Protein AF-A0A2S8RZ16-F1 (afdb_monomer)

Mean predicted aligned error: 7.04 Å

Structure (mmCIF, N/CA/C/O backbone):
data_AF-A0A2S8RZ16-F1
#
_entry.id   AF-A0A2S8RZ16-F1
#
loop_
_atom_site.group_PDB
_atom_site.id
_atom_site.type_symbol
_atom_site.label_atom_id
_atom_site.label_alt_id
_atom_site.label_comp_id
_atom_site.label_asym_id
_atom_site.label_entity_id
_atom_site.label_seq_id
_atom_site.pdbx_PDB_ins_code
_atom_site.Cartn_x
_atom_site.Cartn_y
_atom_site.Cartn_z
_atom_site.occupancy
_atom_site.B_iso_or_equiv
_atom_site.auth_seq_id
_atom_site.auth_comp_id
_atom_site.auth_asym_id
_atom_site.auth_atom_id
_atom_site.pdbx_PDB_model_num
ATOM 1 N N . MET A 1 1 ? -21.675 -19.973 30.599 1.00 70.94 1 MET A N 1
ATOM 2 C CA . MET A 1 1 ? -21.983 -18.883 29.668 1.00 70.94 1 MET A CA 1
ATOM 3 C C . MET A 1 1 ? -22.834 -17.882 30.420 1.00 70.94 1 MET A C 1
ATOM 5 O O . MET A 1 1 ? -23.950 -18.219 30.816 1.00 70.94 1 MET A O 1
ATOM 9 N N . ALA A 1 2 ? -22.280 -16.703 30.684 1.00 79.38 2 ALA A N 1
ATOM 10 C CA . ALA A 1 2 ? -23.005 -15.575 31.252 1.00 79.38 2 ALA A CA 1
ATOM 11 C C . ALA A 1 2 ? -23.479 -14.680 30.100 1.00 79.38 2 ALA A C 1
ATOM 13 O O . ALA A 1 2 ? -22.686 -14.350 29.229 1.00 79.38 2 ALA A O 1
ATOM 14 N N . SER A 1 3 ? -24.759 -14.312 30.084 1.00 84.31 3 SER A N 1
ATOM 15 C CA . SER A 1 3 ? -25.342 -13.475 29.031 1.00 84.31 3 SER A CA 1
ATOM 16 C C . SER A 1 3 ? -26.111 -12.315 29.652 1.00 84.31 3 SER A C 1
ATOM 18 O O . SER A 1 3 ? -26.808 -12.504 30.659 1.00 84.31 3 SER A O 1
ATOM 20 N N . VAL A 1 4 ? -25.958 -11.118 29.081 1.00 83.81 4 VAL A N 1
ATOM 21 C CA . VAL A 1 4 ? -26.641 -9.902 29.531 1.00 83.81 4 VAL A CA 1
ATOM 22 C C . VAL A 1 4 ? -27.180 -9.123 28.338 1.00 83.81 4 VAL A C 1
ATOM 24 O O . VAL A 1 4 ? -26.422 -8.718 27.464 1.00 83.81 4 VAL A O 1
ATOM 27 N N . ASP A 1 5 ? -28.485 -8.854 28.354 1.00 85.31 5 ASP A N 1
ATOM 28 C CA . ASP A 1 5 ? -29.170 -8.083 27.317 1.00 85.31 5 ASP A CA 1
ATOM 29 C C . ASP A 1 5 ? -29.636 -6.726 27.855 1.00 85.31 5 ASP A C 1
ATOM 31 O O . ASP A 1 5 ? -30.332 -6.640 28.875 1.00 85.31 5 ASP A O 1
ATOM 35 N N . PHE A 1 6 ? -29.314 -5.661 27.124 1.00 81.69 6 PHE A N 1
ATOM 36 C CA . PHE A 1 6 ? -29.689 -4.293 27.457 1.00 81.69 6 PHE A CA 1
ATOM 37 C C . PHE A 1 6 ? -30.536 -3.651 26.359 1.00 81.69 6 PHE A C 1
ATOM 39 O O . PHE A 1 6 ? -30.128 -3.512 25.204 1.00 81.69 6 PHE A O 1
ATOM 46 N N . THR A 1 7 ? -31.715 -3.168 26.752 1.00 83.06 7 THR A N 1
ATOM 47 C CA . THR A 1 7 ? -32.645 -2.454 25.870 1.00 83.06 7 THR A CA 1
ATOM 48 C C . THR A 1 7 ? -33.206 -1.237 26.603 1.00 83.06 7 THR A C 1
ATOM 50 O O . THR A 1 7 ? -33.774 -1.392 27.686 1.00 83.06 7 THR A O 1
ATOM 53 N N . GLY A 1 8 ? -33.100 -0.032 26.036 1.00 84.75 8 GLY A N 1
ATOM 54 C CA . GLY A 1 8 ? -33.653 1.172 26.668 1.00 84.75 8 GLY A CA 1
ATOM 55 C C . GLY A 1 8 ? -32.922 2.467 26.325 1.00 84.75 8 GLY A C 1
ATOM 56 O O . GLY A 1 8 ? -32.141 2.509 25.381 1.00 84.75 8 GLY A O 1
ATOM 57 N N . ILE A 1 9 ? -33.208 3.524 27.090 1.00 85.06 9 ILE A N 1
ATOM 58 C CA . ILE A 1 9 ? -32.521 4.822 27.020 1.00 85.06 9 ILE A CA 1
ATOM 59 C C . ILE A 1 9 ? -31.741 5.018 28.321 1.00 85.06 9 ILE A C 1
ATOM 61 O O . ILE A 1 9 ? -32.327 4.908 29.400 1.00 85.06 9 ILE A O 1
ATOM 65 N N . TYR A 1 10 ? -30.457 5.349 28.213 1.00 82.81 10 TYR A N 1
ATOM 66 C CA . TYR A 1 10 ? -29.527 5.499 29.328 1.00 82.81 10 TYR A CA 1
ATOM 67 C C . TYR A 1 10 ? -28.814 6.853 29.250 1.00 82.81 10 TYR A C 1
ATOM 69 O O . TYR A 1 10 ? -28.377 7.271 28.180 1.00 82.81 10 TYR A O 1
ATOM 77 N N . LEU A 1 11 ? -28.716 7.541 30.388 1.00 81.12 11 LEU A N 1
ATOM 78 C CA . LEU A 1 11 ? -28.036 8.830 30.531 1.00 81.12 11 LEU A CA 1
ATOM 79 C C . LEU A 1 11 ? -27.076 8.733 31.724 1.00 81.12 11 LEU A C 1
ATOM 81 O O . LEU A 1 11 ? -27.541 8.493 32.841 1.00 81.12 11 LEU A O 1
ATOM 85 N N . ALA A 1 12 ? -25.776 8.915 31.494 1.00 78.62 12 ALA A N 1
ATOM 86 C CA . ALA A 1 12 ? -24.736 8.916 32.526 1.00 78.62 12 ALA A CA 1
ATOM 87 C C . ALA A 1 12 ? -24.055 10.296 32.585 1.00 78.62 12 ALA A C 1
ATOM 89 O O . ALA A 1 12 ? -23.742 10.859 31.540 1.00 78.62 12 ALA A O 1
ATOM 90 N N . ALA A 1 13 ? -23.887 10.858 33.789 1.00 66.31 13 ALA A N 1
ATOM 91 C CA . ALA A 1 13 ? -23.477 12.259 33.993 1.00 66.31 13 ALA A CA 1
ATOM 92 C C . ALA A 1 13 ? -22.479 12.478 35.160 1.00 66.31 13 ALA A C 1
ATOM 94 O O . ALA A 1 13 ? -22.396 13.575 35.712 1.00 66.31 13 ALA A O 1
ATOM 95 N N . ALA A 1 14 ? -21.783 11.431 35.611 1.00 57.56 14 ALA A N 1
ATOM 96 C CA . ALA A 1 14 ? -20.763 11.474 36.670 1.00 57.56 14 ALA A CA 1
ATOM 97 C C . ALA A 1 14 ? -19.709 10.377 36.410 1.00 57.56 14 ALA A C 1
ATOM 99 O O . ALA A 1 14 ? -19.948 9.586 35.504 1.00 57.56 14 ALA A O 1
ATOM 100 N N . ASP A 1 15 ? -18.602 10.354 37.177 1.00 55.66 15 ASP A N 1
ATOM 101 C CA . ASP A 1 15 ? -17.391 9.482 37.130 1.00 55.66 15 ASP A CA 1
ATOM 102 C C . ASP A 1 15 ? -17.631 7.944 37.135 1.00 55.66 15 ASP A C 1
ATOM 104 O O . ASP A 1 15 ? -16.852 7.167 37.690 1.00 55.66 15 ASP A O 1
ATOM 108 N N . ASP A 1 16 ? -18.736 7.484 36.568 1.00 49.66 16 ASP A N 1
ATOM 109 C CA . ASP A 1 16 ? -19.221 6.123 36.615 1.00 49.66 16 ASP A CA 1
ATOM 110 C C . ASP A 1 16 ? -18.722 5.332 35.406 1.00 49.66 16 ASP A C 1
ATOM 112 O O . ASP A 1 16 ? -18.928 5.689 34.249 1.00 49.66 16 ASP A O 1
ATOM 116 N N . PHE A 1 17 ? -18.127 4.184 35.710 1.00 54.38 17 PHE A N 1
ATOM 117 C CA . PHE A 1 17 ? -18.021 3.031 34.828 1.00 54.38 17 PHE A CA 1
ATOM 118 C C . PHE A 1 17 ? -19.432 2.630 34.363 1.00 54.38 17 PHE A C 1
ATOM 120 O O . PHE A 1 17 ? -20.239 2.124 35.150 1.00 54.38 17 PHE A O 1
ATOM 127 N N . VAL A 1 18 ? -19.758 2.873 33.093 1.00 56.75 18 VAL A N 1
ATOM 128 C CA . VAL A 1 18 ? -21.112 2.702 32.546 1.00 56.75 18 VAL A CA 1
ATOM 129 C C . VAL A 1 18 ? -21.282 1.282 31.992 1.00 56.75 18 VAL A C 1
ATOM 131 O O . VAL A 1 18 ? -21.862 1.106 30.942 1.00 56.75 18 VAL A O 1
ATOM 134 N N . TRP A 1 19 ? -20.976 0.260 32.791 1.00 59.91 19 TRP A N 1
ATOM 135 C CA . TRP A 1 19 ? -21.506 -1.109 32.642 1.00 59.91 19 TRP A CA 1
ATOM 136 C C . TRP A 1 19 ? -20.709 -2.062 31.724 1.00 59.91 19 TRP A C 1
ATOM 138 O O . TRP A 1 19 ? -20.800 -2.067 30.501 1.00 59.91 19 TRP A O 1
ATOM 148 N N . GLY A 1 20 ? -20.014 -2.998 32.372 1.00 53.28 20 GLY A N 1
ATOM 149 C CA . GLY A 1 20 ? -19.457 -4.207 31.774 1.00 53.28 20 GLY A CA 1
ATOM 150 C C . GLY A 1 20 ? -19.433 -5.341 32.796 1.00 53.28 20 GLY A C 1
ATOM 151 O O . GLY A 1 20 ? -19.391 -5.096 34.006 1.00 53.28 20 GLY A O 1
ATOM 152 N N . LEU A 1 21 ? -19.482 -6.588 32.329 1.00 53.25 21 LEU A N 1
ATOM 153 C CA . LEU A 1 21 ? -19.206 -7.742 33.185 1.00 53.25 21 LEU A CA 1
ATOM 154 C C . LEU A 1 21 ? -17.687 -7.819 33.401 1.00 53.25 21 LEU A C 1
ATOM 156 O O . LEU A 1 21 ? -16.973 -8.449 32.629 1.00 53.25 21 LEU A O 1
ATOM 160 N N . GLY A 1 22 ? -17.196 -7.134 34.436 1.00 46.34 22 GLY A N 1
ATOM 161 C CA . GLY A 1 22 ? -15.810 -7.218 34.896 1.00 46.34 22 GLY A CA 1
ATOM 162 C C . GLY A 1 22 ? -15.677 -8.236 36.029 1.00 46.34 22 GLY A C 1
ATOM 163 O O . GLY A 1 22 ? -16.155 -8.004 37.139 1.00 46.34 22 GLY A O 1
ATOM 164 N N . GLY A 1 23 ? -15.044 -9.374 35.757 1.00 52.38 23 GLY A N 1
ATOM 165 C CA . GLY A 1 23 ? -14.773 -10.422 36.741 1.00 52.38 23 GLY A CA 1
ATOM 166 C C . GLY A 1 23 ? -14.135 -11.643 36.084 1.00 52.38 23 GLY A C 1
ATOM 167 O O . GLY A 1 23 ? -14.322 -11.857 34.892 1.00 52.38 23 GLY A O 1
ATOM 168 N N . VAL A 1 24 ? -13.374 -12.447 36.838 1.00 51.28 24 VAL A N 1
ATOM 169 C CA . VAL A 1 24 ? -12.869 -13.748 36.357 1.00 51.28 24 VAL A CA 1
ATOM 170 C C . VAL A 1 24 ? -14.066 -14.666 36.152 1.00 51.28 24 VAL A C 1
ATOM 172 O O . VAL A 1 24 ? -14.495 -15.368 37.069 1.00 51.28 24 VAL A O 1
ATOM 175 N N . TYR A 1 25 ? -14.671 -14.616 34.973 1.00 62.88 25 TYR A N 1
ATOM 176 C CA . TYR A 1 25 ? -15.617 -15.635 34.577 1.00 62.88 25 TYR A CA 1
ATOM 177 C C . TYR A 1 25 ? -14.796 -16.785 34.011 1.00 62.88 25 TYR A C 1
ATOM 179 O O . TYR A 1 25 ? -14.215 -16.680 32.933 1.00 62.88 25 TYR A O 1
ATOM 187 N N . ASP A 1 26 ? -14.787 -17.907 34.729 1.00 76.12 26 ASP A N 1
ATOM 188 C CA . ASP A 1 26 ? -14.335 -19.205 34.208 1.00 76.12 26 ASP A CA 1
ATOM 189 C C . ASP A 1 26 ? -15.295 -19.740 33.113 1.00 76.12 26 ASP A C 1
ATOM 191 O O . ASP A 1 26 ? -15.408 -20.943 32.882 1.00 76.12 26 ASP A O 1
ATOM 195 N N . GLU A 1 27 ? -16.039 -18.855 32.447 1.00 84.06 27 GLU A N 1
ATOM 196 C CA . GLU A 1 27 ? -17.025 -19.156 31.423 1.00 84.06 27 GLU A CA 1
ATOM 197 C C . GLU A 1 27 ? -17.075 -18.021 30.388 1.00 84.06 27 GLU A C 1
ATOM 199 O O . GLU A 1 27 ? -16.783 -16.868 30.703 1.00 84.06 27 GLU A O 1
ATOM 204 N N . ALA A 1 28 ? -17.509 -18.336 29.165 1.00 86.06 28 ALA A N 1
ATOM 205 C CA . ALA A 1 28 ? -17.748 -17.340 28.122 1.00 86.06 28 ALA A CA 1
ATOM 206 C C . ALA A 1 28 ? -18.787 -16.279 28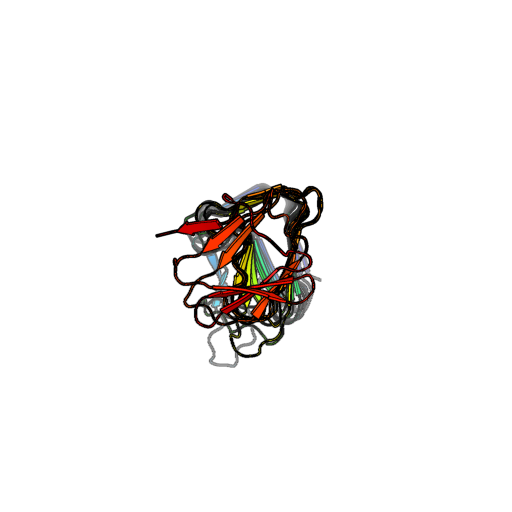.541 1.00 86.06 28 ALA A C 1
ATOM 208 O O . ALA A 1 28 ? -19.742 -16.600 29.270 1.00 86.06 28 ALA A O 1
ATOM 209 N N . VAL A 1 29 ? -18.603 -15.048 28.063 1.00 87.62 29 VAL A N 1
ATOM 210 C CA . VAL A 1 29 ? -19.437 -13.876 28.363 1.00 87.62 29 VAL A CA 1
ATOM 211 C C . VAL A 1 29 ? -19.986 -13.269 27.074 1.00 87.62 29 VAL A C 1
ATOM 213 O O . VAL A 1 29 ? -19.207 -12.889 26.209 1.00 87.62 29 VAL A O 1
ATOM 216 N N . ASP A 1 30 ? -21.305 -13.093 27.004 1.00 89.06 30 ASP A N 1
ATOM 217 C CA . ASP A 1 30 ? -21.990 -12.428 25.891 1.00 89.06 30 ASP A CA 1
ATOM 218 C C . ASP A 1 30 ? -22.758 -11.191 26.390 1.00 89.06 30 ASP A C 1
ATOM 220 O O . ASP A 1 30 ? -23.534 -11.270 27.352 1.00 89.06 30 ASP A O 1
ATOM 224 N N . VAL A 1 31 ? -22.566 -10.041 25.741 1.00 88.25 31 VAL A N 1
ATOM 225 C CA . VAL A 1 31 ? -23.256 -8.782 26.066 1.00 88.25 31 VAL A CA 1
ATOM 226 C C . VAL A 1 31 ? -23.946 -8.218 24.828 1.00 88.25 31 VAL A C 1
ATOM 228 O O . VAL A 1 31 ? -23.285 -7.915 23.841 1.00 88.25 31 VAL A O 1
ATOM 231 N N . THR A 1 32 ? -25.257 -7.989 24.907 1.00 90.31 32 THR A N 1
ATOM 232 C CA . THR A 1 32 ? -26.046 -7.387 23.820 1.00 90.31 32 THR A CA 1
ATOM 233 C C . THR A 1 32 ? -26.557 -6.003 24.216 1.00 90.31 32 THR A C 1
ATOM 235 O O . THR A 1 32 ? -27.175 -5.845 25.273 1.00 90.31 32 THR A O 1
ATOM 238 N N . PHE A 1 33 ? -26.402 -4.998 23.351 1.00 90.31 33 PHE A N 1
ATOM 239 C CA . PHE A 1 33 ? -27.001 -3.670 23.513 1.00 90.31 33 PHE A CA 1
ATOM 240 C C . PHE A 1 33 ? -27.797 -3.234 22.278 1.00 90.31 33 PHE A C 1
ATOM 242 O O . PHE A 1 33 ? -27.260 -3.090 21.181 1.00 90.31 33 PHE A O 1
ATOM 249 N N . SER A 1 34 ? -29.078 -2.904 22.470 1.00 91.75 34 SER A N 1
ATOM 250 C CA . SER A 1 34 ? -29.963 -2.425 21.394 1.00 91.75 34 SER A CA 1
ATOM 251 C C . SER A 1 34 ? -30.695 -1.115 21.744 1.00 91.75 34 SER A C 1
ATOM 253 O O . SER A 1 34 ? -31.839 -0.901 21.334 1.00 91.75 34 SER A O 1
ATOM 255 N N . GLY A 1 35 ? -30.087 -0.269 22.584 1.00 91.56 35 GLY A N 1
ATOM 256 C CA . GLY A 1 35 ? -30.693 0.946 23.144 1.00 91.56 35 GLY A CA 1
ATOM 257 C C . GLY A 1 35 ? -30.129 2.270 22.613 1.00 91.56 35 GLY A C 1
ATOM 258 O O . GLY A 1 35 ? -29.504 2.326 21.561 1.00 91.56 35 GLY A O 1
ATOM 259 N N . ILE A 1 36 ? -30.353 3.348 23.368 1.00 90.00 36 ILE A N 1
ATOM 260 C CA . ILE A 1 36 ? -29.690 4.650 23.204 1.00 90.00 36 ILE A CA 1
ATOM 261 C C . ILE A 1 36 ? -28.959 4.971 24.507 1.00 90.00 36 ILE A C 1
ATOM 263 O O . ILE A 1 36 ? -29.565 4.924 25.576 1.00 90.00 36 ILE A O 1
ATOM 267 N N . MET A 1 37 ? -27.685 5.325 24.428 1.00 89.06 37 MET A N 1
ATOM 268 C CA . MET A 1 37 ? -26.860 5.725 25.559 1.00 89.06 37 MET A CA 1
ATOM 269 C C . MET A 1 37 ? -26.193 7.066 25.259 1.00 89.06 37 MET A C 1
ATOM 271 O O . MET A 1 37 ? -25.639 7.252 24.178 1.00 89.06 37 MET A O 1
ATOM 275 N N . ALA A 1 38 ? -26.251 7.994 26.212 1.00 87.75 38 ALA A N 1
ATOM 276 C CA . ALA A 1 38 ? -25.453 9.214 26.193 1.00 87.75 38 ALA A CA 1
ATOM 277 C C . ALA A 1 38 ? -24.635 9.314 27.485 1.00 87.75 38 ALA A C 1
ATOM 279 O O . ALA A 1 38 ? -25.192 9.183 28.581 1.00 87.75 38 ALA A O 1
ATOM 280 N N . ILE A 1 39 ? -23.332 9.535 27.340 1.00 84.69 39 ILE A N 1
ATOM 281 C CA . ILE A 1 39 ? -22.365 9.631 28.431 1.00 84.69 39 ILE A CA 1
ATOM 282 C C . ILE A 1 39 ? -21.720 11.013 28.383 1.00 84.69 39 ILE A C 1
ATOM 284 O O . ILE A 1 39 ? -21.106 11.380 27.385 1.00 84.69 39 ILE A O 1
ATOM 288 N N . ASP A 1 40 ? -21.872 11.760 29.471 1.00 85.44 40 ASP A N 1
ATOM 289 C CA . ASP A 1 40 ? -21.222 13.048 29.704 1.00 85.44 40 ASP A CA 1
ATOM 290 C C . ASP A 1 40 ? -20.444 12.959 31.023 1.00 85.44 40 ASP A C 1
ATOM 292 O O . ASP A 1 40 ? -20.932 13.334 32.091 1.00 85.44 40 ASP A O 1
ATOM 296 N N . ALA A 1 41 ? -19.271 12.328 30.964 1.00 80.38 41 ALA A N 1
ATOM 297 C CA . ALA A 1 41 ? -18.422 12.031 32.116 1.00 80.38 41 ALA A CA 1
ATOM 298 C C . ALA A 1 41 ? -16.940 12.212 31.745 1.00 80.38 41 ALA A C 1
ATOM 300 O O . ALA A 1 41 ? -16.612 12.028 30.580 1.00 80.38 41 ALA A O 1
ATOM 301 N N . PRO A 1 42 ? -16.031 12.507 32.695 1.00 79.69 42 PRO A N 1
ATOM 302 C CA . PRO A 1 42 ? -14.599 12.672 32.395 1.00 79.69 42 PRO A CA 1
ATOM 303 C C . PRO A 1 42 ? -13.907 11.389 31.909 1.00 79.69 42 PRO A C 1
ATOM 305 O O . PRO A 1 42 ? -12.846 11.415 31.296 1.00 79.69 42 PRO A O 1
ATOM 308 N N . SER A 1 43 ? -14.485 10.230 32.224 1.00 77.25 43 SER A N 1
ATOM 309 C CA . SER A 1 43 ? -13.994 8.939 31.754 1.00 77.25 43 SER A CA 1
ATOM 310 C C . SER A 1 43 ? -15.158 8.015 31.448 1.00 77.25 43 SER A C 1
ATOM 312 O O . SER A 1 43 ? -16.152 8.049 32.178 1.00 77.25 43 SER A O 1
ATOM 314 N N . ALA A 1 44 ? -15.050 7.199 30.400 1.00 73.62 44 ALA A N 1
ATOM 315 C CA . ALA A 1 44 ? -16.138 6.321 29.989 1.00 73.62 44 ALA A CA 1
ATOM 316 C C . ALA A 1 44 ? -15.661 4.963 29.470 1.00 73.62 44 ALA A C 1
ATOM 318 O O . ALA A 1 44 ? -14.690 4.861 28.732 1.00 73.62 44 ALA A O 1
ATOM 319 N N . LEU A 1 45 ? -16.438 3.940 29.822 1.00 76.12 45 LEU A N 1
ATOM 320 C CA . LEU A 1 45 ? -16.518 2.641 29.160 1.00 76.12 45 LEU A CA 1
ATOM 321 C C . LEU A 1 45 ? -18.005 2.281 29.149 1.00 76.12 45 LEU A C 1
ATOM 323 O O . LEU A 1 45 ? -18.626 2.207 30.212 1.00 76.12 45 LEU A O 1
ATOM 327 N N . ALA A 1 46 ? -18.588 2.171 27.958 1.00 75.56 46 ALA A N 1
ATOM 328 C CA . ALA A 1 46 ? -20.034 2.073 27.764 1.00 75.56 46 ALA A CA 1
ATOM 329 C C . ALA A 1 46 ? -20.539 0.632 27.751 1.00 75.56 46 ALA A C 1
ATOM 331 O O . ALA A 1 46 ? -21.630 0.353 28.237 1.00 75.56 46 ALA A O 1
ATOM 332 N N . VAL A 1 47 ? -19.790 -0.272 27.120 1.00 78.88 47 VAL A N 1
ATOM 333 C CA . VAL A 1 47 ? -20.155 -1.686 27.021 1.00 78.88 47 VAL A CA 1
ATOM 334 C C . VAL A 1 47 ? -18.879 -2.506 27.043 1.00 78.88 47 VAL A C 1
ATOM 336 O O . VAL A 1 47 ? -18.017 -2.310 26.189 1.00 78.88 47 VAL A O 1
ATOM 339 N N . ALA A 1 48 ? -18.767 -3.436 27.993 1.00 83.06 48 ALA A N 1
ATOM 340 C CA . ALA A 1 48 ? -17.637 -4.355 28.020 1.00 83.06 48 ALA A CA 1
ATOM 341 C C . ALA A 1 48 ? -18.003 -5.798 28.373 1.00 83.06 48 ALA A C 1
ATOM 343 O O . ALA A 1 48 ? -18.741 -6.052 29.334 1.00 83.06 48 ALA A O 1
ATOM 344 N N . ALA A 1 49 ? -17.412 -6.736 27.634 1.00 82.44 49 ALA A N 1
ATOM 345 C CA . ALA A 1 49 ? -17.330 -8.146 27.996 1.00 82.44 49 ALA A CA 1
ATOM 346 C C . ALA A 1 49 ? -15.864 -8.500 28.260 1.00 82.44 49 ALA A C 1
ATOM 348 O O . ALA A 1 49 ? -15.024 -8.318 27.384 1.00 82.44 49 ALA A O 1
ATOM 349 N N . VAL A 1 50 ? -15.550 -9.004 29.455 1.00 82.50 50 VAL A N 1
ATOM 350 C CA . VAL A 1 50 ? -14.203 -9.485 29.792 1.00 82.50 50 VAL A CA 1
ATOM 351 C C . VAL A 1 50 ? -14.310 -10.908 30.335 1.00 82.50 50 VAL A C 1
ATOM 353 O O . VAL A 1 50 ? -15.060 -11.150 31.281 1.00 82.50 50 VAL A O 1
ATOM 356 N N . SER A 1 51 ? -13.581 -11.856 29.743 1.00 82.94 51 SER A N 1
ATOM 357 C CA . SER A 1 51 ? -13.594 -13.269 30.146 1.00 82.94 51 SER A CA 1
ATOM 358 C C . SER A 1 51 ? -12.204 -13.910 30.090 1.00 82.94 51 SER A C 1
ATOM 360 O O . SER A 1 51 ? -11.307 -13.462 29.380 1.00 82.94 51 SER A O 1
ATOM 362 N N . LEU A 1 52 ? -12.013 -14.991 30.854 1.00 82.50 52 LEU A N 1
ATOM 363 C CA . LEU A 1 52 ? -10.870 -15.882 30.656 1.00 82.50 52 LEU A CA 1
ATOM 364 C C . LEU A 1 52 ? -11.019 -16.683 29.350 1.00 82.50 52 LEU A C 1
ATOM 366 O O . LEU A 1 52 ? -10.018 -17.003 28.720 1.00 82.50 52 LEU A O 1
ATOM 370 N N . PHE A 1 53 ? -12.256 -16.986 28.955 1.00 88.19 53 PHE A N 1
ATOM 371 C CA . PHE A 1 53 ? -12.635 -17.673 27.718 1.00 88.19 53 PHE A CA 1
ATOM 372 C C . PHE A 1 53 ? -13.236 -16.657 26.741 1.00 88.19 53 PHE A C 1
ATOM 374 O O . PHE A 1 53 ? -12.842 -15.497 26.758 1.00 88.19 53 PHE A O 1
ATOM 381 N N . ASP A 1 54 ? -14.184 -17.060 25.903 1.00 89.88 54 ASP A N 1
ATOM 382 C CA . ASP A 1 54 ? -14.742 -16.186 24.875 1.00 89.88 54 ASP A CA 1
ATOM 383 C C . ASP A 1 54 ? -15.472 -14.967 25.468 1.00 89.88 54 ASP A C 1
ATOM 385 O O . ASP A 1 54 ? -16.184 -15.070 26.476 1.00 89.88 54 ASP A O 1
ATOM 389 N N . ALA A 1 55 ? -15.305 -13.815 24.826 1.00 89.31 55 ALA A N 1
ATOM 390 C CA . ALA A 1 55 ? -15.986 -12.569 25.147 1.00 89.31 55 ALA A CA 1
ATOM 391 C C . ALA A 1 55 ? -16.631 -11.993 23.882 1.00 89.31 55 ALA A C 1
ATOM 393 O O . ALA A 1 55 ? -15.928 -11.631 22.941 1.00 89.31 55 ALA A O 1
ATOM 394 N N . THR A 1 56 ? -17.958 -11.872 23.876 1.00 92.69 56 THR A N 1
ATOM 395 C CA . THR A 1 56 ? -18.735 -11.352 22.744 1.00 92.69 56 THR A CA 1
ATOM 396 C C . THR A 1 56 ? -19.482 -10.086 23.144 1.00 92.69 56 THR A C 1
ATOM 398 O O . THR A 1 56 ? -20.129 -10.042 24.195 1.00 92.69 56 THR A O 1
ATOM 401 N N . VAL A 1 57 ? -19.445 -9.064 22.289 1.00 91.88 57 VAL A N 1
ATOM 402 C CA . VAL A 1 57 ? -20.252 -7.848 22.425 1.00 91.88 57 VAL A CA 1
ATOM 403 C C . VAL A 1 57 ? -21.009 -7.567 21.128 1.00 91.88 57 VAL A C 1
ATOM 405 O O . VAL A 1 57 ? -20.401 -7.313 20.094 1.00 91.88 57 VAL A O 1
ATOM 408 N N . ASP A 1 58 ? -22.337 -7.538 21.195 1.00 93.88 58 ASP A N 1
ATOM 409 C CA . ASP A 1 58 ? -23.211 -7.221 20.065 1.00 93.88 58 ASP A CA 1
ATOM 410 C C . ASP A 1 58 ? -23.936 -5.891 20.301 1.00 93.88 58 ASP A C 1
ATOM 412 O O . ASP A 1 58 ? -24.666 -5.719 21.281 1.00 93.88 58 ASP A O 1
ATOM 416 N N . VAL A 1 59 ? -23.770 -4.927 19.393 1.00 92.81 59 VAL A N 1
ATOM 417 C CA . VAL A 1 59 ? -24.325 -3.574 19.537 1.00 92.81 59 VAL A CA 1
ATOM 418 C C . VAL A 1 59 ? -25.085 -3.160 18.283 1.00 92.81 59 VAL A C 1
ATOM 420 O O . VAL A 1 59 ? -24.502 -2.940 17.228 1.00 92.81 59 VAL A O 1
ATOM 423 N N . THR A 1 60 ? -26.396 -2.955 18.410 1.00 93.94 60 THR A N 1
ATOM 424 C CA . THR A 1 60 ? -27.262 -2.421 17.334 1.00 93.94 60 THR A CA 1
ATOM 425 C C . THR A 1 60 ? -27.863 -1.055 17.689 1.00 93.94 60 THR A C 1
ATOM 427 O O . THR A 1 60 ? -28.761 -0.558 17.010 1.00 93.94 60 THR A O 1
ATOM 430 N N . GLY A 1 61 ? -27.458 -0.488 18.829 1.00 91.50 61 GLY A N 1
ATOM 431 C CA . GLY A 1 61 ? -27.998 0.749 19.392 1.00 91.50 61 GLY A CA 1
ATOM 432 C C . GLY A 1 61 ? -27.226 2.016 19.012 1.00 91.50 61 GLY A C 1
ATOM 433 O O . GLY A 1 61 ? -26.382 2.018 18.122 1.00 91.50 61 GLY A O 1
ATOM 434 N N . ILE A 1 62 ? -27.519 3.112 19.712 1.00 92.19 62 ILE A N 1
ATOM 435 C CA . ILE A 1 62 ? -26.809 4.392 19.596 1.00 92.19 62 ILE A CA 1
ATOM 436 C C . ILE A 1 62 ? -26.044 4.649 20.893 1.00 92.19 62 ILE A C 1
ATOM 438 O O . ILE A 1 62 ? -26.649 4.615 21.962 1.00 92.19 62 ILE A O 1
ATOM 442 N N . ILE A 1 63 ? -24.751 4.946 20.812 1.00 90.81 63 ILE A N 1
ATOM 443 C CA . ILE A 1 63 ? -23.902 5.296 21.954 1.00 90.81 63 ILE A CA 1
ATOM 444 C C . ILE A 1 63 ? -23.168 6.598 21.630 1.00 90.81 63 ILE A C 1
ATOM 446 O O . ILE A 1 63 ? -22.431 6.681 20.653 1.00 90.81 63 ILE A O 1
ATOM 450 N N . LEU A 1 64 ? -23.374 7.628 22.443 1.00 90.25 64 LEU A N 1
ATOM 451 C CA . LEU A 1 64 ? -22.707 8.922 22.308 1.00 90.25 64 LEU A CA 1
ATOM 452 C C . LEU A 1 64 ? -21.925 9.204 23.587 1.00 90.25 64 LEU A C 1
ATOM 454 O O . LEU A 1 64 ? -22.501 9.137 24.672 1.00 90.25 64 LEU A O 1
ATOM 458 N N . SER A 1 65 ? -20.644 9.536 23.468 1.00 87.75 65 SER A N 1
ATOM 459 C CA . SER A 1 65 ? -19.797 9.892 24.605 1.00 87.75 65 SER A CA 1
ATOM 460 C C . SER A 1 65 ? -19.019 11.172 24.327 1.00 87.75 65 SER A C 1
ATOM 462 O O . SER A 1 65 ? -18.362 11.275 23.293 1.00 87.75 65 SER A O 1
ATOM 464 N N . THR A 1 66 ? -19.078 12.119 25.263 1.00 86.62 66 THR A N 1
ATOM 465 C CA . THR A 1 66 ? -18.215 13.316 25.314 1.00 86.62 66 THR A CA 1
ATOM 466 C C . THR A 1 66 ? -17.033 13.135 26.269 1.00 86.62 66 THR A C 1
ATOM 468 O O . THR A 1 66 ? -16.360 14.106 26.608 1.00 86.62 66 THR A O 1
ATOM 471 N N . ALA A 1 67 ? -16.796 11.907 26.743 1.00 83.38 67 ALA A N 1
ATOM 472 C CA . ALA A 1 67 ? -15.699 11.623 27.656 1.00 83.38 67 ALA A CA 1
ATOM 473 C C . ALA A 1 67 ? -14.342 11.820 26.989 1.00 83.38 67 ALA A C 1
ATOM 475 O O . ALA A 1 67 ? -14.134 11.388 25.858 1.00 83.38 67 ALA A O 1
ATOM 476 N N . ASP A 1 68 ? -13.423 12.436 27.723 1.00 81.38 68 ASP A N 1
ATOM 477 C CA . ASP A 1 68 ? -12.068 12.752 27.289 1.00 81.38 68 ASP A CA 1
ATOM 478 C C . ASP A 1 68 ? -11.049 11.657 27.642 1.00 81.38 68 ASP A C 1
ATOM 480 O O . ASP A 1 68 ? -9.970 11.635 27.049 1.00 81.38 68 ASP A O 1
ATOM 484 N N . ALA A 1 69 ? -11.391 10.715 28.527 1.00 77.44 69 ALA A N 1
ATOM 485 C CA . ALA A 1 69 ? -10.545 9.576 28.887 1.00 77.44 69 ALA A CA 1
ATOM 486 C C . ALA A 1 69 ? -11.286 8.224 28.885 1.00 77.44 69 ALA A C 1
ATOM 488 O O . ALA A 1 69 ? -12.506 8.142 29.048 1.00 77.44 69 ALA A O 1
ATOM 489 N N . GLY A 1 70 ? -10.518 7.144 28.738 1.00 69.69 70 GLY A N 1
ATOM 490 C CA . GLY A 1 70 ? -10.980 5.781 28.970 1.00 69.69 70 GLY A CA 1
ATOM 491 C C . GLY A 1 70 ? -11.263 5.503 30.448 1.00 69.69 70 GLY A C 1
ATOM 492 O O . GLY A 1 70 ? -10.684 6.138 31.336 1.00 69.69 70 GLY A O 1
ATOM 493 N N . ALA A 1 71 ? -12.160 4.561 30.745 1.00 65.69 71 ALA A N 1
ATOM 494 C CA . ALA A 1 71 ? -12.363 4.125 32.127 1.00 65.69 71 ALA A CA 1
ATOM 495 C C . ALA A 1 71 ? -11.200 3.234 32.591 1.00 65.69 71 ALA A C 1
ATOM 497 O O . ALA A 1 71 ? -10.748 2.353 31.867 1.00 65.69 71 ALA A O 1
ATOM 498 N N . MET A 1 72 ? -10.751 3.404 33.835 1.00 61.75 72 MET A N 1
ATOM 499 C CA . MET A 1 72 ? -9.806 2.468 34.451 1.00 61.75 72 MET A CA 1
ATOM 500 C C . MET A 1 72 ? -10.490 1.120 34.690 1.00 61.75 72 MET A C 1
ATOM 502 O O . MET A 1 72 ? -11.499 1.059 35.398 1.00 61.75 72 MET A O 1
ATOM 506 N N . VAL A 1 73 ? -9.926 0.042 34.144 1.00 62.16 73 VAL A N 1
ATOM 507 C CA . VAL A 1 73 ? -10.382 -1.325 34.411 1.00 62.16 73 VAL A CA 1
ATOM 508 C C . VAL A 1 73 ? -9.289 -2.076 35.155 1.00 62.16 73 VAL A C 1
ATOM 510 O O . VAL A 1 73 ? -8.164 -2.230 34.680 1.00 62.16 73 VAL A O 1
ATOM 513 N N . ASP A 1 74 ? -9.640 -2.564 36.342 1.00 57.97 74 ASP A N 1
ATOM 514 C CA . ASP A 1 74 ? -8.815 -3.520 37.069 1.00 57.97 74 ASP A CA 1
ATOM 515 C C . ASP A 1 74 ? -9.041 -4.903 36.455 1.00 57.97 74 ASP A C 1
ATOM 517 O O . ASP A 1 74 ? -10.103 -5.509 36.638 1.00 57.97 74 ASP A O 1
ATOM 521 N N . LEU A 1 75 ? -8.049 -5.417 35.721 1.00 54.25 75 LEU A N 1
ATOM 522 C CA . LEU A 1 75 ? -8.102 -6.793 35.246 1.00 54.25 75 LEU A CA 1
ATOM 523 C C . LEU A 1 75 ? -7.928 -7.724 36.448 1.00 54.25 75 LEU A C 1
ATOM 525 O O . LEU A 1 75 ? -6.920 -7.638 37.161 1.00 54.25 75 LEU A O 1
ATOM 529 N N . PRO A 1 76 ? -8.865 -8.653 36.687 1.00 51.72 76 PRO A N 1
ATOM 530 C CA . PRO A 1 76 ? -8.791 -9.548 37.823 1.00 51.72 76 PRO A CA 1
ATOM 531 C C . PRO A 1 76 ? -7.865 -10.722 37.488 1.00 51.72 76 PRO A C 1
ATOM 533 O O . PRO A 1 76 ? -8.270 -11.878 37.486 1.00 51.72 76 PRO A O 1
ATOM 536 N N . LEU A 1 77 ? -6.601 -10.450 37.178 1.00 54.75 77 LEU A N 1
ATOM 537 C CA . LEU A 1 77 ? -5.604 -11.510 37.136 1.00 54.75 77 LEU A CA 1
ATOM 538 C C . LEU A 1 77 ? -5.307 -11.941 38.580 1.00 54.75 77 LEU A C 1
ATOM 540 O O . LEU A 1 77 ? -5.203 -11.078 39.457 1.00 54.75 77 LEU A O 1
ATOM 544 N N . PRO A 1 78 ? -5.177 -13.249 38.873 1.00 53.00 78 PRO A N 1
ATOM 545 C CA . PRO A 1 78 ? -4.652 -13.700 40.152 1.00 53.00 78 PRO A CA 1
ATOM 546 C C . PRO A 1 78 ? -3.190 -13.251 40.261 1.00 53.00 78 PRO A C 1
ATOM 548 O O . PRO A 1 78 ? -2.269 -13.971 39.884 1.00 53.00 78 PRO A O 1
ATOM 551 N N . VAL A 1 79 ? -2.982 -12.030 40.744 1.00 51.91 79 VAL A N 1
ATOM 552 C CA . VAL A 1 79 ? -1.661 -11.500 41.070 1.00 51.91 79 VAL A CA 1
ATOM 553 C C . VAL A 1 79 ? -1.141 -12.202 42.315 1.00 51.91 79 VAL A C 1
ATOM 555 O O . VAL A 1 79 ? -1.896 -12.488 43.252 1.00 51.91 79 VAL A O 1
ATOM 558 N N . ALA A 1 80 ? 0.155 -12.511 42.317 1.00 54.44 80 ALA A N 1
ATOM 559 C CA . ALA A 1 80 ? 0.801 -13.094 43.481 1.00 54.44 80 ALA A CA 1
ATOM 560 C C . ALA A 1 80 ? 0.618 -12.176 44.701 1.00 54.44 80 ALA A C 1
ATOM 562 O O . ALA A 1 80 ? 0.523 -10.954 44.579 1.00 54.44 80 ALA A O 1
ATOM 563 N N . GLU A 1 81 ? 0.565 -12.760 45.899 1.00 54.31 81 GLU A N 1
ATOM 564 C CA . GLU A 1 81 ? 0.397 -12.000 47.139 1.00 54.31 81 GLU A CA 1
ATOM 565 C C . GLU A 1 81 ? 1.502 -10.928 47.264 1.00 54.31 81 GLU A C 1
ATOM 567 O O . GLU A 1 81 ? 2.676 -11.251 47.445 1.00 54.31 81 GLU A O 1
ATOM 572 N N . GLY A 1 82 ? 1.123 -9.650 47.147 1.00 64.75 82 GLY A N 1
ATOM 573 C CA . GLY A 1 82 ? 2.037 -8.502 47.197 1.00 64.75 82 GLY A CA 1
ATOM 574 C C . GLY A 1 82 ? 2.265 -7.774 45.867 1.00 64.75 82 GLY A C 1
ATOM 575 O O . GLY A 1 82 ? 2.884 -6.709 45.883 1.00 64.75 82 GLY A O 1
ATOM 576 N N . GLU A 1 83 ? 1.753 -8.286 44.748 1.00 51.72 83 GLU A N 1
ATOM 577 C CA . GLU A 1 83 ? 1.761 -7.581 43.463 1.00 51.72 83 GLU A CA 1
ATOM 578 C C . GLU A 1 83 ? 0.491 -6.737 43.299 1.00 51.72 83 GLU A C 1
ATOM 580 O O . GLU A 1 83 ? -0.605 -7.140 43.696 1.00 51.72 83 GLU A O 1
ATOM 585 N N . ALA A 1 84 ? 0.644 -5.524 42.762 1.00 49.41 84 ALA A N 1
ATOM 586 C CA . ALA A 1 84 ? -0.498 -4.670 42.465 1.00 49.41 84 ALA A CA 1
ATOM 587 C C . ALA A 1 84 ? -1.312 -5.299 41.321 1.00 49.41 84 ALA A C 1
ATOM 589 O O . ALA A 1 84 ? -0.700 -5.784 40.367 1.00 49.41 84 ALA A O 1
ATOM 590 N N . PRO A 1 85 ? -2.657 -5.296 41.390 1.00 55.12 85 PRO A N 1
ATOM 591 C CA . PRO A 1 85 ? -3.478 -5.712 40.261 1.00 55.12 85 PRO A CA 1
ATOM 592 C C . PRO A 1 85 ? -3.090 -4.914 39.017 1.00 55.12 85 PRO A C 1
ATOM 594 O O . PRO A 1 85 ? -2.724 -3.739 39.104 1.00 55.12 85 PRO A O 1
ATOM 597 N N . LEU A 1 86 ? -3.149 -5.574 37.862 1.00 52.09 86 LEU A N 1
ATOM 598 C CA . LEU A 1 86 ? -2.948 -4.921 36.577 1.00 52.09 86 LEU A CA 1
ATOM 599 C C . LEU A 1 86 ? -4.153 -4.003 36.328 1.00 52.09 86 LEU A C 1
ATOM 601 O O . LEU A 1 86 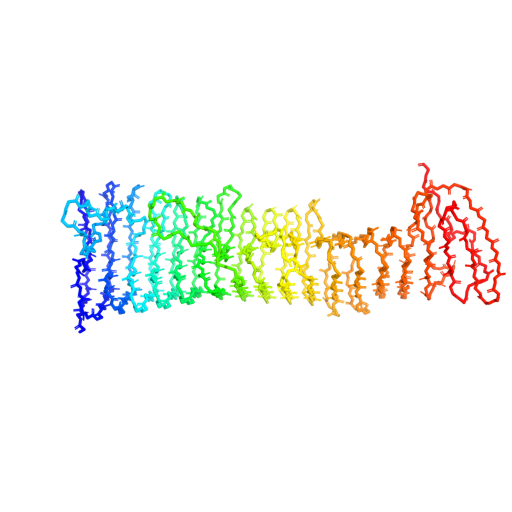? -5.190 -4.438 35.835 1.00 52.09 86 LEU A O 1
ATOM 605 N N . SER A 1 87 ? -4.015 -2.745 36.745 1.00 49.16 87 SER A N 1
ATOM 606 C CA . SER A 1 87 ? -4.953 -1.663 36.457 1.00 49.16 87 SER A CA 1
ATOM 607 C C . SER A 1 87 ? -4.436 -0.879 35.257 1.00 49.16 87 SER A C 1
ATOM 609 O O . SER A 1 87 ? -3.310 -0.371 35.305 1.00 49.16 87 SER A O 1
ATOM 611 N N . GLY A 1 88 ? -5.245 -0.741 34.215 1.00 53.75 88 GLY A N 1
ATOM 612 C CA . GLY A 1 88 ? -4.949 0.133 33.082 1.00 53.75 88 GLY A CA 1
ATOM 613 C C . GLY A 1 88 ? -6.198 0.880 32.628 1.00 53.75 88 GLY A C 1
ATOM 614 O O . GLY A 1 88 ? -7.311 0.413 32.892 1.00 53.75 88 GLY A O 1
ATOM 615 N N . PRO A 1 89 ? -6.046 2.049 31.992 1.00 56.56 89 PRO A N 1
ATOM 616 C CA . PRO A 1 89 ? -7.156 2.647 31.274 1.00 56.56 89 PRO A CA 1
ATOM 617 C C . PRO A 1 89 ? -7.544 1.709 30.123 1.00 56.56 89 PRO A C 1
ATOM 619 O O . PRO A 1 89 ? -6.685 1.211 29.397 1.00 56.56 89 PRO A O 1
ATOM 622 N N . VAL A 1 90 ? -8.837 1.415 30.008 1.00 67.44 90 VAL A N 1
ATOM 623 C CA . VAL A 1 90 ? -9.420 0.903 28.769 1.00 67.44 90 VAL A CA 1
ATOM 624 C C . VAL A 1 90 ? -9.796 2.133 27.981 1.00 67.44 90 VAL A C 1
ATOM 626 O O . VAL A 1 90 ? -10.730 2.848 28.346 1.00 67.44 90 VAL A O 1
ATOM 629 N N . ASP A 1 91 ? -9.016 2.397 26.944 1.00 75.06 91 ASP A N 1
ATOM 630 C CA . ASP A 1 91 ? -9.150 3.593 26.128 1.00 75.06 91 ASP A CA 1
ATOM 631 C C . ASP A 1 91 ? -10.295 3.456 25.105 1.00 75.06 91 ASP A C 1
ATOM 633 O O . ASP A 1 91 ? -10.527 4.350 24.298 1.00 75.06 91 ASP A O 1
ATOM 637 N N . GLU A 1 92 ? -11.053 2.356 25.135 1.00 80.00 92 GLU A N 1
ATOM 638 C CA . GLU A 1 92 ? -12.173 2.094 24.236 1.00 80.00 92 GLU A CA 1
ATOM 639 C C . GLU A 1 92 ? -13.542 2.297 24.884 1.00 80.00 92 GLU A C 1
ATOM 641 O O . GLU A 1 92 ? -13.795 1.920 26.026 1.00 80.00 92 GLU A O 1
ATOM 646 N N . LEU A 1 93 ? -14.482 2.844 24.110 1.00 81.50 93 LEU A N 1
ATOM 647 C CA . LEU A 1 93 ? -15.860 3.019 24.566 1.00 81.50 93 LEU A CA 1
ATOM 648 C C . LEU A 1 93 ? -16.648 1.694 24.588 1.00 81.50 93 LEU A C 1
ATOM 650 O O . LEU A 1 93 ? -17.503 1.502 25.455 1.00 81.50 93 LEU A O 1
ATOM 654 N N . ILE A 1 94 ? -16.372 0.791 23.644 1.00 84.38 94 ILE A N 1
ATOM 655 C CA . ILE A 1 94 ? -16.960 -0.552 23.536 1.00 84.38 94 ILE A CA 1
ATOM 656 C C . ILE A 1 94 ? -15.812 -1.559 23.470 1.00 84.38 94 ILE A C 1
ATOM 658 O O . ILE A 1 94 ? -14.993 -1.468 22.557 1.00 84.38 94 ILE A O 1
ATOM 662 N N . ALA A 1 95 ? -15.763 -2.518 24.396 1.00 87.94 95 ALA A N 1
ATOM 663 C CA . ALA A 1 95 ? -14.632 -3.435 24.514 1.00 87.94 95 ALA A CA 1
ATOM 664 C C . ALA A 1 95 ? -15.036 -4.911 24.677 1.00 87.94 95 ALA A C 1
ATOM 666 O O . ALA A 1 95 ? -15.898 -5.250 25.487 1.00 87.94 95 ALA A O 1
ATOM 667 N N . ALA A 1 96 ? -14.357 -5.810 23.969 1.00 86.19 96 ALA A N 1
ATOM 668 C CA . ALA A 1 96 ? -14.387 -7.249 24.221 1.00 86.19 96 ALA A CA 1
ATOM 669 C C . ALA A 1 96 ? -12.967 -7.713 24.549 1.00 86.19 96 ALA A C 1
ATOM 671 O O . ALA A 1 96 ? -12.048 -7.471 23.774 1.00 86.19 96 ALA A O 1
ATOM 672 N N . GLY A 1 97 ? -12.781 -8.360 25.696 1.00 86.69 97 GLY A N 1
ATOM 673 C CA . GLY A 1 97 ? -11.480 -8.815 26.174 1.00 86.69 97 GLY A CA 1
ATOM 674 C C . GLY A 1 97 ? -11.494 -10.293 26.543 1.00 86.69 97 GLY A C 1
ATOM 675 O O . GLY A 1 97 ? -12.276 -10.707 27.399 1.00 86.69 97 GLY A O 1
ATOM 676 N N . SER A 1 98 ? -10.594 -11.076 25.953 1.00 85.25 98 SER A N 1
ATOM 677 C CA . SER A 1 98 ? -10.361 -12.477 26.304 1.00 85.25 98 SER A CA 1
ATOM 678 C C . SER A 1 98 ? -8.883 -12.756 26.573 1.00 85.25 98 SER A C 1
ATOM 680 O O . SER A 1 98 ? -8.006 -12.203 25.915 1.00 85.25 98 SER A O 1
ATOM 682 N N . LEU A 1 99 ? -8.580 -13.642 27.527 1.00 84.62 99 LEU A N 1
ATOM 683 C CA . LEU A 1 99 ? -7.209 -14.123 27.718 1.00 84.62 99 LEU A CA 1
ATOM 684 C C . LEU A 1 99 ? -6.921 -15.416 26.946 1.00 84.62 99 LEU A C 1
ATOM 686 O O . LEU A 1 99 ? -5.889 -15.495 26.287 1.00 84.62 99 LEU A O 1
ATOM 690 N N . LEU A 1 100 ? -7.785 -16.432 27.056 1.00 86.06 100 LEU A N 1
ATOM 691 C CA . LEU A 1 100 ? -7.561 -17.771 26.487 1.00 86.06 100 LEU A CA 1
ATOM 692 C C . LEU A 1 100 ? -8.446 -18.091 25.276 1.00 86.06 100 LEU A C 1
ATOM 694 O O . LEU A 1 100 ? -8.144 -19.048 24.568 1.00 86.06 100 LEU A O 1
ATOM 698 N N . GLY A 1 101 ? -9.553 -17.370 25.099 1.00 89.25 101 GLY A N 1
ATOM 699 C CA . GLY A 1 101 ? -10.547 -17.602 24.050 1.00 89.25 101 GLY A CA 1
ATOM 700 C C . GLY A 1 101 ? -10.618 -16.452 23.054 1.00 89.25 101 GLY A C 1
ATOM 701 O O . GLY A 1 101 ? -9.702 -15.634 22.959 1.00 89.25 101 GLY A O 1
ATOM 702 N N . ASP A 1 102 ? -11.721 -16.379 22.322 1.00 92.56 102 ASP A N 1
ATOM 703 C CA . ASP A 1 102 ? -11.903 -15.350 21.301 1.00 92.56 102 ASP A CA 1
ATOM 704 C C . ASP A 1 102 ? -12.504 -14.069 21.894 1.00 92.56 102 ASP A C 1
ATOM 706 O O . ASP A 1 102 ? -13.351 -14.116 22.787 1.00 92.56 102 ASP A O 1
ATOM 710 N N . ALA A 1 103 ? -12.121 -12.913 21.361 1.00 92.81 103 ALA A N 1
ATOM 711 C CA . ALA A 1 103 ? -12.776 -11.638 21.638 1.00 92.81 103 ALA A CA 1
ATOM 712 C C . ALA A 1 103 ? -13.499 -11.157 20.381 1.00 92.81 103 ALA A C 1
ATOM 714 O O . ALA A 1 103 ? -12.874 -10.968 19.341 1.00 92.81 103 ALA A O 1
ATOM 715 N N . ARG A 1 104 ? -14.818 -10.971 20.450 1.00 96.00 104 ARG A N 1
ATOM 716 C CA . ARG A 1 104 ? -15.647 -10.663 19.280 1.00 96.00 104 ARG A CA 1
ATOM 717 C C . ARG A 1 104 ? -16.532 -9.456 19.529 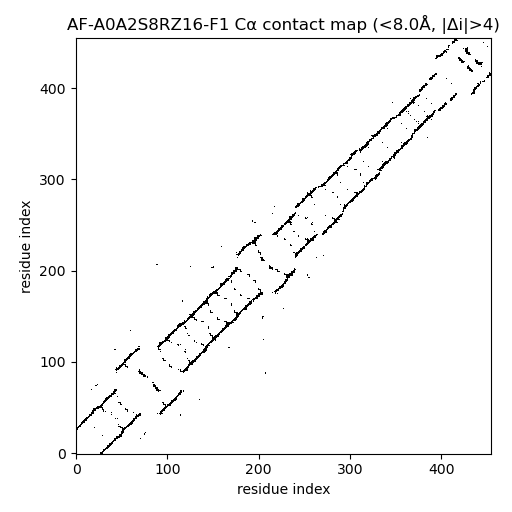1.00 96.00 104 ARG A C 1
ATOM 719 O O . ARG A 1 104 ? -17.200 -9.376 20.558 1.00 96.00 104 ARG A O 1
ATOM 726 N N . ILE A 1 105 ? -16.575 -8.545 18.564 1.00 94.81 105 ILE A N 1
ATOM 727 C CA . ILE A 1 105 ? -17.525 -7.436 18.538 1.00 94.81 105 ILE A CA 1
ATOM 728 C C . ILE A 1 105 ? -18.273 -7.424 17.212 1.00 94.81 105 ILE A C 1
ATOM 730 O O . ILE A 1 105 ? -17.652 -7.312 16.157 1.00 94.81 105 ILE A O 1
ATOM 734 N N . THR A 1 106 ? -19.604 -7.427 17.281 1.00 95.69 106 THR A N 1
ATOM 735 C CA . THR A 1 106 ? -20.474 -7.115 16.142 1.00 95.69 106 THR A CA 1
ATOM 736 C C . THR A 1 106 ? -21.150 -5.771 16.383 1.00 95.69 106 THR A C 1
ATOM 738 O O . THR A 1 106 ? -21.837 -5.573 17.388 1.00 95.69 106 THR A O 1
ATOM 741 N N . PHE A 1 107 ? -20.995 -4.830 15.457 1.00 94.31 107 PHE A N 1
ATOM 742 C CA . PHE A 1 107 ? -21.535 -3.482 15.590 1.00 94.31 107 PHE A CA 1
ATOM 743 C C . PHE A 1 107 ? -22.360 -3.065 14.366 1.00 94.31 107 PHE A C 1
ATOM 745 O O . PHE A 1 107 ? -21.818 -2.816 13.295 1.00 94.31 107 PHE A O 1
ATOM 752 N N . ASP A 1 108 ? -23.669 -2.889 14.532 1.00 94.94 108 ASP A N 1
ATOM 753 C CA . ASP A 1 108 ? -24.602 -2.417 13.490 1.00 94.94 108 ASP A CA 1
ATOM 754 C C . ASP A 1 108 ? -25.358 -1.142 13.925 1.00 94.94 108 ASP A C 1
ATOM 756 O O . ASP A 1 108 ? -26.500 -0.887 13.548 1.00 94.94 108 ASP A O 1
ATOM 760 N N . GLY A 1 109 ? -24.734 -0.354 14.806 1.00 93.38 109 GLY A N 1
ATOM 761 C CA . GLY A 1 109 ? -25.330 0.810 15.461 1.00 93.38 109 GLY A CA 1
ATOM 762 C C . GLY A 1 109 ? -24.766 2.166 15.020 1.00 93.38 109 GLY A C 1
ATOM 763 O O . GLY A 1 109 ? -24.257 2.342 13.914 1.00 93.38 109 GLY A O 1
ATOM 764 N N . ILE A 1 110 ? -24.836 3.151 15.919 1.00 93.81 110 ILE A N 1
ATOM 765 C CA . ILE A 1 110 ? -24.115 4.431 15.799 1.00 93.81 110 ILE A CA 1
ATOM 766 C C . ILE A 1 110 ? -23.313 4.657 17.076 1.00 93.81 110 ILE A C 1
ATOM 768 O O . ILE A 1 110 ? -23.888 4.674 18.160 1.00 93.81 110 ILE A O 1
ATOM 772 N N . VAL A 1 111 ? -22.002 4.845 16.956 1.00 93.12 111 VAL A N 1
ATOM 773 C CA . VAL A 1 111 ? -21.124 5.154 18.081 1.00 93.12 111 VAL A CA 1
ATOM 774 C C . VAL A 1 111 ? -20.298 6.391 17.772 1.00 93.12 111 VAL A C 1
ATOM 776 O O . VAL A 1 111 ? -19.708 6.511 16.698 1.00 93.12 111 VAL A O 1
ATOM 779 N N . GLN A 1 112 ? -20.272 7.319 18.723 1.00 92.31 112 GLN A N 1
ATOM 780 C CA . GLN A 1 112 ? -19.408 8.490 18.692 1.00 92.31 112 GLN A CA 1
ATOM 781 C C . GLN A 1 112 ? -18.636 8.577 20.008 1.00 92.31 112 GLN A C 1
ATOM 783 O O . GLN A 1 112 ? -19.244 8.640 21.078 1.00 92.31 112 GLN A O 1
ATOM 788 N N . SER A 1 113 ? -17.310 8.592 19.900 1.00 87.88 113 SER A N 1
ATOM 789 C CA . SER A 1 113 ? -16.368 8.719 21.009 1.00 87.88 113 SER A CA 1
ATOM 790 C C . SER A 1 113 ? -15.535 9.996 20.870 1.00 87.88 113 SER A C 1
ATOM 792 O O . SER A 1 113 ? -15.114 10.361 19.768 1.00 87.88 113 SER A O 1
ATOM 794 N N . GLU A 1 114 ? -15.277 10.662 21.992 1.00 86.69 114 GLU A N 1
ATOM 795 C CA . GLU A 1 114 ? -14.335 11.784 22.106 1.00 86.69 114 GLU A CA 1
ATOM 796 C C . GLU A 1 114 ? -13.111 11.432 22.973 1.00 86.69 114 GLU A C 1
ATOM 798 O O . GLU A 1 114 ? -12.300 12.312 23.271 1.00 86.69 114 GLU A O 1
ATOM 803 N N . ILE A 1 115 ? -12.936 10.150 23.322 1.00 78.81 115 ILE A N 1
ATOM 804 C CA . ILE A 1 115 ? -11.856 9.678 24.197 1.00 78.81 115 ILE A CA 1
ATOM 805 C C . ILE A 1 115 ? -10.497 9.979 23.555 1.00 78.81 115 ILE A C 1
ATOM 807 O O . ILE A 1 115 ? -10.229 9.595 22.414 1.00 78.81 115 ILE A O 1
ATOM 811 N N . ALA A 1 116 ? -9.632 10.689 24.281 1.00 74.94 116 ALA A N 1
ATOM 812 C CA . ALA A 1 116 ? -8.313 11.062 23.795 1.00 74.94 116 ALA A CA 1
ATOM 813 C C . ALA A 1 116 ? -7.343 9.879 23.831 1.00 74.94 116 ALA A C 1
ATOM 815 O O . ALA A 1 116 ? -7.191 9.226 24.857 1.00 74.94 116 ALA A O 1
ATOM 816 N N . GLY A 1 117 ? -6.661 9.627 22.709 1.00 66.31 117 GLY A N 1
ATOM 817 C CA . GLY A 1 117 ? -5.717 8.512 22.567 1.00 66.31 117 GLY A CA 1
ATOM 818 C C . GLY A 1 117 ? -6.377 7.137 22.419 1.00 66.31 117 GLY A C 1
ATOM 819 O O . GLY A 1 117 ? -5.668 6.160 22.200 1.00 66.31 117 GLY A O 1
ATOM 820 N N . GLY A 1 118 ? -7.710 7.080 22.488 1.00 68.56 118 GLY A N 1
ATOM 821 C CA . GLY A 1 118 ? -8.486 5.853 22.578 1.00 68.56 118 GLY A CA 1
ATOM 822 C C . GLY A 1 118 ? -9.429 5.566 21.415 1.00 68.56 118 GLY A C 1
ATOM 823 O O . GLY A 1 118 ? -9.612 6.379 20.504 1.00 68.56 118 GLY A O 1
ATOM 824 N N . GLY A 1 119 ? -10.021 4.374 21.465 1.00 76.75 119 GLY A N 1
ATOM 825 C CA . GLY A 1 119 ? -10.920 3.824 20.460 1.00 76.75 119 GLY A CA 1
ATOM 826 C C . GLY A 1 119 ? -12.395 4.126 20.688 1.00 76.75 119 GLY A C 1
ATOM 827 O O . GLY A 1 119 ? -12.851 4.336 21.812 1.00 76.75 119 GLY A O 1
ATOM 828 N N . ALA A 1 120 ? -13.205 4.046 19.632 1.00 83.88 120 ALA A N 1
ATOM 829 C CA . ALA A 1 120 ? -14.642 3.842 19.826 1.00 83.88 120 ALA A CA 1
ATOM 830 C C . ALA A 1 120 ? -14.955 2.359 20.101 1.00 83.88 120 ALA A C 1
ATOM 832 O O . ALA A 1 120 ? -15.798 2.061 20.947 1.00 83.88 120 ALA A O 1
ATOM 833 N N . ILE A 1 121 ? -14.272 1.439 19.411 1.00 89.75 121 ILE A N 1
ATOM 834 C CA . ILE A 1 121 ? -14.487 -0.011 19.499 1.00 89.75 121 ILE A CA 1
ATOM 835 C C . ILE A 1 121 ? -13.143 -0.742 19.607 1.00 89.75 121 ILE A C 1
ATOM 837 O O . ILE A 1 121 ? -12.230 -0.433 18.842 1.00 89.75 121 ILE A O 1
ATOM 841 N N . GLY A 1 122 ? -13.048 -1.727 20.507 1.00 89.19 122 GLY A N 1
ATOM 842 C CA . GLY A 1 122 ? -11.848 -2.537 20.729 1.00 89.19 122 GLY A CA 1
ATOM 843 C C . GLY A 1 122 ? -12.113 -4.016 21.014 1.00 89.19 122 GLY A C 1
ATOM 844 O O . GLY A 1 122 ? -12.779 -4.327 21.998 1.00 89.19 122 GLY A O 1
ATOM 845 N N . ALA A 1 123 ? -11.558 -4.937 20.225 1.00 88.56 123 ALA A N 1
ATOM 846 C CA . ALA A 1 123 ? -11.510 -6.363 20.579 1.00 88.56 123 ALA A CA 1
ATOM 847 C C . ALA A 1 123 ? -10.072 -6.803 20.881 1.00 88.56 123 ALA A C 1
ATOM 849 O O . ALA A 1 123 ? -9.169 -6.546 20.087 1.00 88.56 123 ALA A O 1
ATOM 850 N N . PHE A 1 124 ? -9.872 -7.496 22.003 1.00 90.62 124 PHE A N 1
ATOM 851 C CA . PHE A 1 124 ? -8.557 -7.874 22.521 1.00 90.62 124 PHE A CA 1
ATOM 852 C C . PHE A 1 124 ? -8.543 -9.343 22.935 1.00 90.62 124 PHE A C 1
ATOM 854 O O . PHE A 1 124 ? -9.245 -9.718 23.875 1.00 90.62 124 PHE A O 1
ATOM 861 N N . SER A 1 125 ? -7.720 -10.169 22.290 1.00 88.94 125 SER A N 1
ATOM 862 C CA . SER A 1 125 ? -7.476 -11.547 22.724 1.00 88.94 125 SER A CA 1
ATOM 863 C C . SER A 1 125 ? -6.000 -11.819 23.006 1.00 88.94 125 SER A C 1
ATOM 865 O O . SER A 1 125 ? -5.123 -11.455 22.227 1.00 88.94 125 SER A O 1
ATOM 867 N N . GLY A 1 126 ? -5.710 -12.478 24.130 1.00 84.06 126 GLY A N 1
ATOM 868 C CA . GLY A 1 126 ? -4.357 -12.899 24.493 1.00 84.06 126 GLY A CA 1
ATOM 869 C C . GLY A 1 126 ? -3.870 -14.123 23.713 1.00 84.06 126 GLY A C 1
ATOM 870 O O . GLY A 1 126 ? -2.762 -14.113 23.178 1.00 84.06 126 GLY A O 1
ATOM 871 N N . MET A 1 127 ? -4.678 -15.185 23.661 1.00 86.50 127 MET A N 1
ATOM 872 C CA . MET A 1 127 ? -4.306 -16.469 23.047 1.00 86.50 127 MET A CA 1
ATOM 873 C C . MET A 1 127 ? -5.233 -16.933 21.919 1.00 86.50 127 MET A C 1
ATOM 875 O O . MET A 1 127 ? -4.826 -17.814 21.166 1.00 86.50 127 MET A O 1
ATOM 879 N N . GLY A 1 128 ? -6.453 -16.401 21.837 1.00 89.94 128 GLY A N 1
ATOM 880 C CA . GLY A 1 128 ? -7.406 -16.707 20.771 1.00 89.94 128 GLY A CA 1
ATOM 881 C C . GLY A 1 128 ? -7.460 -15.604 19.720 1.00 89.94 128 GLY A C 1
ATOM 882 O O . GLY A 1 128 ? -6.576 -14.742 19.655 1.00 89.94 128 GLY A O 1
ATOM 883 N N . ASP A 1 129 ? -8.514 -15.632 18.913 1.00 93.19 129 ASP A N 1
ATOM 884 C CA . ASP A 1 129 ? -8.711 -14.659 17.845 1.00 93.19 129 ASP A CA 1
ATOM 885 C C . ASP A 1 129 ? -9.386 -13.391 18.379 1.00 93.19 129 ASP A C 1
ATOM 887 O O . ASP A 1 129 ? -10.157 -13.419 19.344 1.00 93.19 129 ASP A O 1
ATOM 891 N N . ALA A 1 130 ? -9.119 -12.260 17.732 1.00 94.12 130 ALA A N 1
ATOM 892 C CA . ALA A 1 130 ? -9.851 -11.022 17.959 1.00 94.12 130 ALA A CA 1
ATOM 893 C C . ALA A 1 130 ? -10.586 -10.636 16.678 1.00 94.12 130 ALA A C 1
ATOM 895 O O . ALA A 1 130 ? -9.982 -10.582 15.611 1.00 94.12 130 ALA A O 1
ATOM 896 N N . LEU A 1 131 ? -11.887 -10.375 16.775 1.00 96.81 131 LEU A N 1
ATOM 897 C CA . LEU A 1 131 ? -12.746 -10.072 15.636 1.00 96.81 131 LEU A CA 1
ATOM 898 C C . LEU A 1 131 ? -13.580 -8.823 15.907 1.00 96.81 131 LEU A C 1
ATOM 900 O O . LEU A 1 131 ? -14.299 -8.758 16.904 1.00 96.81 131 LEU A O 1
ATOM 904 N N . VAL A 1 132 ? -13.551 -7.872 14.977 1.00 96.69 132 VAL A N 1
ATOM 905 C CA . VAL A 1 132 ? -14.489 -6.745 14.943 1.00 96.69 132 VAL A CA 1
ATOM 906 C C . VAL A 1 132 ? -15.184 -6.690 13.586 1.00 96.69 132 VAL A C 1
ATOM 908 O O . VAL A 1 132 ? -14.537 -6.525 12.555 1.00 96.69 132 VAL A O 1
ATOM 911 N N . GLU A 1 133 ? -16.513 -6.754 13.587 1.00 97.19 133 GLU A N 1
ATOM 912 C CA . GLU A 1 133 ? -17.359 -6.567 12.407 1.00 97.19 133 GLU A CA 1
ATOM 913 C C . GLU A 1 133 ? -18.222 -5.313 12.576 1.00 97.19 133 GLU A C 1
ATOM 915 O O . GLU A 1 133 ? -18.970 -5.188 13.547 1.00 97.19 133 GLU A O 1
ATOM 920 N N . THR A 1 134 ? -18.150 -4.371 11.631 1.00 95.69 134 THR A N 1
ATOM 921 C CA . THR A 1 134 ? -18.914 -3.113 11.704 1.00 95.69 134 THR A CA 1
ATOM 922 C C . THR A 1 134 ? -19.789 -2.881 10.468 1.00 95.69 134 THR A C 1
ATOM 924 O O . THR A 1 134 ? -19.300 -2.688 9.357 1.00 95.69 134 THR A O 1
ATOM 927 N N . GLY A 1 135 ? -21.109 -2.868 10.649 1.00 94.38 135 GLY A N 1
ATOM 928 C CA . GLY A 1 135 ? -22.110 -2.430 9.664 1.00 94.38 135 GLY A CA 1
ATOM 929 C C . GLY A 1 135 ? -22.582 -0.984 9.856 1.00 94.38 135 GLY A C 1
ATOM 930 O O . GLY A 1 135 ? -23.065 -0.356 8.913 1.00 94.38 135 GLY A O 1
ATOM 931 N N . GLY A 1 136 ? -22.402 -0.447 11.066 1.00 93.50 136 GLY A N 1
ATOM 932 C CA . GLY A 1 136 ? -22.930 0.846 11.498 1.00 93.50 136 GLY A CA 1
ATOM 933 C C . GLY A 1 136 ? -22.046 2.072 11.222 1.00 93.50 136 GLY A C 1
ATOM 934 O O . GLY A 1 136 ? -21.187 2.082 10.343 1.00 93.50 136 GLY A O 1
ATOM 935 N N . ILE A 1 137 ? -22.263 3.141 11.992 1.00 95.88 137 ILE A N 1
ATOM 936 C CA . ILE A 1 137 ? -21.421 4.348 11.982 1.00 95.88 137 ILE A CA 1
ATOM 937 C C . ILE A 1 137 ? -20.536 4.346 13.226 1.00 95.88 137 ILE A C 1
ATOM 939 O O . ILE A 1 137 ? -21.052 4.375 14.341 1.00 95.88 137 ILE A O 1
ATOM 943 N N . VAL A 1 138 ? -19.222 4.367 13.034 1.00 95.56 138 VAL A N 1
ATOM 944 C CA . VAL A 1 138 ? -18.219 4.436 14.098 1.00 95.56 138 VAL A CA 1
ATOM 945 C C . VAL A 1 138 ? -17.433 5.728 13.935 1.00 95.56 138 VAL A C 1
ATOM 947 O O . VAL A 1 138 ? -16.846 5.970 12.885 1.00 95.56 138 VAL A O 1
ATOM 950 N N . SER A 1 139 ? -17.422 6.577 14.957 1.00 94.31 139 SER A N 1
ATOM 951 C CA . SER A 1 139 ? -16.689 7.842 14.935 1.00 94.31 139 SER A CA 1
ATOM 952 C C . SER A 1 139 ? -15.849 8.009 16.193 1.00 94.31 139 SER A C 1
ATOM 954 O O . SER A 1 139 ? -16.373 7.888 17.299 1.00 94.31 139 SER A O 1
ATOM 956 N N . SER A 1 140 ? -14.579 8.374 16.027 1.00 92.31 140 SER A N 1
ATOM 957 C CA . SER A 1 140 ? -13.691 8.802 17.111 1.00 92.31 140 SER A CA 1
ATOM 958 C C . SER A 1 140 ? -13.068 10.157 16.785 1.00 92.31 140 SER A C 1
ATOM 960 O O . SER A 1 140 ? -12.474 10.344 15.724 1.00 92.31 140 SER A O 1
ATOM 962 N N . ALA A 1 141 ? -13.231 11.142 17.667 1.00 88.69 141 ALA A N 1
ATOM 963 C CA . ALA A 1 141 ? -12.689 12.480 17.433 1.00 88.69 141 ALA A CA 1
ATOM 964 C C . ALA A 1 141 ? -11.187 12.572 17.742 1.00 88.69 141 ALA A C 1
ATOM 966 O O . ALA A 1 141 ? -10.472 13.286 17.042 1.00 88.69 141 ALA A O 1
ATOM 967 N N . ASN A 1 142 ? -10.724 11.858 18.774 1.00 84.38 142 ASN A N 1
ATOM 968 C CA . ASN A 1 142 ? -9.411 12.066 19.392 1.00 84.38 142 ASN A CA 1
ATOM 969 C C . ASN A 1 142 ? -8.519 10.804 19.413 1.00 84.38 142 ASN A C 1
ATOM 971 O O . ASN A 1 142 ? -7.531 10.763 20.150 1.00 84.38 142 ASN A O 1
ATOM 975 N N . GLY A 1 143 ? -8.832 9.797 18.596 1.00 83.00 143 GLY A N 1
ATOM 976 C CA . GLY A 1 143 ? -8.057 8.564 18.472 1.00 83.00 143 GLY A CA 1
ATOM 977 C C . GLY A 1 143 ? -8.547 7.681 17.323 1.00 83.00 143 GLY A C 1
ATOM 978 O O . GLY A 1 143 ? -9.265 8.140 16.428 1.00 83.00 143 GLY A O 1
ATOM 979 N N . PHE A 1 144 ? -8.173 6.402 17.358 1.00 86.75 144 PHE A N 1
ATOM 980 C CA . PHE A 1 144 ? -8.657 5.426 16.384 1.00 86.75 144 PHE A CA 1
ATOM 981 C C . PHE A 1 144 ? -10.160 5.183 16.555 1.00 86.75 144 PHE A C 1
ATOM 983 O O . PHE A 1 144 ? -10.742 5.400 17.615 1.00 86.75 144 PHE A O 1
ATOM 990 N N . ALA A 1 145 ? -10.833 4.754 15.494 1.00 91.88 145 ALA A N 1
ATOM 991 C CA . ALA A 1 145 ? -12.242 4.390 15.571 1.00 91.88 145 ALA A CA 1
ATOM 992 C C . ALA A 1 145 ? -12.396 2.919 15.976 1.00 91.88 145 ALA A C 1
ATOM 994 O O . ALA A 1 145 ? -13.212 2.601 16.842 1.00 91.88 145 ALA A O 1
ATOM 995 N N . ILE A 1 146 ? -11.587 2.042 15.381 1.00 93.81 146 ILE A N 1
ATOM 996 C CA . ILE A 1 146 ? -11.620 0.597 15.610 1.00 93.81 146 ILE A CA 1
ATOM 997 C C . ILE A 1 146 ? -10.212 0.109 15.927 1.00 93.81 146 ILE A C 1
ATOM 999 O O . ILE A 1 146 ? -9.268 0.465 15.220 1.00 93.81 146 ILE A O 1
ATOM 1003 N N . ARG A 1 147 ? -10.098 -0.737 16.950 1.00 93.00 147 ARG A N 1
ATOM 1004 C CA . ARG A 1 147 ? -8.901 -1.520 17.235 1.00 93.00 147 ARG A CA 1
ATOM 1005 C C . ARG A 1 147 ? -9.236 -2.991 17.405 1.00 93.00 147 ARG A C 1
ATOM 1007 O O . ARG A 1 147 ? -10.182 -3.349 18.102 1.00 93.00 147 ARG A O 1
ATOM 1014 N N . THR A 1 148 ? -8.425 -3.836 16.799 1.00 93.38 148 THR A N 1
ATOM 1015 C CA . THR A 1 148 ? -8.515 -5.285 16.946 1.00 93.38 148 THR A CA 1
ATOM 1016 C C . THR A 1 148 ? -7.128 -5.806 17.232 1.00 93.38 148 THR A C 1
ATOM 1018 O O . THR A 1 148 ? -6.206 -5.510 16.479 1.00 93.38 148 THR A O 1
ATOM 1021 N N . GLN A 1 149 ? -6.969 -6.562 18.311 1.00 91.75 149 GLN A N 1
ATOM 1022 C CA . GLN A 1 149 ? -5.665 -7.017 18.765 1.00 91.75 149 GLN A CA 1
ATOM 1023 C C . GLN A 1 149 ? -5.717 -8.481 19.193 1.00 91.75 149 GLN A C 1
ATOM 1025 O O . GLN A 1 149 ? -6.465 -8.837 20.102 1.00 91.75 149 GLN A O 1
ATOM 1030 N N . ALA A 1 150 ? -4.885 -9.318 18.579 1.00 90.06 150 ALA A N 1
ATOM 1031 C CA . ALA A 1 150 ? -4.749 -10.729 18.921 1.00 90.06 150 ALA A CA 1
ATOM 1032 C C . ALA A 1 150 ? -3.287 -11.057 19.224 1.00 90.06 150 ALA A C 1
ATOM 1034 O O . ALA A 1 150 ? -2.393 -10.752 18.442 1.00 90.06 150 ALA A O 1
ATOM 1035 N N . GLY A 1 151 ? -3.041 -11.673 20.378 1.00 85.62 151 GLY A N 1
ATOM 1036 C CA . GLY A 1 151 ? -1.701 -11.961 20.865 1.00 85.62 151 GLY A CA 1
ATOM 1037 C C . GLY A 1 151 ? -1.023 -13.145 20.181 1.00 85.62 151 GLY A C 1
ATOM 1038 O O . GLY A 1 151 ? 0.075 -13.018 19.650 1.00 85.62 151 GLY A O 1
ATOM 1039 N N . LEU A 1 152 ? -1.666 -14.312 20.236 1.00 86.19 152 LEU A N 1
ATOM 1040 C CA . LEU A 1 152 ? -1.213 -15.537 19.558 1.00 86.19 152 LEU A CA 1
ATOM 1041 C C . LEU A 1 152 ? -2.188 -16.023 18.479 1.00 86.19 152 LEU A C 1
ATOM 1043 O O . LEU A 1 152 ? -1.855 -16.960 17.757 1.00 86.19 152 LEU A O 1
ATOM 1047 N N . GLY A 1 153 ? -3.383 -15.436 18.408 1.00 88.38 153 GLY A N 1
ATOM 1048 C CA . GLY A 1 153 ? -4.363 -15.712 17.362 1.00 88.38 153 GLY A CA 1
ATOM 1049 C C . GLY A 1 153 ? -4.321 -14.683 16.239 1.00 88.38 153 GLY A C 1
ATOM 1050 O O . GLY A 1 153 ? -3.366 -13.911 16.106 1.00 88.38 153 GLY A O 1
ATOM 1051 N N . VAL A 1 154 ? -5.387 -14.674 15.446 1.00 91.50 154 VAL A N 1
ATOM 1052 C CA . VAL A 1 154 ? -5.558 -13.781 14.298 1.00 91.50 154 VAL A CA 1
ATOM 1053 C C . VAL A 1 154 ? -6.377 -12.559 14.706 1.00 91.50 154 VAL A C 1
ATOM 1055 O O . VAL A 1 154 ? -7.444 -12.681 15.312 1.00 91.50 154 VAL A O 1
ATOM 1058 N N . ALA A 1 155 ? -5.899 -11.367 14.350 1.00 94.44 155 ALA A N 1
ATOM 1059 C CA . ALA A 1 155 ? -6.672 -10.134 14.484 1.00 94.44 155 ALA A CA 1
ATOM 1060 C C . ALA A 1 155 ? -7.428 -9.877 13.178 1.00 94.44 155 ALA A C 1
ATOM 1062 O O . ALA A 1 155 ? -6.801 -9.674 12.140 1.00 94.44 155 ALA A O 1
ATOM 1063 N N . THR A 1 156 ? -8.759 -9.892 13.218 1.00 96.94 156 THR A N 1
ATOM 1064 C CA . THR A 1 156 ? -9.625 -9.709 12.049 1.00 96.94 156 THR A CA 1
ATOM 1065 C C . THR A 1 156 ? -10.527 -8.491 12.210 1.00 96.94 156 THR A C 1
ATOM 1067 O O . THR A 1 156 ? -11.331 -8.416 13.137 1.00 96.94 156 THR A O 1
ATOM 1070 N N . THR A 1 157 ? -10.468 -7.560 11.261 1.00 97.38 157 THR A N 1
ATOM 1071 C CA . THR A 1 157 ? -11.370 -6.404 11.215 1.00 97.38 157 THR A CA 1
ATOM 1072 C C . THR A 1 157 ? -12.131 -6.352 9.898 1.00 97.38 157 THR A C 1
ATOM 1074 O O . THR A 1 157 ? -11.526 -6.306 8.830 1.00 97.38 157 THR A O 1
ATOM 1077 N N . GLN A 1 158 ? -13.460 -6.281 9.958 1.00 97.88 158 GLN A N 1
ATOM 1078 C CA . GLN A 1 158 ? -14.315 -6.076 8.795 1.00 97.88 158 GLN A CA 1
ATOM 1079 C C . GLN A 1 158 ? -15.143 -4.795 8.933 1.00 97.88 158 GLN A C 1
ATOM 1081 O O . GLN A 1 158 ? -15.882 -4.602 9.902 1.00 97.88 158 GLN A O 1
ATOM 1086 N N . THR A 1 159 ? -15.073 -3.924 7.928 1.00 97.00 159 THR A N 1
ATOM 1087 C CA . THR A 1 159 ? -15.835 -2.669 7.880 1.00 97.00 159 THR A CA 1
ATOM 1088 C C . THR A 1 159 ? -16.768 -2.651 6.677 1.00 97.00 159 THR A C 1
ATOM 1090 O O . THR A 1 159 ? -16.341 -2.782 5.539 1.00 97.00 159 THR A O 1
ATOM 1093 N N . VAL A 1 160 ? -18.063 -2.474 6.908 1.00 95.94 160 VAL A N 1
ATOM 1094 C CA . VAL A 1 160 ? -19.106 -2.339 5.873 1.00 95.94 160 VAL A CA 1
ATOM 1095 C C . VAL A 1 160 ? -19.748 -0.954 5.927 1.00 95.94 160 VAL A C 1
ATOM 1097 O O . VAL A 1 160 ? -20.169 -0.421 4.902 1.00 95.94 160 VAL A O 1
ATOM 1100 N N . GLY A 1 161 ? -19.812 -0.365 7.121 1.00 93.56 161 GLY A N 1
ATOM 1101 C CA . GLY A 1 161 ? -20.429 0.932 7.359 1.00 93.56 161 GLY A CA 1
ATOM 1102 C C . GLY A 1 161 ? -19.502 2.134 7.154 1.00 93.56 161 GLY A C 1
ATOM 1103 O O . GLY A 1 161 ? -18.662 2.166 6.252 1.00 93.56 161 GLY A O 1
ATOM 1104 N N . LEU A 1 162 ? -19.697 3.158 7.986 1.00 96.25 162 LEU A N 1
ATOM 1105 C CA . LEU A 1 162 ? -18.918 4.397 7.971 1.00 96.25 162 LEU A CA 1
ATOM 1106 C C . LEU A 1 162 ? -17.998 4.453 9.189 1.00 96.25 162 LEU A C 1
ATOM 1108 O O . LEU A 1 162 ? -18.481 4.432 10.317 1.00 96.25 162 LEU A O 1
ATOM 1112 N N . VAL A 1 163 ? -16.701 4.618 8.956 1.00 96.81 163 VAL A N 1
ATOM 1113 C CA . VAL A 1 163 ? -15.685 4.789 9.995 1.00 96.81 163 VAL A CA 1
ATOM 1114 C C . VAL A 1 163 ? -15.046 6.169 9.855 1.00 96.81 163 VAL A C 1
ATOM 1116 O O . VAL A 1 163 ? -14.517 6.509 8.797 1.00 96.81 163 VAL A O 1
ATOM 1119 N N . LEU A 1 164 ? -15.097 6.975 10.914 1.00 95.56 164 LEU A N 1
ATOM 1120 C CA . LEU A 1 164 ? -14.532 8.323 10.973 1.00 95.56 164 LEU A CA 1
ATOM 1121 C C . LEU A 1 164 ? -13.513 8.420 12.112 1.00 95.56 164 LEU A C 1
ATOM 1123 O O . LEU A 1 164 ? -13.837 8.082 13.250 1.00 95.56 164 LEU A O 1
ATOM 1127 N N . ALA A 1 165 ? -12.319 8.937 11.827 1.00 93.81 165 ALA A N 1
ATOM 1128 C CA . ALA A 1 165 ? -11.311 9.218 12.848 1.00 93.81 165 ALA A CA 1
ATOM 1129 C C . ALA A 1 165 ? -10.662 10.594 12.642 1.00 93.81 165 ALA A C 1
ATOM 1131 O O . ALA A 1 165 ? -10.244 10.939 11.533 1.00 93.81 165 ALA A O 1
ATOM 1132 N N . GLY A 1 166 ? -10.607 11.390 13.713 1.00 89.94 166 GLY A N 1
ATOM 1133 C CA . GLY A 1 166 ? -10.141 12.781 13.674 1.00 89.94 166 GLY A CA 1
ATOM 1134 C C . GLY A 1 166 ? -8.746 13.043 14.241 1.00 89.94 166 GLY A C 1
ATOM 1135 O O . GLY A 1 166 ? -8.171 14.092 13.947 1.00 89.94 166 GLY A O 1
ATOM 1136 N N . ALA A 1 167 ? -8.192 12.119 15.026 1.00 85.81 167 ALA A N 1
ATOM 1137 C CA . ALA A 1 167 ? -6.831 12.191 15.556 1.00 85.81 167 ALA A CA 1
ATOM 1138 C C . ALA A 1 167 ? -6.288 10.782 15.843 1.00 85.81 167 ALA A C 1
ATOM 1140 O O . ALA A 1 167 ? -7.016 9.803 15.743 1.00 85.81 167 ALA A O 1
ATOM 1141 N N . GLY A 1 168 ? -5.020 10.673 16.236 1.00 84.25 168 GLY A N 1
ATOM 1142 C CA . GLY A 1 168 ? -4.352 9.389 16.468 1.00 84.25 168 GLY A CA 1
ATOM 1143 C C . GLY A 1 168 ? -3.478 8.982 15.286 1.00 84.25 168 GLY A C 1
ATOM 1144 O O . GLY A 1 168 ? -3.121 9.819 14.466 1.00 84.25 168 GLY A O 1
ATOM 1145 N N . GLU A 1 169 ? -3.101 7.707 15.224 1.00 86.44 169 GLU A N 1
ATOM 1146 C CA . GLU A 1 169 ? -2.235 7.182 14.158 1.00 86.44 169 GLU A CA 1
ATOM 1147 C C . GLU A 1 169 ? -3.034 6.673 12.957 1.00 86.44 169 GLU A C 1
ATOM 1149 O O . GLU A 1 169 ? -2.590 6.811 11.822 1.00 86.44 169 GLU A O 1
ATOM 1154 N N . CYS A 1 170 ? -4.218 6.101 13.188 1.00 90.94 170 CYS A N 1
ATOM 1155 C CA . CYS A 1 170 ? -5.063 5.564 12.128 1.00 90.94 170 CYS A CA 1
ATOM 1156 C C . CYS A 1 170 ? -6.552 5.555 12.499 1.00 90.94 170 CYS A C 1
ATOM 1158 O O . CYS A 1 170 ? -6.899 5.759 13.662 1.00 90.94 170 CYS A O 1
ATOM 1160 N N . ALA A 1 171 ? -7.441 5.313 11.527 1.00 93.75 171 ALA A N 1
ATOM 1161 C CA . ALA A 1 171 ? -8.860 5.075 11.809 1.00 93.75 171 ALA A CA 1
ATOM 1162 C C . ALA A 1 171 ? -9.149 3.623 12.215 1.00 93.75 171 ALA A C 1
ATOM 1164 O O . ALA A 1 171 ? -9.930 3.393 13.141 1.00 93.75 171 ALA A O 1
ATOM 1165 N N . VAL A 1 172 ? -8.523 2.663 11.533 1.00 95.50 172 VAL A N 1
ATOM 1166 C CA . VAL A 1 172 ? -8.631 1.229 11.824 1.00 95.50 172 VAL A CA 1
ATOM 1167 C C . VAL A 1 172 ? -7.248 0.680 12.145 1.00 95.50 172 VAL A C 1
ATOM 1169 O O . VAL A 1 172 ? -6.379 0.679 11.276 1.00 95.50 172 VAL A O 1
ATOM 1172 N N . MET A 1 173 ? -7.069 0.203 13.375 1.00 94.69 173 MET A N 1
ATOM 1173 C CA . MET A 1 173 ? -5.847 -0.437 13.855 1.00 94.69 173 MET A CA 1
ATOM 1174 C C . MET A 1 173 ? -6.079 -1.942 14.003 1.00 94.69 173 MET A C 1
ATOM 1176 O O . MET A 1 173 ? -6.969 -2.360 14.741 1.00 94.69 173 MET A O 1
ATOM 1180 N N . ASN A 1 174 ? -5.285 -2.760 13.324 1.00 93.56 174 ASN A N 1
ATOM 1181 C CA . ASN A 1 174 ? -5.367 -4.214 13.415 1.00 93.56 174 ASN A CA 1
ATOM 1182 C C . ASN A 1 174 ? -3.993 -4.788 13.772 1.00 93.56 174 ASN A C 1
ATOM 1184 O O . ASN A 1 174 ? -3.080 -4.750 12.953 1.00 93.56 174 ASN A O 1
ATOM 1188 N N . GLU A 1 175 ? -3.865 -5.291 14.996 1.00 90.75 175 GLU A N 1
ATOM 1189 C CA . GLU A 1 175 ? -2.625 -5.738 15.635 1.00 90.75 175 GLU A CA 1
ATOM 1190 C C . GLU A 1 175 ? -2.646 -7.264 15.817 1.00 90.75 175 GLU A C 1
ATOM 1192 O O . GLU A 1 175 ? -3.183 -7.782 16.798 1.00 90.75 175 GLU A O 1
ATOM 1197 N N . GLY A 1 176 ? -2.096 -8.002 14.853 1.00 85.50 176 GLY A N 1
ATOM 1198 C CA . GLY A 1 176 ? -2.070 -9.467 14.873 1.00 85.50 176 GLY A CA 1
ATOM 1199 C C . GLY A 1 176 ? -0.689 -10.001 15.220 1.00 85.50 176 GLY A C 1
ATOM 1200 O O . GLY A 1 176 ? 0.263 -9.736 14.501 1.00 85.50 176 GLY A O 1
ATOM 1201 N N . GLY A 1 177 ? -0.554 -10.774 16.296 1.00 79.31 177 GLY A N 1
ATOM 1202 C CA . GLY A 1 177 ? 0.740 -11.358 16.649 1.00 79.31 177 GLY A CA 1
ATOM 1203 C C . GLY A 1 177 ? 1.246 -12.385 15.660 1.00 79.31 177 GLY A C 1
ATOM 1204 O O . GLY A 1 177 ? 2.450 -12.480 15.447 1.00 79.31 177 GLY A O 1
ATOM 1205 N N . VAL A 1 178 ? 0.332 -13.149 15.069 1.00 82.19 178 VAL A N 1
ATOM 1206 C CA . VAL A 1 178 ? 0.651 -14.099 14.003 1.00 82.19 178 VAL A CA 1
ATOM 1207 C C . VAL A 1 178 ? 0.229 -13.500 12.673 1.00 82.19 178 VAL A C 1
ATOM 1209 O O . VAL A 1 178 ? 1.093 -13.170 11.870 1.00 82.19 178 VAL A O 1
ATOM 1212 N N . ASP A 1 179 ? -1.078 -13.276 12.507 1.00 85.50 179 ASP A N 1
ATOM 1213 C CA . ASP A 1 179 ? -1.654 -12.722 11.286 1.00 85.50 179 ASP A CA 1
ATOM 1214 C C . ASP A 1 179 ? -2.643 -11.592 11.598 1.00 85.50 179 ASP A C 1
ATOM 1216 O O . ASP A 1 179 ? -3.423 -11.657 12.559 1.00 85.50 179 ASP A O 1
ATOM 1220 N N . GLY A 1 180 ? -2.636 -10.560 10.757 1.00 90.62 180 GLY A N 1
ATOM 1221 C CA . GLY A 1 180 ? -3.633 -9.493 10.764 1.00 90.62 180 GLY A CA 1
ATOM 1222 C C . GLY A 1 180 ? -4.440 -9.456 9.469 1.00 90.62 180 GLY A C 1
ATOM 1223 O O . GLY A 1 180 ? -3.867 -9.236 8.413 1.00 90.62 180 GLY A O 1
ATOM 1224 N N . LEU A 1 181 ? -5.764 -9.605 9.542 1.00 95.44 181 LEU A N 1
ATOM 1225 C CA . LEU A 1 181 ? -6.668 -9.519 8.394 1.00 95.44 181 LEU A CA 1
ATOM 1226 C C . LEU A 1 181 ? -7.584 -8.295 8.500 1.00 95.44 181 LEU A C 1
ATOM 1228 O O . LEU A 1 181 ? -8.362 -8.165 9.445 1.00 95.44 181 LEU A O 1
ATOM 1232 N N . VAL A 1 182 ? -7.567 -7.422 7.494 1.00 97.06 182 VAL A N 1
ATOM 1233 C CA . VAL A 1 182 ? -8.501 -6.291 7.400 1.00 97.06 182 VAL A CA 1
ATOM 1234 C C . VAL A 1 182 ? -9.276 -6.345 6.091 1.00 97.06 182 VAL A C 1
ATOM 1236 O O . VAL A 1 182 ? -8.693 -6.296 5.016 1.00 97.06 182 VAL A O 1
ATOM 1239 N N . THR A 1 183 ? -10.606 -6.378 6.163 1.00 97.69 183 THR A N 1
ATOM 1240 C CA . THR A 1 183 ? -11.490 -6.276 4.994 1.00 97.69 183 THR A CA 1
ATOM 1241 C C . THR A 1 183 ? -12.328 -5.002 5.056 1.00 97.69 183 THR A C 1
ATOM 1243 O O . THR A 1 183 ? -13.221 -4.878 5.894 1.00 97.69 183 THR A O 1
ATOM 1246 N N . ASN A 1 184 ? -12.110 -4.076 4.121 1.00 97.56 184 ASN A N 1
ATOM 1247 C CA . ASN A 1 184 ? -12.937 -2.879 3.974 1.00 97.56 184 ASN A CA 1
ATOM 1248 C C . ASN A 1 184 ? -13.904 -2.988 2.790 1.00 97.56 184 ASN A C 1
ATOM 1250 O O . ASN A 1 184 ? -13.498 -3.028 1.631 1.00 97.56 184 ASN A O 1
ATOM 1254 N N . LEU A 1 185 ? -15.198 -2.955 3.086 1.00 97.00 185 LEU A N 1
ATOM 1255 C CA . LEU A 1 185 ? -16.322 -2.889 2.148 1.00 97.00 185 LEU A CA 1
ATOM 1256 C C . LEU A 1 185 ? -17.076 -1.544 2.228 1.00 97.00 185 LEU A C 1
ATOM 1258 O O . LEU A 1 185 ? -18.010 -1.329 1.457 1.00 97.00 185 LEU A O 1
ATOM 1262 N N . GLY A 1 186 ? -16.705 -0.665 3.166 1.00 96.06 186 GLY A N 1
ATOM 1263 C CA . GLY A 1 186 ? -17.419 0.567 3.511 1.00 96.06 186 GLY A CA 1
ATOM 1264 C C . GLY A 1 186 ? -16.662 1.853 3.166 1.00 96.06 186 GLY A C 1
ATOM 1265 O O . GLY A 1 186 ? -15.890 1.905 2.208 1.00 96.06 186 GLY A O 1
ATOM 1266 N N . LEU A 1 187 ? -16.898 2.912 3.947 1.00 97.62 187 LEU A N 1
ATOM 1267 C CA . LEU A 1 187 ? -16.153 4.174 3.871 1.00 97.62 187 LEU A CA 1
ATOM 1268 C C . LEU A 1 187 ? -15.348 4.381 5.155 1.00 97.62 187 LEU A C 1
ATOM 1270 O O . LEU A 1 187 ? -15.926 4.479 6.235 1.00 97.62 187 LEU A O 1
ATOM 1274 N N . ILE A 1 188 ? -14.034 4.527 5.017 1.00 97.75 188 ILE A N 1
ATOM 1275 C CA . ILE A 1 188 ? -13.115 4.917 6.087 1.00 97.75 188 ILE A CA 1
ATOM 1276 C C . ILE A 1 188 ? -12.596 6.321 5.777 1.00 97.75 188 ILE A C 1
ATOM 1278 O O . ILE A 1 188 ? -12.110 6.570 4.673 1.00 97.75 188 ILE A O 1
ATOM 1282 N N . HIS A 1 189 ? -12.694 7.240 6.735 1.00 97.38 189 HIS A N 1
ATOM 1283 C CA . HIS A 1 189 ? -12.180 8.600 6.601 1.00 97.38 189 HIS A CA 1
ATOM 1284 C C . HIS A 1 189 ? -11.365 9.011 7.834 1.00 97.38 189 HIS A C 1
ATOM 1286 O O . HIS A 1 189 ? -11.922 9.269 8.903 1.00 97.38 189 HIS A O 1
ATOM 1292 N N . ALA A 1 190 ? -10.049 9.104 7.655 1.00 94.94 190 ALA A N 1
ATOM 1293 C CA . ALA A 1 190 ? -9.081 9.596 8.626 1.00 94.94 190 ALA A CA 1
ATOM 1294 C C . ALA A 1 190 ? -8.639 11.019 8.236 1.00 94.94 190 ALA A C 1
ATOM 1296 O O . ALA A 1 190 ? -7.933 11.206 7.246 1.00 94.94 190 ALA A O 1
ATOM 1297 N N . TYR A 1 191 ? -9.086 12.037 8.977 1.00 91.06 191 TYR A N 1
ATOM 1298 C CA . TYR A 1 191 ? -8.950 13.451 8.576 1.00 91.06 191 TYR A CA 1
ATOM 1299 C C . TYR A 1 191 ? -8.060 14.304 9.495 1.00 91.06 191 TYR A C 1
ATOM 1301 O O . TYR A 1 191 ? -7.999 15.524 9.322 1.00 91.06 191 TYR A O 1
ATOM 1309 N N . GLY A 1 192 ? -7.373 13.694 10.467 1.00 88.12 192 GLY A N 1
ATOM 1310 C CA . GLY A 1 192 ? -6.378 14.372 11.308 1.00 88.12 192 GLY A CA 1
ATOM 1311 C C . GLY A 1 192 ? -5.104 14.742 10.541 1.00 88.12 192 GLY A C 1
ATOM 1312 O O . GLY A 1 192 ? -5.076 14.713 9.316 1.00 88.12 192 GLY A O 1
ATOM 1313 N N . SER A 1 193 ? -4.021 15.105 11.223 1.00 88.75 193 SER A N 1
ATOM 1314 C CA . SER A 1 193 ? -2.722 15.318 10.565 1.00 88.75 193 SER A CA 1
ATOM 1315 C C . SER A 1 193 ? -1.953 14.002 10.451 1.00 88.75 193 SER A C 1
ATOM 1317 O O . SER A 1 193 ? -1.668 13.414 11.489 1.00 88.75 193 SER A O 1
ATOM 1319 N N . ASP A 1 194 ? -1.589 13.602 9.229 1.00 89.56 194 ASP A N 1
ATOM 1320 C CA . ASP A 1 194 ? -0.768 12.411 8.941 1.00 89.56 194 ASP A CA 1
ATOM 1321 C C . ASP A 1 194 ? -1.338 11.109 9.535 1.00 89.56 194 ASP A C 1
ATOM 1323 O O . ASP A 1 194 ? -0.636 10.293 10.124 1.00 89.56 194 ASP A O 1
ATOM 1327 N N . MET A 1 195 ? -2.657 10.941 9.420 1.00 91.75 195 MET A N 1
ATOM 1328 C CA . MET A 1 195 ? -3.345 9.755 9.915 1.00 91.75 195 MET A CA 1
ATOM 1329 C C . MET A 1 195 ? -3.508 8.717 8.824 1.00 91.75 195 MET A C 1
ATOM 1331 O O . MET A 1 195 ? -4.011 9.043 7.744 1.00 91.75 195 MET A O 1
ATOM 1335 N N . ALA A 1 196 ? -3.203 7.463 9.145 1.00 92.94 196 ALA A N 1
ATOM 1336 C CA . ALA A 1 196 ? -3.498 6.367 8.249 1.00 92.94 196 ALA A CA 1
ATOM 1337 C C . ALA A 1 196 ? -5.004 6.042 8.205 1.00 92.94 196 ALA A C 1
ATOM 1339 O O . ALA A 1 196 ? -5.727 6.174 9.195 1.00 92.94 196 ALA A O 1
ATOM 1340 N N . GLY A 1 197 ? -5.512 5.584 7.064 1.00 91.94 197 GLY A N 1
ATOM 1341 C CA . GLY A 1 197 ? -6.865 5.033 6.994 1.00 91.94 197 GLY A CA 1
ATOM 1342 C C . GLY A 1 197 ? -6.927 3.695 7.727 1.00 91.94 197 GLY A C 1
ATOM 1343 O O . GLY A 1 197 ? -7.632 3.546 8.728 1.00 91.94 197 GLY A O 1
ATOM 1344 N N . ILE A 1 198 ? -6.127 2.747 7.244 1.00 95.25 198 ILE A N 1
ATOM 1345 C CA . ILE A 1 198 ? -5.945 1.417 7.829 1.00 95.25 198 ILE A CA 1
ATOM 1346 C C . ILE A 1 198 ? -4.476 1.255 8.217 1.00 95.25 198 ILE A C 1
ATOM 1348 O O . ILE A 1 198 ? -3.598 1.516 7.399 1.00 95.25 198 ILE A O 1
ATOM 1352 N N . LEU A 1 199 ? -4.229 0.785 9.437 1.00 94.12 199 LEU A N 1
ATOM 1353 C CA . LEU A 1 199 ? -2.940 0.281 9.891 1.00 94.12 199 LEU A CA 1
ATOM 1354 C C . LEU A 1 199 ? -3.100 -1.193 10.273 1.00 94.12 199 LEU A C 1
ATOM 1356 O O . LEU A 1 199 ? -3.712 -1.505 11.295 1.00 94.12 199 LEU A O 1
ATOM 1360 N N . ALA A 1 200 ? -2.549 -2.085 9.455 1.00 91.56 200 ALA A N 1
ATOM 1361 C CA . ALA A 1 200 ? -2.397 -3.494 9.793 1.00 91.56 200 ALA A CA 1
ATOM 1362 C C . ALA A 1 200 ? -0.946 -3.723 10.218 1.00 91.56 200 ALA A C 1
ATOM 1364 O O . ALA A 1 200 ? -0.021 -3.469 9.451 1.00 91.56 200 ALA A O 1
ATOM 1365 N N . THR A 1 201 ? -0.729 -4.136 11.460 1.00 87.38 201 THR A N 1
ATOM 1366 C CA . THR A 1 201 ? 0.614 -4.298 12.009 1.00 87.38 201 THR A CA 1
ATOM 1367 C C . THR A 1 201 ? 0.722 -5.594 12.780 1.00 87.38 201 THR A C 1
ATOM 1369 O O . THR A 1 201 ? -0.235 -6.060 13.400 1.00 87.38 201 THR A O 1
ATOM 1372 N N . ALA A 1 202 ? 1.920 -6.154 12.776 1.00 79.31 202 ALA A N 1
ATOM 1373 C CA . ALA A 1 202 ? 2.254 -7.263 13.645 1.00 79.31 202 ALA A CA 1
ATOM 1374 C C . ALA A 1 202 ? 2.786 -6.841 15.024 1.00 79.31 202 ALA A C 1
ATOM 1376 O O . ALA A 1 202 ? 3.154 -7.675 15.856 1.00 79.31 202 ALA A O 1
ATOM 1377 N N . ARG A 1 203 ? 2.862 -5.533 15.294 1.00 77.44 203 ARG A N 1
ATOM 1378 C CA . ARG A 1 203 ? 3.202 -5.032 16.628 1.00 77.44 203 ARG A CA 1
ATOM 1379 C C . ARG A 1 203 ? 2.022 -5.254 17.559 1.00 77.44 203 ARG A C 1
ATOM 1381 O O . ARG A 1 203 ? 0.913 -4.828 17.269 1.00 77.44 203 ARG A O 1
ATOM 1388 N N . ILE A 1 204 ? 2.286 -5.875 18.703 1.00 69.50 204 ILE A N 1
ATOM 1389 C CA . ILE A 1 204 ? 1.280 -6.060 19.748 1.00 69.50 204 ILE A CA 1
ATOM 1390 C C . ILE A 1 204 ? 1.647 -5.195 20.945 1.00 69.50 204 ILE A C 1
ATOM 1392 O O . ILE A 1 204 ? 2.771 -5.254 21.452 1.00 69.50 204 ILE A O 1
ATOM 1396 N N . ASP A 1 205 ? 0.681 -4.440 21.456 1.00 63.19 205 ASP A N 1
ATOM 1397 C CA . ASP A 1 205 ? 0.813 -3.749 22.735 1.00 63.19 205 ASP A CA 1
ATOM 1398 C C . ASP A 1 205 ? 0.068 -4.517 23.837 1.00 63.19 205 ASP A C 1
ATOM 1400 O O . ASP A 1 205 ? -1.090 -4.252 24.146 1.00 63.19 205 ASP A O 1
ATOM 1404 N N . PHE A 1 206 ? 0.697 -5.547 24.412 1.00 52.72 206 PHE A N 1
ATOM 1405 C CA . PHE A 1 206 ? 0.075 -6.353 25.481 1.00 52.72 206 PHE A CA 1
ATOM 1406 C C . PHE A 1 206 ? -0.066 -5.615 26.810 1.00 52.72 206 PHE A C 1
ATOM 1408 O O . PHE A 1 206 ? -0.805 -6.031 27.703 1.00 52.72 206 PHE A O 1
ATOM 1415 N N . THR A 1 207 ? 0.701 -4.550 26.976 1.00 45.09 207 THR A N 1
ATOM 1416 C CA . THR A 1 207 ? 0.642 -3.703 28.148 1.00 45.09 207 THR A CA 1
ATOM 1417 C C . THR A 1 207 ? -0.119 -2.462 27.740 1.00 45.09 207 THR A C 1
ATOM 1419 O O . THR A 1 207 ? 0.426 -1.655 27.004 1.00 45.09 207 THR A O 1
ATOM 1422 N N . PHE A 1 208 ? -1.309 -2.234 28.299 1.00 47.44 208 PHE A N 1
ATOM 1423 C CA . PHE A 1 208 ? -2.053 -0.956 28.266 1.00 47.44 208 PHE A CA 1
ATOM 1424 C C . PHE A 1 208 ? -1.229 0.281 28.740 1.00 47.44 208 PHE A C 1
ATOM 1426 O O . PHE A 1 208 ? -1.769 1.324 29.081 1.00 47.44 208 PHE A O 1
ATOM 1433 N N . SER A 1 209 ? 0.099 0.161 28.842 1.00 41.16 209 SER A N 1
ATOM 1434 C CA . SER A 1 209 ? 1.094 1.190 29.097 1.00 41.16 209 SER A CA 1
ATOM 1435 C C . SER A 1 209 ? 1.599 1.906 27.838 1.00 41.16 209 SER A C 1
ATOM 1437 O O . SER A 1 209 ? 2.463 2.769 27.983 1.00 41.16 209 SER A O 1
ATOM 1439 N N . GLY A 1 210 ? 1.159 1.531 26.629 1.00 43.19 210 GLY A N 1
ATOM 1440 C CA . GLY A 1 210 ? 1.607 2.171 25.384 1.00 43.19 210 GLY A CA 1
ATOM 1441 C C . GLY A 1 210 ? 2.996 1.727 24.899 1.00 43.19 210 GLY A C 1
ATOM 1442 O O . GLY A 1 210 ? 3.636 2.448 24.132 1.00 43.19 210 GLY A O 1
ATOM 1443 N N . ASN A 1 211 ? 3.513 0.590 25.386 1.00 46.81 211 ASN A N 1
ATOM 1444 C CA . ASN A 1 211 ? 4.856 0.106 25.047 1.00 46.81 211 ASN A CA 1
ATOM 1445 C C . ASN A 1 211 ? 4.741 -1.060 24.063 1.00 46.81 211 ASN A C 1
ATOM 1447 O O . ASN A 1 211 ? 4.775 -2.227 24.466 1.00 46.81 211 ASN A O 1
ATOM 1451 N N . ARG A 1 212 ? 4.674 -0.720 22.770 1.00 57.31 212 ARG A N 1
ATOM 1452 C CA . ARG A 1 212 ? 4.646 -1.688 21.666 1.00 57.31 212 ARG A CA 1
ATOM 1453 C C . ARG A 1 212 ? 5.781 -2.696 21.806 1.00 57.31 212 ARG A C 1
ATOM 1455 O O . ARG A 1 212 ? 6.956 -2.317 21.832 1.00 57.31 212 ARG A O 1
ATOM 1462 N N . GLN A 1 213 ? 5.429 -3.976 21.895 1.00 65.38 213 GLN A N 1
ATOM 1463 C CA . GLN A 1 213 ? 6.415 -5.040 21.778 1.00 65.38 213 GLN A CA 1
ATOM 1464 C C . GLN A 1 213 ? 6.853 -5.159 20.311 1.00 65.38 213 GLN A C 1
ATOM 1466 O O . GLN A 1 213 ? 6.077 -4.823 19.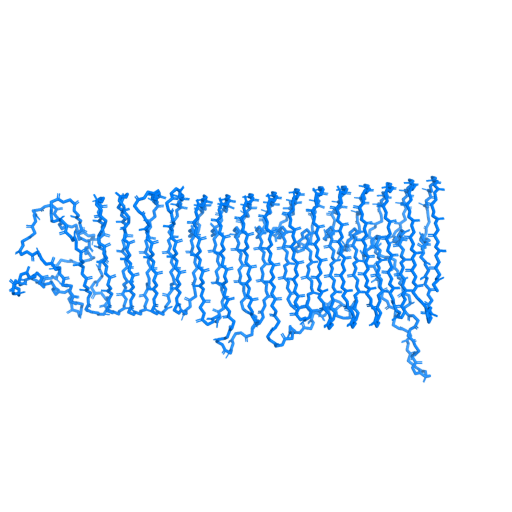409 1.00 65.38 213 GLN A O 1
ATOM 1471 N N . PRO A 1 214 ? 8.089 -5.621 20.052 1.00 62.38 214 PRO A N 1
ATOM 1472 C CA . PRO A 1 214 ? 8.496 -5.996 18.706 1.00 62.38 214 PRO A CA 1
ATOM 1473 C C . PRO A 1 214 ? 7.508 -7.016 18.141 1.00 62.38 214 PRO A C 1
ATOM 1475 O O . PRO A 1 214 ? 7.001 -7.858 18.888 1.00 62.38 214 PRO A O 1
ATOM 1478 N N . ALA A 1 215 ? 7.248 -6.940 16.839 1.00 64.12 215 ALA A N 1
ATOM 1479 C CA . ALA A 1 215 ? 6.460 -7.960 16.168 1.00 64.12 215 ALA A CA 1
ATOM 1480 C C . ALA A 1 215 ? 7.084 -9.349 16.350 1.00 64.12 215 ALA A C 1
ATOM 1482 O O . ALA A 1 215 ? 8.298 -9.485 16.548 1.00 64.12 215 ALA A O 1
ATOM 1483 N N . LEU A 1 216 ? 6.236 -10.377 16.327 1.00 70.56 216 LEU A N 1
ATOM 1484 C CA . LEU A 1 216 ? 6.717 -11.753 16.324 1.00 70.56 216 LEU A CA 1
ATOM 1485 C C . LEU A 1 216 ? 7.362 -12.047 14.964 1.00 70.56 216 LEU A C 1
ATOM 1487 O O . LEU A 1 216 ? 6.853 -11.627 13.928 1.00 70.56 216 LEU A O 1
ATOM 1491 N N . ALA A 1 217 ? 8.473 -12.781 14.976 1.00 74.62 217 ALA A N 1
ATOM 1492 C CA . ALA A 1 217 ? 9.159 -13.202 13.756 1.00 74.62 217 ALA A CA 1
ATOM 1493 C C . ALA A 1 217 ? 8.215 -13.961 12.814 1.00 74.62 217 ALA A C 1
ATOM 1495 O O . ALA A 1 217 ? 7.519 -14.879 13.257 1.00 74.62 217 ALA A O 1
ATOM 1496 N N . GLY A 1 218 ? 8.222 -13.580 11.532 1.00 79.44 218 GLY A N 1
ATOM 1497 C CA . GLY A 1 218 ? 7.399 -14.182 10.477 1.00 79.44 218 GLY A CA 1
ATOM 1498 C C . GLY A 1 218 ? 5.908 -13.834 10.529 1.00 79.44 218 GLY A C 1
ATOM 1499 O O . GLY A 1 218 ? 5.096 -14.526 9.920 1.00 79.44 218 GLY A O 1
ATOM 1500 N N . SER A 1 219 ? 5.532 -12.804 11.282 1.00 86.06 219 SER A N 1
ATOM 1501 C CA . SER A 1 219 ? 4.152 -12.320 11.347 1.00 86.06 219 SER A CA 1
ATOM 1502 C C . SER A 1 219 ? 3.733 -11.628 10.055 1.00 86.06 219 SER A C 1
ATOM 1504 O O . SER A 1 219 ? 4.488 -10.817 9.520 1.00 86.06 219 SER A O 1
ATOM 1506 N N . SER A 1 220 ? 2.529 -11.931 9.574 1.00 91.88 220 SER A N 1
ATOM 1507 C CA . SER A 1 220 ? 2.041 -11.488 8.265 1.00 91.88 220 SER A CA 1
ATOM 1508 C C . SER A 1 220 ? 0.776 -10.635 8.386 1.00 91.88 220 SER A C 1
ATOM 1510 O O . SER A 1 220 ? 0.087 -10.632 9.410 1.00 91.88 220 SER A O 1
ATOM 1512 N N . ALA A 1 221 ? 0.447 -9.877 7.344 1.00 94.50 221 ALA A N 1
ATOM 1513 C CA . ALA A 1 221 ? -0.782 -9.092 7.318 1.00 94.50 221 ALA A CA 1
ATOM 1514 C C . ALA A 1 221 ? -1.391 -9.009 5.919 1.00 94.50 221 ALA A C 1
ATOM 1516 O O . ALA A 1 221 ? -0.696 -8.812 4.925 1.00 94.50 221 ALA A O 1
ATOM 1517 N N . GLU A 1 222 ? -2.717 -9.101 5.870 1.00 97.00 222 GLU A N 1
ATOM 1518 C CA . GLU A 1 222 ? -3.527 -9.009 4.664 1.00 97.00 222 GLU A CA 1
ATOM 1519 C C . GLU A 1 222 ? -4.544 -7.867 4.792 1.00 97.00 222 GLU A C 1
ATOM 1521 O O . GLU A 1 222 ? -5.319 -7.786 5.752 1.00 97.00 222 GLU A O 1
ATOM 1526 N N . VAL A 1 223 ? -4.580 -6.988 3.789 1.00 98.00 223 VAL A N 1
ATOM 1527 C CA . VAL A 1 223 ? -5.591 -5.934 3.666 1.00 98.00 223 VAL A CA 1
ATOM 1528 C C . VAL A 1 223 ? -6.336 -6.075 2.344 1.00 98.00 223 VAL A C 1
ATOM 1530 O O . VAL A 1 223 ? -5.768 -5.914 1.267 1.00 98.00 223 VAL A O 1
ATOM 1533 N N . VAL A 1 224 ? -7.648 -6.286 2.424 1.00 98.38 224 VAL A N 1
ATOM 1534 C CA . VAL A 1 224 ? -8.549 -6.368 1.273 1.00 98.38 224 VAL A CA 1
ATOM 1535 C C . VAL A 1 224 ? -9.490 -5.166 1.262 1.00 98.38 224 VAL A C 1
ATOM 1537 O O . VAL A 1 224 ? -10.408 -5.054 2.075 1.00 98.38 224 VAL A O 1
ATOM 1540 N N . ASN A 1 225 ? -9.309 -4.260 0.303 1.00 98.31 225 ASN A N 1
ATOM 1541 C CA . ASN A 1 225 ? -10.141 -3.074 0.131 1.00 98.31 225 ASN A CA 1
ATOM 1542 C C . ASN A 1 225 ? -11.042 -3.169 -1.109 1.00 98.31 225 ASN A C 1
ATOM 1544 O O . ASN A 1 225 ? -10.578 -3.080 -2.243 1.00 98.31 225 ASN A O 1
ATOM 1548 N N . HIS A 1 226 ? -12.353 -3.237 -0.893 1.00 97.75 226 HIS A N 1
ATOM 1549 C CA . HIS A 1 226 ? -13.388 -3.020 -1.913 1.00 97.75 226 HIS A CA 1
ATOM 1550 C C . HIS A 1 226 ? -14.105 -1.670 -1.745 1.00 97.75 226 HIS A C 1
ATOM 1552 O O . HIS A 1 226 ? -14.815 -1.227 -2.648 1.00 97.75 226 HIS A O 1
ATOM 1558 N N . GLY A 1 227 ? -13.960 -1.043 -0.576 1.00 97.38 227 GLY A N 1
ATOM 1559 C CA . GLY A 1 227 ? -14.617 0.201 -0.205 1.00 97.38 227 GLY A CA 1
ATOM 1560 C C . GLY A 1 227 ? -13.841 1.456 -0.604 1.00 97.38 227 GLY A C 1
ATOM 1561 O O . GLY A 1 227 ? -13.061 1.485 -1.555 1.00 97.38 227 GLY A O 1
ATOM 1562 N N . THR A 1 228 ? -14.080 2.535 0.134 1.00 98.38 228 THR A N 1
ATOM 1563 C CA . THR A 1 228 ? -13.334 3.792 0.018 1.00 98.38 228 THR A CA 1
ATOM 1564 C C . THR A 1 228 ? -12.530 4.044 1.284 1.00 98.38 228 THR A C 1
ATOM 1566 O O . THR A 1 228 ? -13.076 3.979 2.384 1.00 98.38 228 THR A O 1
ATOM 1569 N N . VAL A 1 229 ? -11.257 4.384 1.122 1.00 98.38 229 VAL A N 1
ATOM 1570 C CA . VAL A 1 229 ? -10.375 4.845 2.194 1.00 98.38 229 VAL A CA 1
ATOM 1571 C C . VAL A 1 229 ? -9.886 6.243 1.845 1.00 98.38 229 VAL A C 1
ATOM 1573 O O . VAL A 1 229 ? -9.290 6.445 0.790 1.00 98.38 229 VAL A O 1
ATOM 1576 N N . LEU A 1 230 ? -10.159 7.212 2.715 1.00 97.88 230 LEU A N 1
ATOM 1577 C CA . LEU A 1 230 ? -9.675 8.586 2.615 1.00 97.88 230 LEU A CA 1
ATOM 1578 C C . LEU A 1 230 ? -8.818 8.878 3.843 1.00 97.88 230 LEU A C 1
ATOM 1580 O O . LEU A 1 230 ? -9.325 8.846 4.962 1.00 97.88 230 LEU A O 1
ATOM 1584 N N . ALA A 1 231 ? -7.544 9.168 3.640 1.00 96.75 231 ALA A N 1
ATOM 1585 C CA . ALA A 1 231 ? -6.582 9.377 4.706 1.00 96.75 231 ALA A CA 1
ATOM 1586 C C . ALA A 1 231 ? -5.738 10.623 4.441 1.00 96.75 231 ALA A C 1
ATOM 1588 O O . ALA A 1 231 ? -5.423 10.953 3.296 1.00 96.75 231 ALA A O 1
ATOM 1589 N N . SER A 1 232 ? -5.376 11.328 5.508 1.00 96.06 232 SER A N 1
ATOM 1590 C CA . SER A 1 232 ? -4.466 12.471 5.445 1.00 96.06 232 SER A CA 1
ATOM 1591 C C . SER A 1 232 ? -2.988 12.079 5.501 1.00 96.06 232 SER A C 1
ATOM 1593 O O . SER A 1 232 ? -2.157 12.865 5.057 1.00 96.06 232 SER A O 1
ATOM 1595 N N . GLY A 1 233 ? -2.674 10.904 6.048 1.00 96.00 233 GLY A N 1
ATOM 1596 C CA . GLY A 1 233 ? -1.378 10.229 5.972 1.00 96.00 233 GLY A CA 1
ATOM 1597 C C . GLY A 1 233 ? -1.451 9.095 4.955 1.00 96.00 233 GLY A C 1
ATOM 1598 O O . GLY A 1 233 ? -1.862 9.323 3.818 1.00 96.00 233 GLY A O 1
ATOM 1599 N N . ASP A 1 234 ? -1.091 7.877 5.351 1.00 97.62 234 ASP A N 1
ATOM 1600 C CA . ASP A 1 234 ? -1.157 6.711 4.464 1.00 97.62 234 ASP A CA 1
ATOM 1601 C C . ASP A 1 234 ? -2.600 6.213 4.266 1.00 97.62 234 ASP A C 1
ATOM 1603 O O . ASP A 1 234 ? -3.356 6.061 5.220 1.00 97.62 234 ASP A O 1
ATOM 1607 N N . GLY A 1 235 ? -3.025 5.908 3.043 1.00 97.44 235 GLY A N 1
ATOM 1608 C CA . GLY A 1 235 ? -4.328 5.270 2.825 1.00 97.44 235 GLY A CA 1
ATOM 1609 C C . GLY A 1 235 ? -4.403 3.924 3.553 1.00 97.44 235 GLY A C 1
ATOM 1610 O O . GLY A 1 235 ? -5.219 3.730 4.458 1.00 97.44 235 GLY A O 1
ATOM 1611 N N . VAL A 1 236 ? -3.494 3.025 3.186 1.00 98.12 236 VAL A N 1
ATOM 1612 C CA . VAL A 1 236 ? -3.261 1.736 3.843 1.00 98.12 236 VAL A CA 1
ATOM 1613 C C . VAL A 1 236 ? -1.790 1.642 4.225 1.00 98.12 236 VAL A C 1
ATOM 1615 O O . VAL A 1 236 ? -0.928 1.808 3.365 1.00 98.12 236 VAL A O 1
ATOM 1618 N N . ARG A 1 237 ? -1.512 1.341 5.494 1.00 97.69 237 ARG A N 1
ATOM 1619 C CA . ARG A 1 237 ? -0.174 1.053 6.007 1.00 97.69 237 ARG A CA 1
ATOM 1620 C C . ARG A 1 237 ? -0.118 -0.371 6.544 1.00 97.69 237 ARG A C 1
ATOM 1622 O O . ARG A 1 237 ? -0.945 -0.745 7.378 1.00 97.69 237 ARG A O 1
ATOM 1629 N N . VAL A 1 238 ? 0.859 -1.139 6.078 1.00 96.19 238 VAL A N 1
ATOM 1630 C CA . VAL A 1 238 ? 1.138 -2.500 6.538 1.00 96.19 238 VAL A CA 1
ATOM 1631 C C . VAL A 1 238 ? 2.539 -2.547 7.134 1.00 96.19 238 VAL A C 1
ATOM 1633 O O . VAL A 1 238 ? 3.488 -2.111 6.490 1.00 96.19 238 VAL A O 1
ATOM 1636 N N . GLU A 1 239 ? 2.667 -3.050 8.361 1.00 93.81 239 GLU A N 1
ATOM 1637 C CA . GLU A 1 239 ? 3.959 -3.230 9.033 1.00 93.81 239 GLU A CA 1
ATOM 1638 C C . GLU A 1 239 ? 4.110 -4.670 9.533 1.00 93.81 239 GLU A C 1
ATOM 1640 O O . GLU A 1 239 ? 3.421 -5.076 10.475 1.00 93.81 239 GLU A O 1
ATOM 1645 N N . VAL A 1 240 ? 5.020 -5.439 8.937 1.00 91.88 240 VAL A N 1
ATOM 1646 C CA . VAL A 1 240 ? 5.173 -6.886 9.194 1.00 91.88 240 VAL A CA 1
ATOM 1647 C C . VAL A 1 240 ? 6.644 -7.294 9.318 1.00 91.88 240 VAL A C 1
ATOM 1649 O O . VAL A 1 240 ? 7.522 -6.462 9.126 1.00 91.88 240 VAL A O 1
ATOM 1652 N N . GLN A 1 241 ? 6.901 -8.547 9.709 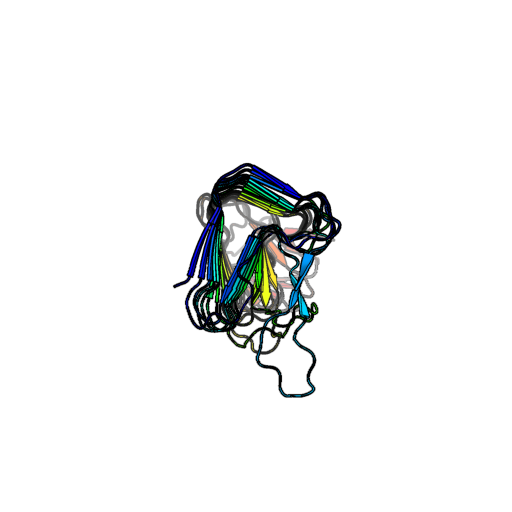1.00 89.19 241 GLN A N 1
ATOM 1653 C CA . GLN A 1 241 ? 8.216 -9.211 9.565 1.00 89.19 241 GLN A CA 1
ATOM 1654 C C . GLN A 1 241 ? 8.152 -10.421 8.614 1.00 89.19 241 GLN A C 1
ATOM 1656 O O . GLN A 1 241 ? 9.151 -11.067 8.349 1.00 89.19 241 GLN A O 1
ATOM 1661 N N . GLY A 1 242 ? 6.950 -10.832 8.211 1.00 91.06 242 GLY A N 1
ATOM 1662 C CA . GLY A 1 242 ? 6.710 -11.885 7.234 1.00 91.06 242 GLY A CA 1
ATOM 1663 C C . GLY A 1 242 ? 6.077 -11.298 5.981 1.00 91.06 242 GLY A C 1
ATOM 1664 O O . GLY A 1 242 ? 6.500 -10.259 5.482 1.00 91.06 242 GLY A O 1
ATOM 1665 N N . ASP A 1 243 ? 5.028 -11.945 5.485 1.00 93.62 243 ASP A N 1
ATOM 1666 C CA . ASP A 1 243 ? 4.389 -11.543 4.238 1.00 93.62 243 ASP A CA 1
ATOM 1667 C C . ASP A 1 243 ? 3.420 -10.367 4.454 1.00 93.62 243 ASP A C 1
ATOM 1669 O O . ASP A 1 243 ? 2.643 -10.318 5.415 1.00 93.62 243 ASP A O 1
ATOM 1673 N N . ALA A 1 244 ? 3.424 -9.421 3.520 1.00 95.88 244 ALA A N 1
ATOM 1674 C CA . ALA A 1 244 ? 2.437 -8.355 3.429 1.00 95.88 244 ALA A CA 1
ATOM 1675 C C . ALA A 1 244 ? 1.639 -8.506 2.136 1.00 95.88 244 ALA A C 1
ATOM 1677 O O . ALA A 1 244 ? 2.212 -8.476 1.052 1.00 95.88 244 ALA A O 1
ATOM 1678 N N . SER A 1 245 ? 0.313 -8.598 2.238 1.00 97.62 245 SER A N 1
ATOM 1679 C CA . SER A 1 245 ? -0.575 -8.643 1.075 1.00 97.62 245 SER A CA 1
ATOM 1680 C C . SER A 1 245 ? -1.593 -7.507 1.112 1.00 97.62 245 SER A C 1
ATOM 1682 O O . SER A 1 245 ? -2.303 -7.308 2.102 1.00 97.62 245 SER A O 1
ATOM 1684 N N . VAL A 1 246 ? -1.691 -6.740 0.024 1.00 98.56 246 VAL A N 1
ATOM 1685 C CA . VAL A 1 246 ? -2.710 -5.697 -0.143 1.00 98.56 246 VAL A CA 1
ATOM 1686 C C . VAL A 1 246 ? -3.455 -5.894 -1.457 1.00 98.56 246 VAL A C 1
ATOM 1688 O O . VAL A 1 246 ? -2.912 -5.685 -2.539 1.00 98.56 246 VAL A O 1
ATOM 1691 N N . THR A 1 247 ? -4.745 -6.214 -1.368 1.00 98.62 247 THR A N 1
ATOM 1692 C CA . THR A 1 247 ? -5.645 -6.299 -2.523 1.00 98.62 247 THR A CA 1
ATOM 1693 C C . THR A 1 247 ? -6.607 -5.116 -2.540 1.00 98.62 247 THR A C 1
ATOM 1695 O O . THR A 1 247 ? -7.426 -4.946 -1.638 1.00 98.62 247 THR A O 1
ATOM 1698 N N . ASN A 1 248 ? -6.571 -4.309 -3.599 1.00 98.50 248 ASN A N 1
ATOM 1699 C CA . ASN A 1 248 ? -7.443 -3.153 -3.783 1.00 98.50 248 ASN A CA 1
ATOM 1700 C C . ASN A 1 248 ? -8.318 -3.274 -5.042 1.00 98.50 248 ASN A C 1
ATOM 1702 O O . ASN A 1 248 ? -7.842 -3.199 -6.174 1.00 98.50 248 ASN A O 1
ATOM 1706 N N . ALA A 1 249 ? -9.629 -3.361 -4.844 1.00 98.25 249 ALA A N 1
ATOM 1707 C CA . ALA A 1 249 ? -10.655 -3.204 -5.878 1.00 98.25 249 ALA A CA 1
ATOM 1708 C C . ALA A 1 249 ? -11.480 -1.911 -5.705 1.00 98.25 249 ALA A C 1
ATOM 1710 O O . ALA A 1 249 ? -12.320 -1.588 -6.545 1.00 98.25 249 ALA A O 1
ATOM 1711 N N . GLY A 1 250 ? -11.267 -1.189 -4.602 1.00 98.19 250 GLY A N 1
ATOM 1712 C CA . GLY A 1 250 ? -11.986 0.026 -4.236 1.00 98.19 250 GLY A CA 1
ATOM 1713 C C . GLY A 1 250 ? -11.243 1.316 -4.585 1.00 98.19 250 GLY A C 1
ATOM 1714 O O . GLY A 1 250 ? -10.522 1.408 -5.576 1.00 98.19 250 GLY A O 1
ATOM 1715 N N . THR A 1 251 ? -11.439 2.350 -3.768 1.00 98.62 251 THR A N 1
ATOM 1716 C CA . THR A 1 251 ? -10.691 3.614 -3.846 1.00 98.62 251 THR A CA 1
ATOM 1717 C C . THR A 1 251 ? -9.855 3.804 -2.590 1.00 98.62 251 THR A C 1
ATOM 1719 O O . THR A 1 251 ? -10.384 3.723 -1.484 1.00 98.62 251 THR A O 1
ATOM 1722 N N . ILE A 1 252 ? -8.574 4.111 -2.755 1.00 98.69 252 ILE A N 1
ATOM 1723 C CA . ILE A 1 252 ? -7.667 4.504 -1.679 1.00 98.69 252 ILE A CA 1
ATOM 1724 C C . ILE A 1 252 ? -7.130 5.893 -2.015 1.00 98.69 252 ILE A C 1
ATOM 1726 O O . ILE A 1 252 ? -6.633 6.116 -3.115 1.00 98.69 252 ILE A O 1
ATOM 1730 N N . SER A 1 253 ? -7.248 6.834 -1.083 1.00 97.94 253 SER A N 1
ATOM 1731 C CA . SER A 1 253 ? -6.674 8.172 -1.185 1.00 97.94 253 SER A CA 1
ATOM 1732 C C . SER A 1 253 ? -5.842 8.459 0.055 1.00 97.94 253 SER A C 1
ATOM 1734 O O . SER A 1 253 ? -6.410 8.553 1.141 1.00 97.94 253 SER A O 1
ATOM 1736 N N . GLY A 1 254 ? -4.535 8.643 -0.111 1.00 96.38 254 GLY A N 1
ATOM 1737 C CA . GLY A 1 254 ? -3.622 9.047 0.959 1.00 96.38 254 GLY A CA 1
ATOM 1738 C C . GLY A 1 254 ? -3.035 10.443 0.752 1.00 96.38 254 GLY A C 1
ATOM 1739 O O . GLY A 1 254 ? -2.978 10.960 -0.365 1.00 96.38 254 GLY A O 1
ATOM 1740 N N . GLY A 1 255 ? -2.605 11.080 1.836 1.00 95.62 255 GLY A N 1
ATOM 1741 C CA . GLY A 1 255 ? -1.787 12.289 1.786 1.00 95.62 255 GLY A CA 1
ATOM 1742 C C . GLY A 1 255 ? -0.296 11.974 1.655 1.00 95.62 255 GLY A C 1
ATOM 1743 O O . GLY A 1 255 ? 0.368 12.578 0.818 1.00 95.62 255 GLY A O 1
ATOM 1744 N N . THR A 1 256 ? 0.212 11.007 2.422 1.00 95.38 256 THR A N 1
ATOM 1745 C CA . THR A 1 256 ? 1.630 10.603 2.398 1.00 95.38 256 THR A CA 1
ATOM 1746 C C . THR A 1 256 ? 1.849 9.503 1.364 1.00 95.38 256 THR A C 1
ATOM 1748 O O . THR A 1 256 ? 2.455 9.762 0.319 1.00 95.38 256 THR A O 1
ATOM 1751 N N . ALA A 1 257 ? 1.289 8.313 1.602 1.00 97.44 257 ALA A N 1
ATOM 1752 C CA . ALA A 1 257 ? 1.219 7.247 0.614 1.00 97.44 257 ALA A CA 1
ATOM 1753 C C . ALA A 1 257 ? -0.213 6.769 0.344 1.00 97.44 257 ALA A C 1
ATOM 1755 O O . ALA A 1 257 ? -1.072 6.826 1.219 1.00 97.44 257 ALA A O 1
ATOM 1756 N N . GLY A 1 258 ? -0.495 6.252 -0.852 1.00 97.94 258 GLY A N 1
ATOM 1757 C CA . GLY A 1 258 ? -1.739 5.512 -1.082 1.00 97.94 258 GLY A CA 1
ATOM 1758 C C . GLY A 1 258 ? -1.706 4.182 -0.325 1.00 97.94 258 GLY A C 1
ATOM 1759 O O . GLY A 1 258 ? -2.519 3.944 0.567 1.00 97.94 258 GLY A O 1
ATOM 1760 N N . ILE A 1 259 ? -0.717 3.353 -0.652 1.00 98.56 259 ILE A N 1
ATOM 1761 C CA . ILE A 1 259 ? -0.370 2.112 0.043 1.00 98.56 259 ILE A CA 1
ATOM 1762 C C . ILE A 1 259 ? 1.094 2.206 0.471 1.00 98.56 259 ILE A C 1
ATOM 1764 O O . ILE A 1 259 ? 1.947 2.565 -0.341 1.00 98.56 259 ILE A O 1
ATOM 1768 N N . ARG A 1 260 ? 1.381 1.867 1.727 1.00 98.12 260 ARG A N 1
ATOM 1769 C CA . ARG A 1 260 ? 2.736 1.774 2.270 1.00 98.12 260 ARG A CA 1
ATOM 1770 C C . ARG A 1 260 ? 2.926 0.443 2.980 1.00 98.12 260 ARG A C 1
ATOM 1772 O O . ARG A 1 260 ? 2.183 0.137 3.910 1.00 98.12 260 ARG A O 1
ATOM 1779 N N . VAL A 1 261 ? 3.912 -0.328 2.556 1.00 96.75 261 VAL A N 1
ATOM 1780 C CA . VAL A 1 261 ? 4.283 -1.612 3.154 1.00 96.75 261 VAL A CA 1
ATOM 1781 C C . VAL A 1 261 ? 5.692 -1.483 3.716 1.00 96.75 261 VAL A C 1
ATOM 1783 O O . VAL A 1 261 ? 6.561 -0.930 3.050 1.00 96.75 261 VAL A O 1
ATOM 1786 N N . ILE A 1 262 ? 5.894 -1.925 4.955 1.00 94.06 262 ILE A N 1
ATOM 1787 C CA . ILE A 1 262 ? 7.147 -1.749 5.691 1.00 94.06 262 ILE A CA 1
ATOM 1788 C C . ILE A 1 262 ? 7.547 -3.080 6.318 1.00 94.06 262 ILE A C 1
ATOM 1790 O O . ILE A 1 262 ? 6.806 -3.608 7.156 1.00 94.06 262 ILE A O 1
ATOM 1794 N N . ASP A 1 263 ? 8.731 -3.566 5.965 1.00 91.38 263 ASP A N 1
ATOM 1795 C CA . ASP A 1 263 ? 9.404 -4.610 6.727 1.00 91.38 263 ASP A CA 1
ATOM 1796 C C . ASP A 1 263 ? 10.011 -3.993 7.994 1.00 91.38 263 ASP A C 1
ATOM 1798 O O . ASP A 1 263 ? 10.700 -2.967 7.972 1.00 91.38 263 ASP A O 1
ATOM 1802 N N . MET A 1 264 ? 9.680 -4.580 9.137 1.00 87.12 264 MET A N 1
ATOM 1803 C CA . MET A 1 264 ? 10.088 -4.098 10.444 1.00 87.12 264 MET A CA 1
ATOM 1804 C C . MET A 1 264 ? 11.355 -4.740 10.988 1.00 87.12 264 MET A C 1
ATOM 1806 O O . MET A 1 264 ? 11.878 -4.202 11.973 1.00 87.12 264 MET A O 1
ATOM 1810 N N . ASP A 1 265 ? 11.801 -5.885 10.470 1.00 76.25 265 ASP A N 1
ATOM 1811 C CA . ASP A 1 265 ? 12.959 -6.559 11.058 1.00 76.25 265 ASP A CA 1
ATOM 1812 C C . ASP A 1 265 ? 14.299 -6.048 10.520 1.00 76.25 265 ASP A C 1
ATOM 1814 O O . ASP A 1 265 ? 15.282 -6.052 11.274 1.00 76.25 265 ASP A O 1
ATOM 1818 N N . GLY A 1 266 ? 14.315 -5.487 9.306 1.00 68.75 266 GLY A N 1
ATOM 1819 C CA . GLY A 1 266 ? 15.460 -4.767 8.757 1.00 68.75 266 GLY A CA 1
ATOM 1820 C C . GLY A 1 266 ? 16.707 -5.635 8.576 1.00 68.75 266 GLY A C 1
ATOM 1821 O O . GLY A 1 266 ? 17.811 -5.071 8.535 1.00 68.75 266 GLY A O 1
ATOM 1822 N N . SER A 1 267 ? 16.598 -6.966 8.665 1.00 65.62 267 SER A N 1
ATOM 1823 C CA . SER A 1 267 ? 17.780 -7.818 8.787 1.00 65.62 267 SER A CA 1
ATOM 1824 C C . SER A 1 267 ? 17.704 -9.220 8.205 1.00 65.62 267 SER A C 1
ATOM 1826 O O . SER A 1 267 ? 18.778 -9.824 8.062 1.00 65.62 267 SER A O 1
ATOM 1828 N N . ASP A 1 268 ? 16.521 -9.778 7.947 1.00 68.75 268 ASP A N 1
ATOM 1829 C CA . ASP A 1 268 ? 16.419 -11.181 7.553 1.00 68.75 268 ASP A CA 1
ATOM 1830 C C . ASP A 1 268 ? 16.195 -11.418 6.055 1.00 68.75 268 ASP A C 1
ATOM 1832 O O . ASP A 1 268 ? 16.440 -12.541 5.591 1.00 68.75 268 ASP A O 1
ATOM 1836 N N . GLY A 1 269 ? 15.896 -10.366 5.281 1.00 74.00 269 GLY A N 1
ATOM 1837 C CA . GLY A 1 269 ? 15.738 -10.484 3.834 1.00 74.00 269 GLY A CA 1
ATOM 1838 C C . GLY A 1 269 ? 14.560 -11.376 3.433 1.00 74.00 269 GLY A C 1
ATOM 1839 O O . GLY A 1 269 ? 14.622 -12.010 2.376 1.00 74.00 269 GLY A O 1
ATOM 1840 N N . SER A 1 270 ? 13.586 -11.583 4.325 1.00 81.94 270 SER A N 1
ATOM 1841 C CA . SER A 1 270 ? 12.501 -12.545 4.160 1.00 81.94 270 SER A CA 1
ATOM 1842 C C . SER A 1 270 ? 11.147 -11.852 3.987 1.00 81.94 270 SER A C 1
ATOM 1844 O O . SER A 1 270 ? 11.043 -10.632 3.970 1.00 81.94 270 SER A O 1
ATOM 1846 N N . GLY A 1 271 ? 10.101 -12.637 3.731 1.00 87.75 271 GLY A N 1
ATOM 1847 C CA . GLY A 1 271 ? 8.771 -12.104 3.445 1.00 87.75 271 GLY A CA 1
ATOM 1848 C C . GLY A 1 271 ? 8.602 -11.568 2.019 1.00 87.75 271 GLY A C 1
ATOM 1849 O O . GLY A 1 271 ? 9.538 -11.105 1.365 1.00 87.75 271 GLY A O 1
ATOM 1850 N N . LEU A 1 272 ? 7.376 -11.669 1.519 1.00 94.56 272 LEU A N 1
ATOM 1851 C CA . LEU A 1 272 ? 6.946 -11.119 0.237 1.00 94.56 272 LEU A CA 1
ATOM 1852 C C . LEU A 1 272 ? 6.043 -9.903 0.470 1.00 94.56 272 LEU A C 1
ATOM 1854 O O . LEU A 1 272 ? 5.096 -9.976 1.255 1.00 94.56 272 LEU A O 1
ATOM 1858 N N . ALA A 1 273 ? 6.277 -8.817 -0.268 1.00 97.06 273 ALA A N 1
ATOM 1859 C CA . ALA A 1 273 ? 5.332 -7.707 -0.364 1.00 97.06 273 ALA A CA 1
ATOM 1860 C C . ALA A 1 273 ? 4.486 -7.840 -1.642 1.00 97.06 273 ALA A C 1
ATOM 1862 O O . ALA A 1 273 ? 4.919 -7.460 -2.727 1.00 97.06 273 ALA A O 1
ATOM 1863 N N . GLU A 1 274 ? 3.268 -8.369 -1.531 1.00 98.50 274 GLU A N 1
ATOM 1864 C CA . GLU A 1 274 ? 2.335 -8.539 -2.650 1.00 98.50 274 GLU A CA 1
ATOM 1865 C C . GLU A 1 274 ? 1.284 -7.419 -2.671 1.00 98.50 274 GLU A C 1
ATOM 1867 O O . GLU A 1 274 ? 0.535 -7.208 -1.713 1.00 98.50 274 GLU A O 1
ATOM 1872 N N . ILE A 1 275 ? 1.179 -6.696 -3.787 1.00 98.75 275 ILE A N 1
ATOM 1873 C CA . ILE A 1 275 ? 0.192 -5.625 -3.964 1.00 98.75 275 ILE A CA 1
ATOM 1874 C C . ILE A 1 275 ? -0.557 -5.827 -5.277 1.00 98.75 275 ILE A C 1
ATOM 1876 O O . ILE A 1 275 ? -0.006 -5.681 -6.366 1.00 98.75 275 ILE A O 1
ATOM 1880 N N . MET A 1 276 ? -1.860 -6.083 -5.190 1.00 98.56 276 MET A N 1
ATOM 1881 C CA . MET A 1 276 ? -2.741 -6.237 -6.346 1.00 98.56 276 MET A CA 1
ATOM 1882 C C . MET A 1 276 ? -3.788 -5.125 -6.366 1.00 98.56 276 MET A C 1
ATOM 1884 O O . MET A 1 276 ? -4.639 -5.048 -5.481 1.00 98.56 276 MET A O 1
ATOM 1888 N N . SER A 1 277 ? -3.792 -4.274 -7.394 1.00 98.31 277 SER A N 1
ATOM 1889 C CA . SER A 1 277 ? -4.772 -3.186 -7.507 1.00 98.31 277 SER A CA 1
ATOM 1890 C C . SER A 1 277 ? -5.496 -3.175 -8.851 1.00 98.31 277 SER A C 1
ATOM 1892 O O . SER A 1 277 ? -4.912 -2.914 -9.902 1.00 98.31 277 SER A O 1
ATOM 1894 N N . SER A 1 278 ? -6.809 -3.395 -8.801 1.00 98.25 278 SER A N 1
ATOM 1895 C CA . SER A 1 278 ? -7.755 -3.148 -9.904 1.00 98.25 278 SER A CA 1
ATOM 1896 C C . SER A 1 278 ? -8.594 -1.880 -9.693 1.00 98.25 278 SER A C 1
ATOM 1898 O O . SER A 1 278 ? -9.298 -1.436 -10.599 1.00 98.25 278 SER A O 1
ATOM 1900 N N . GLY A 1 279 ? -8.519 -1.295 -8.494 1.00 98.12 279 GLY A N 1
ATOM 1901 C CA . GLY A 1 279 ? -9.231 -0.083 -8.105 1.00 98.12 279 GLY A CA 1
ATOM 1902 C C . GLY A 1 279 ? -8.483 1.214 -8.425 1.00 98.12 279 GLY A C 1
ATOM 1903 O O . GLY A 1 279 ? -7.619 1.275 -9.298 1.00 98.12 279 GLY A O 1
ATOM 1904 N N . THR A 1 280 ? -8.812 2.276 -7.693 1.00 98.62 280 THR A N 1
ATOM 1905 C CA . THR A 1 280 ? -8.151 3.583 -7.794 1.00 98.62 280 THR A CA 1
ATOM 1906 C C . THR A 1 280 ? -7.275 3.826 -6.569 1.00 98.62 280 THR A C 1
ATOM 1908 O O . THR A 1 280 ? -7.745 3.698 -5.439 1.00 98.62 280 THR A O 1
ATOM 1911 N N . ILE A 1 281 ? -6.027 4.228 -6.790 1.00 98.69 281 ILE A N 1
ATOM 1912 C CA . ILE A 1 281 ? -5.094 4.709 -5.772 1.00 98.69 281 ILE A CA 1
ATOM 1913 C C . ILE A 1 281 ? -4.729 6.150 -6.123 1.00 98.69 281 ILE A C 1
ATOM 1915 O O . ILE A 1 281 ? -4.226 6.432 -7.211 1.00 98.69 281 ILE A O 1
ATOM 1919 N N . LEU A 1 282 ? -5.006 7.061 -5.197 1.00 97.44 282 LEU A N 1
ATOM 1920 C CA . LEU A 1 282 ? -4.653 8.472 -5.267 1.00 97.44 282 LEU A CA 1
ATOM 1921 C C . LEU A 1 282 ? -3.711 8.781 -4.105 1.00 97.44 282 LEU A C 1
ATOM 1923 O O . LEU A 1 282 ? -3.987 8.407 -2.966 1.00 97.44 282 LEU A O 1
ATOM 1927 N N . SER A 1 283 ? -2.628 9.496 -4.364 1.00 95.81 283 SER A N 1
ATOM 1928 C CA . SER A 1 283 ? -1.760 9.998 -3.300 1.00 95.81 283 SER A CA 1
ATOM 1929 C C . SER A 1 283 ? -1.303 11.418 -3.591 1.00 95.81 283 SER A C 1
ATOM 1931 O O . SER A 1 283 ? -1.116 11.776 -4.752 1.00 95.81 283 SER A O 1
ATOM 1933 N N . GLN A 1 284 ? -1.125 12.244 -2.556 1.00 95.06 284 GLN A N 1
ATOM 1934 C CA . GLN A 1 284 ? -0.412 13.519 -2.718 1.00 95.06 284 GLN A CA 1
ATOM 1935 C C . GLN A 1 284 ? 1.110 13.316 -2.728 1.00 95.06 284 GLN A C 1
ATOM 1937 O O . GLN A 1 284 ? 1.812 14.109 -3.354 1.00 95.06 284 GLN A O 1
ATOM 1942 N N . GLY A 1 285 ? 1.611 12.265 -2.076 1.00 95.69 285 GLY A N 1
ATOM 1943 C CA . GLY A 1 285 ? 2.998 11.819 -2.140 1.00 95.69 285 GLY A CA 1
ATOM 1944 C C . GLY A 1 285 ? 3.157 10.644 -3.100 1.00 95.69 285 GLY A C 1
ATOM 1945 O O . GLY A 1 285 ? 2.775 10.746 -4.269 1.00 95.69 285 GLY A O 1
ATOM 1946 N N . THR A 1 28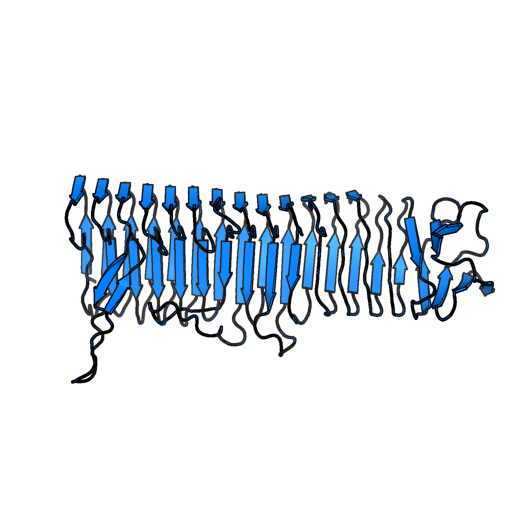6 ? 3.732 9.549 -2.602 1.00 97.31 286 THR A N 1
ATOM 1947 C CA . THR A 1 286 ? 3.954 8.312 -3.365 1.00 97.31 286 THR A CA 1
ATOM 1948 C C . THR A 1 286 ? 2.673 7.482 -3.416 1.00 97.31 286 THR A C 1
ATOM 1950 O O . THR A 1 286 ? 1.961 7.403 -2.422 1.00 97.31 286 THR A O 1
ATOM 1953 N N . ALA A 1 287 ? 2.299 6.881 -4.544 1.00 98.25 287 ALA A N 1
ATOM 1954 C CA . ALA A 1 287 ? 1.051 6.109 -4.580 1.00 98.25 287 ALA A CA 1
ATOM 1955 C C . ALA A 1 287 ? 1.207 4.719 -3.943 1.00 98.25 287 ALA A C 1
ATOM 1957 O O . ALA A 1 287 ? 0.383 4.358 -3.102 1.00 98.25 287 ALA A O 1
ATOM 1958 N N . ILE A 1 288 ? 2.269 3.986 -4.276 1.00 98.62 288 ILE A N 1
ATOM 1959 C CA . ILE A 1 288 ? 2.629 2.699 -3.669 1.00 98.62 288 ILE A CA 1
ATOM 1960 C C . ILE A 1 288 ? 4.090 2.757 -3.223 1.00 98.62 288 ILE A C 1
ATOM 1962 O O . ILE A 1 288 ? 4.959 3.054 -4.038 1.00 98.62 288 ILE A O 1
ATOM 1966 N N . ALA A 1 289 ? 4.352 2.485 -1.948 1.00 98.12 289 ALA A N 1
ATOM 1967 C CA . ALA A 1 289 ? 5.697 2.412 -1.385 1.00 98.12 289 ALA A CA 1
ATOM 1968 C C . ALA A 1 289 ? 5.903 1.067 -0.682 1.00 98.12 289 ALA A C 1
ATOM 1970 O O . ALA A 1 289 ? 5.123 0.717 0.207 1.00 98.12 289 ALA A O 1
ATOM 1971 N N . VAL A 1 290 ? 6.951 0.343 -1.063 1.00 97.38 290 VAL A N 1
ATOM 1972 C CA . VAL A 1 290 ? 7.459 -0.828 -0.345 1.00 97.38 290 VAL A CA 1
ATOM 1973 C C . VAL A 1 290 ? 8.813 -0.447 0.237 1.00 97.38 290 VAL A C 1
ATOM 1975 O O . VAL A 1 290 ? 9.697 0.006 -0.483 1.00 97.38 290 VAL A O 1
ATOM 1978 N N . GLU A 1 291 ? 8.946 -0.562 1.552 1.00 94.44 291 GLU A N 1
ATOM 1979 C CA . GLU A 1 291 ? 10.127 -0.147 2.300 1.00 94.44 291 GLU A CA 1
ATOM 1980 C C . GLU A 1 291 ? 10.644 -1.286 3.179 1.00 94.44 291 GLU A C 1
ATOM 1982 O O . GLU A 1 291 ? 9.864 -2.078 3.707 1.00 94.44 291 GLU A O 1
ATOM 1987 N N . GLY A 1 292 ? 11.954 -1.293 3.411 1.00 89.31 292 GLY A N 1
ATOM 1988 C CA . GLY A 1 292 ? 12.630 -2.336 4.177 1.00 89.31 292 GLY A CA 1
ATOM 1989 C C . GLY A 1 292 ? 13.292 -3.359 3.261 1.00 89.31 292 GLY A C 1
ATOM 1990 O O . GLY A 1 292 ? 13.541 -3.068 2.093 1.00 89.31 292 GLY A O 1
ATOM 1991 N N . ASP A 1 293 ? 13.625 -4.517 3.811 1.00 87.06 293 ASP A N 1
ATOM 1992 C CA . ASP A 1 293 ? 14.407 -5.568 3.165 1.00 87.06 293 ASP A CA 1
ATOM 1993 C C . ASP A 1 293 ? 13.576 -6.820 2.875 1.00 87.06 293 ASP A C 1
ATOM 1995 O O . ASP A 1 293 ? 14.066 -7.932 3.035 1.00 87.06 293 ASP A O 1
ATOM 1999 N N . PHE A 1 294 ? 12.347 -6.647 2.379 1.00 91.94 294 PHE A N 1
ATOM 2000 C CA . PHE A 1 294 ? 11.579 -7.772 1.844 1.00 91.94 294 PHE A CA 1
ATOM 2001 C C . PHE A 1 294 ? 12.419 -8.583 0.850 1.00 91.94 294 PHE A C 1
ATOM 2003 O O . PHE A 1 294 ? 13.231 -8.033 0.106 1.00 91.94 294 PHE A O 1
ATOM 2010 N N . ALA A 1 295 ? 12.175 -9.892 0.773 1.00 92.88 295 ALA A N 1
ATOM 2011 C CA . ALA A 1 295 ? 12.851 -10.741 -0.208 1.00 92.88 295 ALA A CA 1
ATOM 2012 C C . ALA A 1 295 ? 12.580 -10.283 -1.652 1.00 92.88 295 ALA A C 1
ATOM 2014 O O . ALA A 1 295 ? 13.410 -10.498 -2.535 1.00 92.88 295 ALA A O 1
ATOM 2015 N N . ARG A 1 296 ? 11.382 -9.731 -1.878 1.00 94.62 296 ARG A N 1
ATOM 2016 C CA . ARG A 1 296 ? 10.880 -9.206 -3.150 1.00 94.62 296 ARG A CA 1
ATOM 2017 C C . ARG A 1 296 ? 9.565 -8.453 -2.925 1.00 94.62 296 ARG A C 1
ATOM 2019 O O . ARG A 1 296 ? 8.755 -8.844 -2.077 1.00 94.62 296 ARG A O 1
ATOM 2026 N N . ALA A 1 297 ? 9.296 -7.462 -3.765 1.00 97.69 297 ALA A N 1
ATOM 2027 C CA . ALA A 1 297 ? 7.969 -6.910 -4.004 1.00 97.69 297 ALA A CA 1
ATOM 2028 C C . ALA A 1 297 ? 7.350 -7.456 -5.305 1.00 97.69 297 ALA A C 1
ATOM 2030 O O . ALA A 1 297 ? 7.985 -7.476 -6.356 1.00 97.69 297 ALA A O 1
ATOM 2031 N N . GLU A 1 298 ? 6.078 -7.858 -5.261 1.00 98.50 298 GLU A N 1
ATOM 2032 C CA . GLU A 1 298 ? 5.280 -8.209 -6.442 1.00 98.50 298 GLU A CA 1
ATOM 2033 C C . GLU A 1 298 ? 4.061 -7.288 -6.544 1.00 98.50 298 GLU A C 1
ATOM 2035 O O . GLU A 1 298 ? 3.103 -7.381 -5.775 1.00 98.50 298 GLU A O 1
ATOM 2040 N N . ILE A 1 299 ? 4.084 -6.377 -7.518 1.00 98.81 299 ILE A N 1
ATOM 2041 C CA . ILE A 1 299 ? 3.067 -5.342 -7.703 1.00 98.81 299 ILE A CA 1
ATOM 2042 C C . ILE A 1 299 ? 2.346 -5.566 -9.031 1.00 98.81 299 ILE A C 1
ATOM 2044 O O . ILE A 1 299 ? 2.932 -5.458 -10.103 1.00 98.81 299 ILE A O 1
ATOM 2048 N N . THR A 1 300 ? 1.040 -5.828 -8.980 1.00 98.69 300 THR A N 1
ATOM 2049 C CA . THR A 1 300 ? 0.190 -6.011 -10.166 1.00 98.69 300 THR A CA 1
ATOM 2050 C C . THR A 1 300 ? -0.904 -4.950 -10.240 1.00 98.69 300 THR A C 1
ATOM 2052 O O . THR A 1 300 ? -1.751 -4.841 -9.349 1.00 98.69 300 THR A O 1
ATOM 2055 N N . LEU A 1 301 ? -0.943 -4.198 -11.341 1.00 98.56 301 LEU A N 1
ATOM 2056 C CA . LEU A 1 301 ? -1.856 -3.072 -11.540 1.00 98.56 301 LEU A CA 1
ATOM 2057 C C . LEU A 1 301 ? -2.734 -3.268 -12.776 1.00 98.56 301 LEU A C 1
ATOM 2059 O O . LEU A 1 301 ? -2.236 -3.348 -13.888 1.00 98.56 301 LEU A O 1
ATOM 2063 N N . SER A 1 302 ? -4.053 -3.259 -12.595 1.00 97.88 302 SER A N 1
ATOM 2064 C CA . SER A 1 302 ? -5.052 -3.181 -13.681 1.00 97.88 302 SER A CA 1
ATOM 2065 C C . SER A 1 302 ? -5.987 -1.968 -13.548 1.00 97.88 302 SER A C 1
ATOM 2067 O O . SER A 1 302 ? -6.864 -1.753 -14.384 1.00 97.88 302 SER A O 1
ATOM 2069 N N . GLY A 1 303 ? -5.805 -1.173 -12.487 1.00 97.56 303 GLY A N 1
ATOM 2070 C CA . GLY A 1 303 ? -6.614 -0.002 -12.155 1.00 97.56 303 GLY A CA 1
ATOM 2071 C C . GLY A 1 303 ? -5.917 1.342 -12.396 1.00 97.56 303 GLY A C 1
ATOM 2072 O O . GLY A 1 303 ? -5.076 1.493 -13.279 1.00 97.56 303 GLY A O 1
ATOM 2073 N N . GLN A 1 304 ? -6.288 2.351 -11.609 1.00 98.38 304 GLN A N 1
ATOM 2074 C CA . GLN A 1 304 ? -5.719 3.700 -11.689 1.00 98.38 304 GLN A CA 1
ATOM 2075 C C . GLN A 1 304 ? -4.756 3.950 -10.529 1.00 98.38 304 GLN A C 1
ATOM 2077 O O . GLN A 1 304 ? -5.139 3.774 -9.376 1.00 98.38 304 GLN A O 1
ATOM 2082 N N . VAL A 1 305 ? -3.548 4.422 -10.823 1.00 98.44 305 VAL A N 1
ATOM 2083 C CA . VAL A 1 305 ? -2.547 4.845 -9.837 1.00 98.44 305 VAL A CA 1
ATOM 2084 C C . VAL A 1 305 ? -2.092 6.253 -10.192 1.00 98.44 305 VAL A C 1
ATOM 2086 O O . VAL A 1 305 ? -1.513 6.478 -11.251 1.00 98.44 305 VAL A O 1
ATOM 2089 N N . LEU A 1 306 ? -2.414 7.221 -9.338 1.00 97.19 306 LEU A N 1
ATOM 2090 C CA . LEU A 1 306 ? -2.043 8.619 -9.533 1.00 97.19 306 LEU A CA 1
ATOM 2091 C C . LEU A 1 306 ? -1.267 9.094 -8.307 1.00 97.19 306 LEU A C 1
ATOM 2093 O O . LEU A 1 306 ? -1.841 9.215 -7.219 1.00 97.19 306 LEU A O 1
ATOM 2097 N N . SER A 1 307 ? 0.020 9.381 -8.491 1.00 94.31 307 SER A N 1
ATOM 2098 C CA . SER A 1 307 ? 0.825 10.063 -7.482 1.00 94.31 307 SER A CA 1
ATOM 2099 C C . SER A 1 307 ? 0.751 11.581 -7.638 1.00 94.31 307 SER A C 1
ATOM 2101 O O . SER A 1 307 ? 0.356 12.117 -8.678 1.00 94.31 307 SER A O 1
ATOM 2103 N N . GLY A 1 308 ? 1.091 12.283 -6.559 1.00 93.00 308 GLY A N 1
ATOM 2104 C CA . GLY A 1 308 ? 1.157 13.736 -6.532 1.00 93.00 308 GLY A CA 1
ATOM 2105 C C . GLY A 1 308 ? 2.582 14.202 -6.789 1.00 93.00 308 GLY A C 1
ATOM 2106 O O . GLY A 1 308 ? 3.034 14.257 -7.926 1.00 93.00 308 GLY A O 1
ATOM 2107 N N . THR A 1 309 ? 3.290 14.583 -5.727 1.00 91.94 309 THR A N 1
ATOM 2108 C CA . THR A 1 309 ? 4.692 15.021 -5.807 1.00 91.94 309 THR A CA 1
ATOM 2109 C C . THR A 1 309 ? 5.702 13.879 -5.683 1.00 91.94 309 THR A C 1
ATOM 2111 O O . THR A 1 309 ? 6.892 14.136 -5.837 1.00 91.94 309 THR A O 1
ATOM 2114 N N . GLY A 1 310 ? 5.256 12.667 -5.335 1.00 93.25 310 GLY A N 1
ATOM 2115 C CA . GLY A 1 310 ? 6.093 11.466 -5.243 1.00 93.25 310 GLY A CA 1
ATOM 2116 C C . GLY A 1 310 ? 5.974 10.558 -6.470 1.00 93.25 310 GLY A C 1
ATOM 2117 O O . GLY A 1 310 ? 5.343 10.910 -7.470 1.00 93.25 310 GLY A O 1
ATOM 2118 N N . THR A 1 311 ? 6.555 9.365 -6.373 1.00 97.00 311 THR A N 1
ATOM 2119 C CA . THR A 1 311 ? 6.485 8.336 -7.419 1.00 97.00 311 THR A CA 1
ATOM 2120 C C . THR A 1 311 ? 5.116 7.649 -7.427 1.00 97.00 311 THR A C 1
ATOM 2122 O O . THR A 1 311 ? 4.401 7.613 -6.424 1.00 97.00 311 THR A O 1
ATOM 2125 N N . ALA A 1 312 ? 4.710 7.097 -8.564 1.00 98.19 312 ALA A N 1
ATOM 2126 C CA . ALA A 1 312 ? 3.591 6.165 -8.601 1.00 98.19 312 ALA A CA 1
ATOM 2127 C C . ALA A 1 312 ? 3.938 4.886 -7.831 1.00 98.19 312 ALA A C 1
ATOM 2129 O O . ALA A 1 312 ? 3.128 4.406 -7.038 1.00 98.19 312 ALA A O 1
ATOM 2130 N N . ILE A 1 313 ? 5.149 4.370 -8.027 1.00 98.56 313 ILE A N 1
ATOM 2131 C CA . ILE A 1 313 ? 5.645 3.174 -7.349 1.00 98.56 313 ILE A CA 1
ATOM 2132 C C . ILE A 1 313 ? 7.063 3.447 -6.859 1.00 98.56 313 ILE A C 1
ATOM 2134 O O . ILE A 1 313 ? 7.876 4.016 -7.589 1.00 98.56 313 ILE A O 1
ATOM 2138 N N . HIS A 1 314 ? 7.339 3.069 -5.618 1.00 98.00 314 HIS A N 1
ATOM 2139 C CA . HIS A 1 314 ? 8.678 3.003 -5.056 1.00 98.00 314 HIS A CA 1
ATOM 2140 C C . HIS A 1 314 ? 8.876 1.648 -4.384 1.00 98.00 314 HIS A C 1
ATOM 2142 O O . HIS A 1 314 ? 8.062 1.289 -3.528 1.00 98.00 314 HIS A O 1
ATOM 2148 N N . THR A 1 315 ? 9.924 0.926 -4.760 1.00 97.38 315 THR A N 1
ATOM 2149 C CA . THR A 1 315 ? 10.356 -0.297 -4.074 1.00 97.38 315 THR A CA 1
ATOM 2150 C C . THR A 1 315 ? 11.814 -0.183 -3.606 1.00 97.38 315 THR A C 1
ATOM 2152 O O . THR A 1 315 ? 12.363 0.926 -3.586 1.00 97.38 315 THR A O 1
ATOM 2155 N N . GLY A 1 316 ? 12.335 -1.268 -3.029 1.00 92.62 316 GLY A N 1
ATOM 2156 C CA . GLY A 1 316 ? 13.461 -1.269 -2.097 1.00 92.62 316 GLY A CA 1
ATOM 2157 C C . GLY A 1 316 ? 14.814 -1.531 -2.751 1.00 92.62 316 GLY A C 1
ATOM 2158 O O . GLY A 1 316 ? 15.241 -0.798 -3.625 1.00 92.62 316 GLY A O 1
ATOM 2159 N N . THR A 1 317 ? 15.559 -2.500 -2.227 1.00 93.50 317 THR A N 1
ATOM 2160 C CA . THR A 1 317 ? 16.841 -2.953 -2.806 1.00 93.50 317 THR A CA 1
ATOM 2161 C C . THR A 1 317 ? 16.780 -4.438 -3.184 1.00 93.50 317 THR A C 1
ATOM 2163 O O . THR A 1 317 ? 17.784 -5.146 -3.088 1.00 93.50 317 THR A O 1
ATOM 2166 N N . SER A 1 318 ? 15.571 -4.946 -3.403 1.00 94.62 318 SER A N 1
ATOM 2167 C CA . SER A 1 318 ? 15.256 -6.354 -3.630 1.00 94.62 318 SER A CA 1
ATOM 2168 C C . SER A 1 318 ? 14.904 -6.577 -5.093 1.00 94.62 318 SER A C 1
ATOM 2170 O O . SER A 1 318 ? 14.475 -5.648 -5.751 1.00 94.62 318 SER A O 1
ATOM 2172 N N . ASP A 1 319 ? 15.018 -7.815 -5.575 1.00 96.50 319 ASP A N 1
ATOM 2173 C CA . ASP A 1 319 ? 14.652 -8.163 -6.953 1.00 96.50 319 ASP A CA 1
ATOM 2174 C C . ASP A 1 319 ? 13.122 -8.102 -7.130 1.00 96.50 319 ASP A C 1
ATOM 2176 O O . ASP A 1 319 ? 12.404 -9.075 -6.848 1.00 96.50 319 ASP A O 1
ATOM 2180 N N . ASP A 1 320 ? 12.594 -6.977 -7.599 1.00 98.12 320 ASP A N 1
ATOM 2181 C CA . ASP A 1 320 ? 11.167 -6.677 -7.597 1.00 98.12 320 ASP A CA 1
ATOM 2182 C C . ASP A 1 320 ? 10.487 -6.984 -8.941 1.00 98.12 320 ASP A C 1
ATOM 2184 O O . ASP A 1 320 ? 11.101 -7.094 -10.002 1.00 98.12 320 ASP A O 1
ATOM 2188 N N . VAL A 1 321 ? 9.163 -7.169 -8.915 1.00 98.62 321 VAL A N 1
ATOM 2189 C CA . VAL A 1 321 ? 8.349 -7.342 -10.128 1.00 98.62 321 VAL A CA 1
ATOM 2190 C C . VAL A 1 321 ? 7.176 -6.396 -10.110 1.00 98.62 321 VAL A C 1
ATOM 2192 O O . VAL A 1 321 ? 6.291 -6.479 -9.258 1.00 98.62 321 VAL A O 1
ATOM 2195 N N . ILE A 1 322 ? 7.103 -5.563 -11.137 1.00 98.81 322 ILE A N 1
ATOM 2196 C CA . ILE A 1 322 ? 5.986 -4.663 -11.380 1.00 98.81 322 ILE A CA 1
ATOM 2197 C C . ILE A 1 322 ? 5.341 -5.032 -12.710 1.00 98.81 322 ILE A C 1
ATOM 2199 O O . ILE A 1 322 ? 5.939 -4.918 -13.775 1.00 98.81 322 ILE A O 1
ATOM 2203 N N . SER A 1 323 ? 4.080 -5.452 -12.658 1.00 98.56 323 SER A N 1
ATOM 2204 C CA . SER A 1 323 ? 3.264 -5.770 -13.827 1.00 98.56 323 SER A CA 1
ATOM 2205 C C . SER A 1 323 ? 2.113 -4.778 -13.960 1.00 98.56 323 SER A C 1
ATOM 2207 O O . SER A 1 323 ? 1.190 -4.741 -13.142 1.00 98.56 323 SER A O 1
ATOM 2209 N N . VAL A 1 324 ? 2.145 -3.976 -15.021 1.00 98.50 324 VAL A N 1
ATOM 2210 C CA . VAL A 1 324 ? 1.107 -3.004 -15.366 1.00 98.50 324 VAL A CA 1
ATOM 2211 C C . VAL A 1 324 ? 0.291 -3.552 -16.536 1.00 98.50 324 VAL A C 1
ATOM 2213 O O . VAL A 1 324 ? 0.750 -3.633 -17.673 1.00 98.50 324 VAL A O 1
ATOM 2216 N N . GLN A 1 325 ? -0.934 -3.968 -16.238 1.00 98.12 325 GLN A N 1
ATOM 2217 C CA . GLN A 1 325 ? -1.812 -4.715 -17.133 1.00 98.12 325 GLN A CA 1
ATOM 2218 C C . GLN A 1 325 ? -2.714 -3.810 -17.976 1.00 98.12 325 GLN A C 1
ATOM 2220 O O . GLN A 1 325 ? -2.954 -2.638 -17.676 1.00 98.12 325 GLN A O 1
ATOM 2225 N N . ASN A 1 326 ? -3.286 -4.390 -19.025 1.00 96.56 326 ASN A N 1
ATOM 2226 C CA . ASN A 1 326 ? -4.193 -3.733 -19.952 1.00 96.56 326 ASN A CA 1
ATOM 2227 C C . ASN A 1 326 ? -5.328 -2.988 -19.235 1.00 96.56 326 ASN A C 1
ATOM 2229 O O . ASN A 1 326 ? -6.064 -3.550 -18.424 1.00 96.56 326 ASN A O 1
ATOM 2233 N N . GLY A 1 327 ? -5.523 -1.723 -19.614 1.00 93.25 327 GLY A N 1
ATOM 2234 C CA . GLY A 1 327 ? -6.532 -0.844 -19.026 1.00 93.25 327 GLY A CA 1
ATOM 2235 C C . GLY A 1 327 ? -6.055 -0.063 -17.801 1.00 93.25 327 GLY A C 1
ATOM 2236 O O . GLY A 1 327 ? -6.761 0.862 -17.391 1.00 93.25 327 GLY A O 1
ATOM 2237 N N . ALA A 1 328 ? -4.867 -0.367 -17.264 1.00 97.81 328 ALA A N 1
ATOM 2238 C CA . ALA A 1 328 ? -4.282 0.415 -16.188 1.00 97.81 328 ALA A CA 1
ATOM 2239 C C . ALA A 1 328 ? -3.910 1.834 -16.647 1.00 97.81 328 ALA A C 1
ATOM 2241 O O . ALA A 1 328 ? -3.545 2.081 -17.802 1.00 97.81 328 ALA A O 1
ATOM 2242 N N . CYS A 1 329 ? -3.987 2.777 -15.710 1.00 97.81 329 CYS A N 1
ATOM 2243 C CA . CYS A 1 329 ? -3.530 4.150 -15.890 1.00 97.81 329 CYS A CA 1
ATOM 2244 C C . CYS A 1 329 ? -2.603 4.519 -14.736 1.00 97.81 329 CYS A C 1
ATOM 2246 O O . CYS A 1 329 ? -3.061 4.609 -13.596 1.00 97.81 329 CYS A O 1
ATOM 2248 N N . VAL A 1 330 ? -1.326 4.734 -15.036 1.00 98.00 330 VAL A N 1
ATOM 2249 C CA . VAL A 1 330 ? -0.290 5.078 -14.062 1.00 98.00 330 VAL A CA 1
ATOM 2250 C C . VAL A 1 330 ? 0.251 6.469 -14.390 1.00 98.00 330 VAL A C 1
ATOM 2252 O O . VAL A 1 330 ? 0.801 6.699 -15.468 1.00 98.00 330 VAL A O 1
ATOM 2255 N N . ILE A 1 331 ? 0.055 7.411 -13.470 1.00 96.94 331 ILE A N 1
ATOM 2256 C CA . ILE A 1 331 ? 0.569 8.781 -13.558 1.00 96.94 331 ILE A CA 1
ATOM 2257 C C . ILE A 1 331 ? 1.554 8.985 -12.410 1.00 96.94 331 ILE A C 1
ATOM 2259 O O . ILE A 1 331 ? 1.152 8.927 -11.246 1.00 96.94 331 ILE A O 1
ATOM 2263 N N . GLY A 1 332 ? 2.811 9.242 -12.763 1.00 97.19 332 GLY A N 1
ATOM 2264 C CA . GLY A 1 332 ? 3.944 9.309 -11.847 1.00 97.19 332 GLY A CA 1
ATOM 2265 C C . GLY A 1 332 ? 5.049 8.329 -12.233 1.00 97.19 332 GLY A C 1
ATOM 2266 O O . GLY A 1 332 ? 4.841 7.427 -13.044 1.00 97.19 332 GLY A O 1
ATOM 2267 N N . ASP A 1 333 ? 6.220 8.524 -11.638 1.00 98.19 333 ASP A N 1
ATOM 2268 C CA . ASP A 1 333 ? 7.406 7.711 -11.915 1.00 98.19 333 ASP A CA 1
ATOM 2269 C C . ASP A 1 333 ? 7.323 6.334 -11.237 1.00 98.19 333 ASP A C 1
ATOM 2271 O O . ASP A 1 333 ? 6.653 6.172 -10.216 1.00 98.19 333 ASP A O 1
ATOM 2275 N N . ILE A 1 334 ? 8.012 5.344 -11.792 1.00 98.56 334 ILE A N 1
ATOM 2276 C CA . ILE A 1 334 ? 8.243 4.035 -11.175 1.00 98.56 334 ILE A CA 1
ATOM 2277 C C . ILE A 1 334 ? 9.729 3.974 -10.834 1.00 98.56 334 ILE A C 1
ATOM 2279 O O . ILE A 1 334 ? 10.557 4.134 -11.728 1.00 98.56 334 ILE A O 1
ATOM 2283 N N . ALA A 1 335 ? 10.054 3.782 -9.557 1.00 98.19 335 ALA A N 1
ATOM 2284 C CA . ALA A 1 335 ? 11.428 3.689 -9.073 1.00 98.19 335 ALA A CA 1
ATOM 2285 C C . ALA A 1 335 ? 11.609 2.406 -8.259 1.00 98.19 335 ALA A C 1
ATOM 2287 O O . ALA A 1 335 ? 11.057 2.325 -7.159 1.00 98.19 335 ALA A O 1
ATOM 2288 N N . THR A 1 336 ? 12.335 1.426 -8.791 1.00 96.94 336 THR A N 1
ATOM 2289 C CA . THR A 1 336 ? 12.434 0.094 -8.170 1.00 96.94 336 THR A CA 1
ATOM 2290 C C . THR A 1 336 ? 13.572 -0.032 -7.158 1.00 96.94 336 THR A C 1
ATOM 2292 O O . THR A 1 336 ? 13.413 -0.706 -6.151 1.00 96.94 336 THR A O 1
ATOM 2295 N N . GLY A 1 337 ? 14.609 0.794 -7.309 1.00 95.00 337 GLY A N 1
ATOM 2296 C CA . GLY A 1 337 ? 15.737 0.833 -6.380 1.00 95.00 337 GLY A CA 1
ATOM 2297 C C . GLY A 1 337 ? 16.816 -0.159 -6.800 1.00 95.00 337 GLY A C 1
ATOM 2298 O O . GLY A 1 337 ? 16.937 -0.383 -7.984 1.00 95.00 337 GLY A O 1
ATOM 2299 N N . ASP A 1 338 ? 17.667 -0.642 -5.897 1.00 94.88 338 ASP A N 1
ATOM 2300 C CA . ASP A 1 338 ? 18.699 -1.616 -6.308 1.00 94.88 338 ASP A CA 1
ATOM 2301 C C . ASP A 1 338 ? 18.083 -3.034 -6.436 1.00 94.88 338 ASP A C 1
ATOM 2303 O O . ASP A 1 338 ? 17.031 -3.288 -5.859 1.00 94.88 338 ASP A O 1
ATOM 2307 N N . GLY A 1 339 ? 18.792 -3.990 -7.039 1.00 96.19 339 GLY A N 1
ATOM 2308 C CA . GLY A 1 339 ? 18.319 -5.370 -7.238 1.00 96.19 339 GLY A CA 1
ATOM 2309 C C . GLY A 1 339 ? 18.101 -5.682 -8.717 1.00 96.19 339 GLY A C 1
ATOM 2310 O O . GLY A 1 339 ? 18.173 -4.788 -9.543 1.00 96.19 339 GLY A O 1
ATOM 2311 N N . ASP A 1 340 ? 17.888 -6.952 -9.064 1.00 98.19 340 ASP A N 1
ATOM 2312 C CA . ASP A 1 340 ? 17.594 -7.340 -10.452 1.00 98.19 340 ASP A CA 1
ATOM 2313 C C . ASP A 1 340 ? 16.070 -7.245 -10.690 1.00 98.19 340 ASP A C 1
ATOM 2315 O O . ASP A 1 340 ? 15.319 -8.202 -10.444 1.00 98.19 340 ASP A O 1
ATOM 2319 N N . ASP A 1 341 ? 15.597 -6.082 -11.143 1.00 98.69 341 ASP A N 1
ATOM 2320 C CA . ASP A 1 341 ? 14.173 -5.751 -11.210 1.00 98.69 341 ASP A CA 1
ATOM 2321 C C . ASP A 1 341 ? 13.511 -6.094 -12.545 1.00 98.69 341 ASP A C 1
ATOM 2323 O O . ASP A 1 341 ? 14.118 -6.104 -13.614 1.00 98.69 341 ASP A O 1
ATOM 2327 N N . ILE A 1 342 ? 12.194 -6.325 -12.512 1.00 98.81 342 ILE A N 1
ATOM 2328 C CA . ILE A 1 342 ? 11.384 -6.554 -13.711 1.00 98.81 342 ILE A CA 1
ATOM 2329 C C . ILE A 1 342 ? 10.193 -5.593 -13.749 1.00 98.81 342 ILE A C 1
ATOM 2331 O O . ILE A 1 342 ? 9.280 -5.676 -12.925 1.00 98.81 342 ILE A O 1
ATOM 2335 N N . VAL A 1 343 ? 10.120 -4.747 -14.780 1.00 98.81 343 VAL A N 1
ATOM 2336 C CA . VAL A 1 343 ? 8.989 -3.835 -15.023 1.00 98.81 343 VAL A CA 1
ATOM 2337 C C . VAL A 1 343 ? 8.327 -4.149 -16.364 1.00 98.81 343 VAL A C 1
ATOM 2339 O O . VAL A 1 343 ? 8.912 -3.971 -17.428 1.00 98.81 343 VAL A O 1
ATOM 2342 N N . LEU A 1 344 ? 7.067 -4.587 -16.331 1.00 98.50 344 LEU A N 1
ATOM 2343 C CA . LEU A 1 344 ? 6.317 -5.039 -17.505 1.00 98.50 344 LEU A CA 1
ATOM 2344 C C . LEU A 1 344 ? 5.089 -4.168 -17.752 1.00 98.50 344 LEU A C 1
ATOM 2346 O O . LEU A 1 344 ? 4.169 -4.145 -16.933 1.00 98.50 344 LEU A O 1
ATOM 2350 N N . PHE A 1 345 ? 5.018 -3.534 -18.919 1.00 98.38 345 PHE A N 1
ATOM 2351 C CA . PHE A 1 345 ? 3.815 -2.863 -19.402 1.00 98.38 345 PHE A CA 1
ATOM 2352 C C . PHE A 1 345 ? 3.139 -3.679 -20.506 1.00 98.38 345 PHE A C 1
ATOM 2354 O O . PHE A 1 345 ? 3.751 -4.018 -21.515 1.00 98.38 345 PHE A O 1
ATOM 2361 N N . GLU A 1 346 ? 1.842 -3.952 -20.359 1.00 97.00 346 GLU A N 1
ATOM 2362 C CA . GLU A 1 346 ? 1.031 -4.465 -21.467 1.00 97.00 346 GLU A CA 1
ATOM 2363 C C . GLU A 1 346 ? 0.662 -3.347 -22.470 1.00 97.00 346 GLU A C 1
ATOM 2365 O O . GLU A 1 346 ? 0.696 -2.152 -22.166 1.00 97.00 346 GLU A O 1
ATOM 2370 N N . ASP A 1 347 ? 0.256 -3.727 -23.685 1.00 93.44 347 ASP A N 1
ATOM 2371 C CA . ASP A 1 347 ? 0.036 -2.787 -24.795 1.00 93.44 347 ASP A CA 1
ATOM 2372 C C . ASP A 1 347 ? -1.004 -1.690 -24.505 1.00 93.44 347 ASP A C 1
ATOM 2374 O O . ASP A 1 347 ? -0.848 -0.554 -24.947 1.00 93.44 347 ASP A O 1
ATOM 2378 N N . ALA A 1 348 ? -2.090 -2.002 -23.789 1.00 94.25 348 ALA A N 1
ATOM 2379 C CA . ALA A 1 348 ? -3.189 -1.065 -23.541 1.00 94.25 348 ALA A CA 1
ATOM 2380 C C . ALA A 1 348 ? -3.068 -0.316 -22.201 1.00 94.25 348 ALA A C 1
ATOM 2382 O O . ALA A 1 348 ? -4.090 0.020 -21.592 1.00 94.25 348 ALA A O 1
ATOM 2383 N N . VAL A 1 349 ? -1.844 -0.065 -21.733 1.00 96.62 349 VAL A N 1
ATOM 2384 C CA . VAL A 1 349 ? -1.568 0.771 -20.556 1.00 96.62 349 VAL A CA 1
ATOM 2385 C C . VAL A 1 349 ? -1.480 2.249 -20.941 1.00 96.62 349 VAL A C 1
ATOM 2387 O O . VAL A 1 349 ? -0.932 2.611 -21.978 1.00 96.62 349 VAL A O 1
ATOM 2390 N N . THR A 1 350 ? -1.997 3.130 -20.081 1.00 96.69 350 THR A N 1
ATOM 2391 C CA . THR A 1 350 ? -1.636 4.556 -20.096 1.00 96.69 350 THR A CA 1
ATOM 2392 C C . THR A 1 350 ? -0.574 4.812 -19.034 1.00 96.69 350 THR A C 1
ATOM 2394 O O . THR A 1 350 ? -0.863 4.680 -17.848 1.00 96.69 350 THR A O 1
ATOM 2397 N N . PHE A 1 351 ? 0.630 5.201 -19.447 1.00 96.38 351 PHE A N 1
ATOM 2398 C CA . PHE A 1 351 ? 1.724 5.554 -18.544 1.00 96.38 351 PHE A CA 1
ATOM 2399 C C . PHE A 1 351 ? 2.183 6.990 -18.803 1.00 96.38 351 PHE A C 1
ATOM 2401 O O . PHE A 1 351 ? 2.316 7.418 -19.950 1.00 96.38 351 PHE A O 1
ATOM 2408 N N . CYS A 1 352 ? 2.381 7.754 -17.734 1.00 94.88 352 CYS A N 1
ATOM 2409 C CA . CYS A 1 352 ? 2.938 9.099 -17.787 1.00 94.88 352 CYS A CA 1
ATOM 2410 C C . CYS A 1 352 ? 3.916 9.277 -16.627 1.00 94.88 352 CYS A C 1
ATOM 2412 O O . CYS A 1 352 ? 3.520 9.705 -15.542 1.00 94.88 352 CYS A O 1
ATOM 2414 N N . GLY A 1 353 ? 5.181 8.971 -16.883 1.00 95.69 353 GLY A N 1
ATOM 2415 C CA . GLY A 1 353 ? 6.269 9.073 -15.922 1.00 95.69 353 GLY A CA 1
ATOM 2416 C C . GLY A 1 353 ? 7.573 8.562 -16.521 1.00 95.69 353 GLY A C 1
ATOM 2417 O O . GLY A 1 353 ? 7.678 8.358 -17.736 1.00 95.69 353 GLY A O 1
ATOM 2418 N N . VAL A 1 354 ? 8.548 8.357 -15.649 1.00 97.88 354 VAL A N 1
ATOM 2419 C CA . VAL A 1 354 ? 9.827 7.711 -15.939 1.00 97.88 354 VAL A CA 1
ATOM 2420 C C . VAL A 1 354 ? 9.899 6.390 -15.180 1.00 97.88 354 VAL A C 1
ATOM 2422 O O . VAL A 1 354 ? 9.462 6.315 -14.034 1.00 97.88 354 VAL A O 1
ATOM 2425 N N . VAL A 1 355 ? 10.431 5.353 -15.820 1.00 98.56 355 VAL A N 1
ATOM 2426 C CA . VAL A 1 355 ? 10.875 4.127 -15.146 1.00 98.56 355 VAL A CA 1
ATOM 2427 C C . VAL A 1 355 ? 12.359 4.288 -14.832 1.00 98.56 355 VAL A C 1
ATOM 2429 O O . VAL A 1 355 ? 13.129 4.604 -15.736 1.00 98.56 355 VAL A O 1
ATOM 2432 N N . SER A 1 356 ? 12.741 4.122 -13.570 1.00 98.06 356 SER A N 1
ATOM 2433 C CA . SER A 1 356 ? 14.126 4.173 -13.099 1.00 98.06 356 SER A CA 1
ATOM 2434 C C . SER A 1 356 ? 14.407 2.934 -12.265 1.00 98.06 356 SER A C 1
ATOM 2436 O O . SER A 1 356 ? 13.798 2.793 -11.204 1.00 98.06 356 SER A O 1
ATOM 2438 N N . THR A 1 357 ? 15.322 2.081 -12.715 1.00 97.62 357 THR A N 1
ATOM 2439 C CA . THR A 1 357 ? 15.644 0.822 -12.024 1.00 97.62 357 THR A CA 1
ATOM 2440 C C . THR A 1 357 ? 16.973 0.849 -11.276 1.00 97.62 357 THR A C 1
ATOM 2442 O O . THR A 1 357 ? 17.305 -0.074 -10.572 1.00 97.62 357 THR A O 1
ATOM 2445 N N . ALA A 1 358 ? 17.662 1.991 -11.288 1.00 96.31 358 ALA A N 1
ATOM 2446 C CA . ALA A 1 358 ? 18.804 2.304 -10.433 1.00 96.31 358 ALA A CA 1
ATOM 2447 C C . ALA A 1 358 ? 20.006 1.352 -10.548 1.00 96.31 358 ALA A C 1
ATOM 2449 O O . ALA A 1 358 ? 20.964 1.756 -11.199 1.00 96.31 358 ALA A O 1
ATOM 2450 N N . GLY A 1 359 ? 20.051 0.213 -9.859 1.00 95.38 359 GLY A N 1
ATOM 2451 C CA . GLY A 1 359 ? 21.265 -0.597 -9.769 1.00 95.38 359 GLY A CA 1
ATOM 2452 C C . GLY A 1 359 ? 21.003 -2.096 -9.731 1.00 95.38 359 GLY A C 1
ATOM 2453 O O . GLY A 1 359 ? 20.536 -2.588 -8.716 1.00 95.38 359 GLY A O 1
ATOM 2454 N N . GLY A 1 360 ? 21.449 -2.839 -10.737 1.00 97.81 360 GLY A N 1
ATOM 2455 C CA . GLY A 1 360 ? 21.212 -4.276 -10.886 1.00 97.81 360 GLY A CA 1
ATOM 2456 C C . GLY A 1 360 ? 21.123 -4.655 -12.360 1.00 97.81 360 GLY A C 1
ATOM 2457 O O . GLY A 1 360 ? 21.274 -3.799 -13.219 1.00 97.81 360 GLY A O 1
ATOM 2458 N N . ASP A 1 361 ? 20.975 -5.938 -12.684 1.00 98.50 361 ASP A N 1
ATOM 2459 C CA . ASP A 1 361 ? 20.755 -6.353 -14.075 1.00 98.50 361 ASP A CA 1
ATOM 2460 C C . ASP A 1 361 ? 19.233 -6.379 -14.358 1.00 98.50 361 ASP A C 1
ATOM 2462 O O . ASP A 1 361 ? 18.581 -7.417 -14.198 1.00 98.50 361 ASP A O 1
ATOM 2466 N N . ASP A 1 362 ? 18.664 -5.245 -14.784 1.00 98.75 362 ASP A N 1
ATOM 2467 C CA . ASP A 1 362 ? 17.207 -5.040 -14.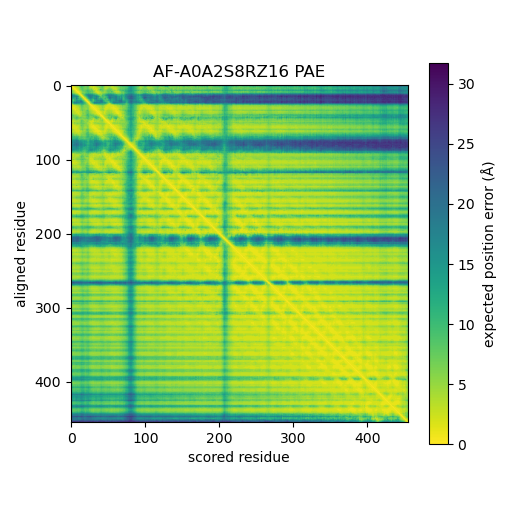838 1.00 98.75 362 ASP A CA 1
ATOM 2468 C C . ASP A 1 362 ? 16.544 -5.458 -16.160 1.00 98.75 362 ASP A C 1
ATOM 2470 O O . ASP A 1 362 ? 17.161 -5.501 -17.225 1.00 98.75 362 ASP A O 1
ATOM 2474 N N . GLU A 1 363 ? 15.231 -5.709 -16.141 1.00 98.81 363 GLU A N 1
ATOM 2475 C CA . GLU A 1 363 ? 14.418 -6.009 -17.324 1.00 98.81 363 GLU A CA 1
ATOM 2476 C C . GLU A 1 363 ? 13.178 -5.100 -17.418 1.00 98.81 363 GLU A C 1
ATOM 2478 O O . GLU A 1 363 ? 12.211 -5.236 -16.665 1.00 98.81 363 GLU A O 1
ATOM 2483 N N . VAL A 1 364 ? 13.144 -4.203 -18.411 1.00 98.81 364 VAL A N 1
ATOM 2484 C CA . VAL A 1 364 ? 12.036 -3.250 -18.611 1.00 98.81 364 VAL A CA 1
ATOM 2485 C C . VAL A 1 364 ? 11.377 -3.436 -19.975 1.00 98.81 364 VAL A C 1
ATOM 2487 O O . VAL A 1 364 ? 12.010 -3.265 -21.015 1.00 98.81 364 VAL A O 1
ATOM 2490 N N . HIS A 1 365 ? 10.070 -3.712 -19.986 1.00 98.50 365 HIS A N 1
ATOM 2491 C CA . HIS A 1 365 ? 9.249 -3.827 -21.198 1.00 98.50 365 HIS A CA 1
ATOM 2492 C C . HIS A 1 365 ? 8.255 -2.683 -21.296 1.00 98.50 365 HIS A C 1
ATOM 2494 O O . HIS A 1 365 ? 7.265 -2.662 -20.566 1.00 98.50 365 HIS A O 1
ATOM 2500 N N . LEU A 1 366 ? 8.486 -1.756 -22.224 1.00 97.56 366 LEU A N 1
ATOM 2501 C CA . LEU A 1 366 ? 7.581 -0.638 -22.478 1.00 97.56 366 LEU A CA 1
ATOM 2502 C C . LEU A 1 366 ? 6.373 -1.072 -23.326 1.00 97.56 366 LEU A C 1
ATOM 2504 O O . LEU A 1 366 ? 6.466 -1.913 -24.217 1.00 97.56 366 LEU A O 1
ATOM 2508 N N . GLY A 1 367 ? 5.215 -0.472 -23.045 1.00 94.50 367 GLY A N 1
ATOM 2509 C CA . GLY A 1 367 ? 3.960 -0.752 -23.747 1.00 94.50 367 GLY A CA 1
ATOM 2510 C C . GLY A 1 367 ? 3.742 0.144 -24.972 1.00 94.50 367 GLY A C 1
ATOM 2511 O O . GLY A 1 367 ? 4.518 1.049 -25.272 1.00 94.50 367 GLY A O 1
ATOM 2512 N N . ALA A 1 368 ? 2.616 -0.032 -25.670 1.00 94.12 368 ALA A N 1
ATOM 2513 C CA . ALA A 1 368 ? 2.317 0.706 -26.905 1.00 94.12 368 ALA A CA 1
ATOM 2514 C C . ALA A 1 368 ? 2.155 2.232 -26.733 1.00 94.12 368 ALA A C 1
ATOM 2516 O O . ALA A 1 368 ? 2.201 2.967 -27.722 1.00 94.12 368 ALA A O 1
ATOM 2517 N N . ALA A 1 369 ? 1.950 2.718 -25.503 1.00 92.38 369 ALA A N 1
ATOM 2518 C CA . ALA A 1 369 ? 1.935 4.150 -25.191 1.00 92.38 369 ALA A CA 1
ATOM 2519 C C . ALA A 1 369 ? 3.324 4.806 -25.298 1.00 92.38 369 ALA A C 1
ATOM 2521 O O . ALA A 1 369 ? 3.408 6.027 -25.443 1.00 92.38 369 ALA A O 1
ATOM 2522 N N . GLY A 1 370 ? 4.379 3.993 -25.273 1.00 93.06 370 GLY A N 1
ATOM 2523 C CA . GLY A 1 370 ? 5.760 4.415 -25.127 1.00 93.06 370 GLY A CA 1
ATOM 2524 C C . GLY A 1 370 ? 6.101 4.828 -23.694 1.00 93.06 370 GLY A C 1
ATOM 2525 O O . GLY A 1 370 ? 5.218 4.966 -22.840 1.00 93.06 370 GLY A O 1
ATOM 2526 N N . GLY A 1 371 ? 7.382 5.038 -23.422 1.00 95.12 371 GLY A N 1
ATOM 2527 C CA . GLY A 1 371 ? 7.853 5.439 -22.101 1.00 95.12 371 GLY A CA 1
ATOM 2528 C C . GLY A 1 371 ? 9.221 6.103 -22.108 1.00 95.12 371 GLY A C 1
ATOM 2529 O O . GLY A 1 371 ? 9.891 6.219 -23.128 1.00 95.12 371 GLY A O 1
ATOM 2530 N N . THR A 1 372 ? 9.629 6.587 -20.939 1.00 97.62 372 THR A N 1
ATOM 2531 C CA . THR A 1 372 ? 11.019 6.969 -20.677 1.00 97.62 372 THR A CA 1
ATOM 2532 C C . THR A 1 372 ? 11.588 5.991 -19.665 1.00 97.62 372 THR A C 1
ATOM 2534 O O . THR A 1 372 ? 10.967 5.790 -18.622 1.00 97.62 372 THR A O 1
ATOM 2537 N N . VAL A 1 373 ? 12.739 5.402 -19.975 1.00 98.25 373 VAL A N 1
ATOM 2538 C CA . VAL A 1 373 ? 13.429 4.444 -19.110 1.00 98.25 373 VAL A CA 1
ATOM 2539 C C . VAL A 1 373 ? 14.865 4.889 -18.844 1.00 98.25 373 VAL A C 1
ATOM 2541 O O . VAL A 1 373 ? 15.559 5.358 -19.751 1.00 98.25 373 VAL A O 1
ATOM 2544 N N . ILE A 1 374 ? 15.268 4.756 -17.586 1.00 97.75 374 ILE A N 1
ATOM 2545 C CA . ILE A 1 374 ? 16.637 4.813 -17.083 1.00 97.75 374 ILE A CA 1
ATOM 2546 C C . ILE A 1 374 ? 16.865 3.432 -16.463 1.00 97.75 374 ILE A C 1
ATOM 2548 O O . ILE A 1 374 ? 16.180 3.113 -15.493 1.00 97.75 374 ILE A O 1
ATOM 2552 N N . GLY A 1 375 ? 17.737 2.620 -17.059 1.00 96.50 375 GLY A N 1
ATOM 2553 C CA . GLY A 1 375 ? 18.124 1.333 -16.473 1.00 96.50 375 GLY A CA 1
ATOM 2554 C C . GLY A 1 375 ? 18.968 1.604 -15.229 1.00 96.50 375 GLY A C 1
ATOM 2555 O O . GLY A 1 375 ? 18.443 1.747 -14.131 1.00 96.50 375 GLY A O 1
ATOM 2556 N N . GLY A 1 376 ? 20.221 1.980 -15.445 1.00 96.31 376 GLY A N 1
ATOM 2557 C CA . GLY A 1 376 ? 21.062 2.588 -14.422 1.00 96.31 376 GLY A CA 1
ATOM 2558 C C . GLY A 1 376 ? 22.434 1.938 -14.412 1.00 96.31 376 GLY A C 1
ATOM 2559 O O . GLY A 1 376 ? 23.071 1.834 -15.456 1.00 96.31 376 GLY A O 1
ATOM 2560 N N . ASP A 1 377 ? 22.931 1.576 -13.232 1.00 96.81 377 ASP A N 1
ATOM 2561 C CA . ASP A 1 377 ? 24.130 0.749 -13.107 1.00 96.81 377 ASP A CA 1
ATOM 2562 C C . ASP A 1 377 ? 23.759 -0.732 -13.265 1.00 96.81 377 ASP A C 1
ATOM 2564 O O . ASP A 1 377 ? 22.886 -1.213 -12.560 1.00 96.81 377 ASP A O 1
ATOM 2568 N N . GLY A 1 378 ? 24.507 -1.483 -14.074 1.00 97.44 378 GLY A N 1
ATOM 2569 C CA . GLY A 1 378 ? 24.264 -2.908 -14.325 1.00 97.44 378 GLY A CA 1
ATOM 2570 C C . GLY A 1 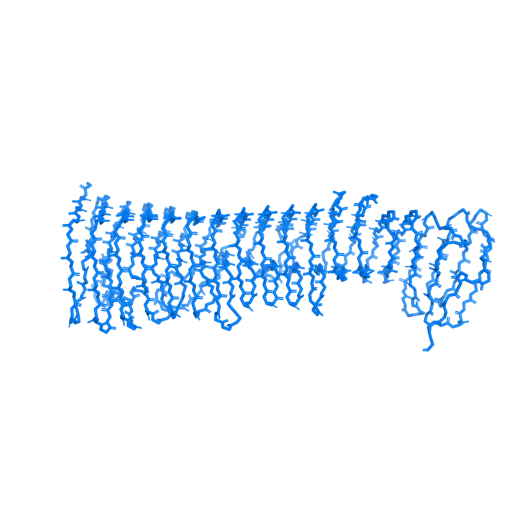378 ? 24.118 -3.224 -15.810 1.00 97.44 378 GLY A C 1
ATOM 2571 O O . GLY A 1 378 ? 24.537 -2.439 -16.651 1.00 97.44 378 GLY A O 1
ATOM 2572 N N . ASN A 1 379 ? 23.689 -4.432 -16.165 1.00 98.38 379 ASN A N 1
ATOM 2573 C CA . ASN A 1 379 ? 23.521 -4.838 -17.563 1.00 98.38 379 ASN A CA 1
ATOM 2574 C C . ASN A 1 379 ? 22.039 -5.007 -17.881 1.00 98.38 379 ASN A C 1
ATOM 2576 O O . ASN A 1 379 ? 21.493 -6.107 -17.763 1.00 98.38 379 ASN A O 1
ATOM 2580 N N . ASP A 1 380 ? 21.419 -3.931 -18.350 1.00 98.75 380 ASP A N 1
ATOM 2581 C CA . ASP A 1 380 ? 19.965 -3.876 -18.441 1.00 98.75 380 ASP A CA 1
ATOM 2582 C C . ASP A 1 380 ? 19.426 -4.441 -19.759 1.00 98.75 380 ASP A C 1
ATOM 2584 O O . ASP A 1 380 ? 20.017 -4.308 -20.837 1.00 98.75 380 ASP A O 1
ATOM 2588 N N . LEU A 1 381 ? 18.241 -5.044 -19.701 1.00 98.75 381 LEU A N 1
ATOM 2589 C CA . LEU A 1 381 ? 17.453 -5.492 -20.843 1.00 98.75 381 LEU A CA 1
ATOM 2590 C C . LEU A 1 381 ? 16.255 -4.561 -21.037 1.00 98.75 381 LEU A C 1
ATOM 2592 O O . LEU A 1 381 ? 15.246 -4.644 -20.339 1.00 98.75 381 LEU A O 1
ATOM 2596 N N . LEU A 1 382 ? 16.340 -3.692 -22.040 1.00 98.75 382 LEU A N 1
ATOM 2597 C CA . LEU A 1 382 ? 15.348 -2.653 -22.293 1.00 98.75 382 LEU A CA 1
ATOM 2598 C C . LEU A 1 382 ? 14.594 -2.949 -23.596 1.00 98.75 382 LEU A C 1
ATOM 2600 O O . LEU A 1 382 ? 15.170 -2.960 -24.685 1.00 98.75 382 LEU A O 1
ATOM 2604 N N . PHE A 1 383 ? 13.288 -3.183 -23.510 1.00 98.56 383 PHE A N 1
ATOM 2605 C CA . PHE A 1 383 ? 12.438 -3.510 -24.653 1.00 98.56 383 PHE A CA 1
ATOM 2606 C C . PHE A 1 383 ? 11.534 -2.325 -24.998 1.00 98.56 383 PHE A C 1
ATOM 2608 O O . PHE A 1 383 ? 10.702 -1.902 -24.191 1.00 98.56 383 PHE A O 1
ATOM 2615 N N . ALA A 1 384 ? 11.697 -1.800 -26.214 1.00 97.38 384 ALA A N 1
ATOM 2616 C CA . ALA A 1 384 ? 10.841 -0.757 -26.765 1.00 97.38 384 ALA A CA 1
ATOM 2617 C C . ALA A 1 384 ? 9.413 -1.270 -27.000 1.00 97.38 384 ALA A C 1
ATOM 2619 O O . ALA A 1 384 ? 9.196 -2.431 -27.369 1.00 97.38 384 ALA A O 1
ATOM 2620 N N . GLY A 1 385 ? 8.447 -0.373 -26.834 1.00 95.19 385 GLY A N 1
ATOM 2621 C CA . GLY A 1 385 ? 7.072 -0.584 -27.250 1.00 95.19 385 GLY A CA 1
ATOM 2622 C C . GLY A 1 385 ? 6.859 -0.120 -28.691 1.00 95.19 385 GLY A C 1
ATOM 2623 O O . GLY A 1 385 ? 7.779 0.214 -29.427 1.00 95.19 385 GLY A O 1
ATOM 2624 N N . SER A 1 386 ? 5.602 -0.063 -29.135 1.00 94.06 386 SER A N 1
ATOM 2625 C CA . SER A 1 386 ? 5.271 0.550 -30.435 1.00 94.06 386 SER A CA 1
ATOM 2626 C C . SER A 1 386 ? 5.126 2.079 -30.376 1.00 94.06 386 SER A C 1
ATOM 2628 O O . SER A 1 386 ? 4.659 2.685 -31.346 1.00 94.06 386 SER A O 1
ATOM 2630 N N . GLY A 1 387 ? 5.354 2.667 -29.200 1.00 94.25 387 GLY A N 1
ATOM 2631 C CA . GLY A 1 387 ? 5.148 4.081 -28.913 1.00 94.25 387 GLY A CA 1
ATOM 2632 C C . GLY A 1 387 ? 6.341 4.936 -29.328 1.00 94.25 387 GLY A C 1
ATOM 2633 O O . GLY A 1 387 ? 7.106 4.559 -30.201 1.00 94.25 387 GLY A O 1
ATOM 2634 N N . ILE A 1 388 ? 6.455 6.128 -28.738 1.00 95.38 388 ILE A N 1
ATOM 2635 C CA . ILE A 1 388 ? 7.697 6.909 -28.795 1.00 95.38 388 ILE A CA 1
ATOM 2636 C C . ILE A 1 388 ? 8.444 6.614 -27.505 1.00 95.38 388 ILE A C 1
ATOM 2638 O O . ILE A 1 388 ? 8.005 7.072 -26.447 1.00 95.38 388 ILE A O 1
ATOM 2642 N N . ASP A 1 389 ? 9.549 5.885 -27.609 1.00 97.44 389 ASP A N 1
ATOM 2643 C CA . ASP A 1 389 ? 10.341 5.483 -26.454 1.00 97.44 389 ASP A CA 1
ATOM 2644 C C . ASP A 1 389 ? 11.597 6.336 -26.297 1.00 97.44 389 ASP A C 1
ATOM 2646 O O . ASP A 1 389 ? 12.262 6.711 -27.267 1.00 97.44 389 ASP A O 1
ATOM 2650 N N . HIS A 1 390 ? 11.922 6.672 -25.053 1.00 97.50 390 HIS A N 1
ATOM 2651 C CA . HIS A 1 390 ? 13.131 7.393 -24.685 1.00 97.50 390 HIS A CA 1
ATOM 2652 C C . HIS A 1 390 ? 13.991 6.524 -23.768 1.00 97.50 390 HIS A C 1
ATOM 2654 O O . HIS A 1 390 ? 13.602 6.238 -22.638 1.00 97.50 390 HIS A O 1
ATOM 2660 N N . PHE A 1 391 ? 15.186 6.178 -24.233 1.00 97.94 391 PHE A N 1
ATOM 2661 C CA . PHE A 1 391 ? 16.188 5.471 -23.439 1.00 97.94 391 PHE A CA 1
ATOM 2662 C C . PHE A 1 391 ? 17.242 6.473 -22.984 1.00 97.94 391 PHE A C 1
ATOM 2664 O O . PHE A 1 391 ? 17.861 7.155 -23.812 1.00 97.94 391 PHE A O 1
ATOM 2671 N N . VAL A 1 392 ? 17.391 6.613 -21.674 1.00 96.94 392 VAL A N 1
ATOM 2672 C CA . VAL A 1 392 ? 18.251 7.613 -21.047 1.00 96.94 392 VAL A CA 1
ATOM 2673 C C . VAL A 1 392 ? 19.463 6.915 -20.450 1.00 96.94 392 VAL A C 1
ATOM 2675 O O . VAL A 1 392 ? 19.298 5.964 -19.701 1.00 96.94 392 VAL A O 1
ATOM 2678 N N . PHE A 1 393 ? 20.653 7.417 -20.774 1.00 95.50 393 PHE A N 1
ATOM 2679 C CA . PHE A 1 393 ? 21.922 6.876 -20.292 1.00 95.50 393 PHE A CA 1
ATOM 2680 C C . PHE A 1 393 ? 22.839 7.999 -19.803 1.00 95.50 393 PHE A C 1
ATOM 2682 O O . PHE A 1 393 ? 22.915 9.078 -20.413 1.00 95.50 393 PHE A O 1
ATOM 2689 N N . SER A 1 394 ? 23.576 7.731 -18.732 1.00 91.12 394 SER A N 1
ATOM 2690 C CA . SER A 1 394 ? 24.553 8.637 -18.136 1.00 91.12 394 SER A CA 1
ATOM 2691 C C . SER A 1 394 ? 25.990 8.196 -18.402 1.00 91.12 394 SER A C 1
ATOM 2693 O O . SER A 1 394 ? 26.332 7.020 -18.418 1.00 91.12 394 SER A O 1
ATOM 2695 N N . PHE A 1 395 ? 26.896 9.165 -18.552 1.00 88.31 395 PHE A N 1
ATOM 2696 C CA . PHE A 1 395 ? 28.335 8.910 -18.648 1.00 88.31 395 PHE A CA 1
ATOM 2697 C C . PHE A 1 395 ? 28.940 8.284 -17.386 1.00 88.31 395 PHE A C 1
ATOM 2699 O O . PHE A 1 395 ? 30.070 7.786 -17.434 1.00 88.31 395 PHE A O 1
ATOM 2706 N N . THR A 1 396 ? 28.263 8.415 -16.243 1.00 87.69 396 THR A N 1
ATOM 2707 C CA . THR A 1 396 ? 28.749 7.892 -14.962 1.00 87.69 396 THR A CA 1
ATOM 2708 C C . THR A 1 396 ? 28.222 6.512 -14.616 1.00 87.69 396 THR A C 1
ATOM 2710 O O . THR A 1 396 ? 28.784 5.917 -13.700 1.00 87.69 396 THR A O 1
ATOM 2713 N N . GLU A 1 397 ? 27.206 6.032 -15.334 1.00 88.88 397 GLU A N 1
ATOM 2714 C CA . GLU A 1 397 ? 26.707 4.665 -15.193 1.00 88.88 397 GLU A CA 1
ATOM 2715 C C . GLU A 1 397 ? 27.788 3.651 -15.601 1.00 88.88 397 GLU A C 1
ATOM 2717 O O . GLU A 1 397 ? 28.789 3.981 -16.260 1.00 88.88 397 GLU A O 1
ATOM 2722 N N . MET A 1 398 ? 27.624 2.409 -15.160 1.00 90.06 398 MET A N 1
ATOM 2723 C CA . MET A 1 398 ? 28.519 1.306 -15.492 1.00 90.06 398 MET A CA 1
ATOM 2724 C C . MET A 1 398 ? 27.709 0.091 -15.915 1.00 90.06 398 MET A C 1
ATOM 2726 O O . MET A 1 398 ? 26.925 -0.412 -15.124 1.00 90.06 398 MET A O 1
ATOM 2730 N N . GLY A 1 399 ? 27.955 -0.431 -17.118 1.00 95.75 399 GLY A N 1
ATOM 2731 C CA . GLY A 1 399 ? 27.051 -1.445 -17.644 1.00 95.75 399 GLY A CA 1
ATOM 2732 C C . GLY A 1 399 ? 27.254 -1.830 -19.095 1.00 95.75 399 GLY A C 1
ATOM 2733 O O . GLY A 1 399 ? 28.010 -1.186 -19.827 1.00 95.75 399 GLY A O 1
ATOM 2734 N N . THR A 1 400 ? 26.590 -2.905 -19.506 1.00 97.62 400 THR A N 1
ATOM 2735 C CA . THR A 1 400 ? 26.359 -3.244 -20.914 1.00 97.62 400 THR A CA 1
ATOM 2736 C C . THR A 1 400 ? 24.871 -3.463 -21.140 1.00 97.62 400 THR A C 1
ATOM 2738 O O . THR A 1 400 ? 24.363 -4.562 -20.925 1.00 97.62 400 THR A O 1
ATOM 2741 N N . ASP A 1 401 ? 24.204 -2.432 -21.638 1.00 98.38 401 ASP A N 1
ATOM 2742 C CA . ASP A 1 401 ? 22.757 -2.428 -21.805 1.00 98.38 401 ASP A CA 1
ATOM 2743 C C . ASP A 1 401 ? 22.371 -2.950 -23.180 1.00 98.38 401 ASP A C 1
ATOM 2745 O O . ASP A 1 401 ? 23.011 -2.668 -24.200 1.00 98.38 401 ASP A O 1
ATOM 2749 N N . HIS A 1 402 ? 21.280 -3.696 -23.229 1.00 98.62 402 HIS A N 1
ATOM 2750 C CA . HIS A 1 402 ? 20.728 -4.269 -24.439 1.00 98.62 402 HIS A CA 1
ATOM 2751 C C . HIS A 1 402 ? 19.351 -3.683 -24.716 1.00 98.62 402 HIS A C 1
ATOM 2753 O O . HIS A 1 402 ? 18.391 -3.951 -23.999 1.00 98.62 402 HIS A O 1
ATOM 2759 N N . VAL A 1 403 ? 19.240 -2.942 -25.818 1.00 98.62 403 VAL A N 1
ATOM 2760 C CA . VAL A 1 403 ? 17.976 -2.352 -26.260 1.00 98.62 403 VAL A CA 1
ATOM 2761 C C . VAL A 1 403 ? 17.409 -3.152 -27.426 1.00 98.62 403 VAL A C 1
ATOM 2763 O O . VAL A 1 403 ? 18.043 -3.278 -28.478 1.00 98.62 403 VAL A O 1
ATOM 2766 N N . TYR A 1 404 ? 16.196 -3.670 -27.256 1.00 98.56 404 TYR A N 1
ATOM 2767 C CA . TYR A 1 404 ? 15.469 -4.442 -28.263 1.00 98.56 404 TYR A CA 1
ATOM 2768 C C . TYR A 1 404 ? 14.282 -3.652 -28.812 1.00 98.56 404 TYR A C 1
ATOM 2770 O O . TYR A 1 404 ? 13.611 -2.927 -28.085 1.00 98.56 404 TYR A O 1
ATOM 2778 N N . GLY A 1 405 ? 13.992 -3.829 -30.104 1.00 97.06 405 GLY A N 1
ATOM 2779 C CA . GLY A 1 405 ? 12.819 -3.223 -30.748 1.00 97.06 405 GLY A CA 1
ATOM 2780 C C . GLY A 1 405 ? 12.950 -1.734 -31.081 1.00 97.06 405 GLY A C 1
ATOM 2781 O O . GLY A 1 405 ? 11.990 -1.162 -31.583 1.00 97.06 405 GLY A O 1
ATOM 2782 N N . PHE A 1 406 ? 14.122 -1.135 -30.856 1.00 97.50 406 PHE A N 1
ATOM 2783 C CA . PHE A 1 406 ? 14.388 0.279 -31.115 1.00 97.50 406 PHE A CA 1
ATOM 2784 C C . PHE A 1 406 ? 14.111 0.671 -32.577 1.00 97.50 406 PHE A C 1
ATOM 2786 O O . PHE A 1 406 ? 14.753 0.168 -33.503 1.00 97.50 406 PHE A O 1
ATOM 2793 N N . ASP A 1 407 ? 13.198 1.617 -32.798 1.00 95.44 407 ASP A N 1
ATOM 2794 C CA . ASP A 1 407 ? 12.953 2.232 -34.100 1.00 95.44 407 ASP A CA 1
ATOM 2795 C C . ASP A 1 407 ? 13.689 3.582 -34.182 1.00 95.44 407 ASP A C 1
ATOM 2797 O O . ASP A 1 407 ? 13.226 4.585 -33.631 1.00 95.44 407 ASP A O 1
ATOM 2801 N N . PRO A 1 408 ? 14.795 3.693 -34.946 1.00 92.12 408 PRO A N 1
ATOM 2802 C CA . PRO A 1 408 ? 15.573 4.930 -35.032 1.00 92.12 408 PRO A CA 1
ATOM 2803 C C . PRO A 1 408 ? 14.807 6.110 -35.650 1.00 92.12 408 PRO A C 1
ATOM 2805 O O . PRO A 1 408 ? 15.315 7.233 -35.637 1.00 92.12 408 PRO A O 1
ATOM 2808 N N . THR A 1 409 ? 13.623 5.889 -36.229 1.00 91.44 409 THR A N 1
ATOM 2809 C CA . THR A 1 409 ? 12.757 6.943 -36.776 1.00 91.44 409 THR A CA 1
ATOM 2810 C C . THR A 1 409 ? 11.711 7.449 -35.783 1.00 91.44 409 THR A C 1
ATOM 2812 O O . THR A 1 409 ? 11.157 8.535 -35.992 1.00 91.44 409 THR A O 1
ATOM 2815 N N . VAL A 1 410 ? 11.456 6.701 -34.707 1.00 93.31 410 VAL A N 1
ATOM 2816 C CA . VAL A 1 410 ? 10.402 6.980 -33.723 1.00 93.31 410 VAL A CA 1
ATOM 2817 C C . VAL A 1 410 ? 10.978 7.208 -32.331 1.00 93.31 410 VAL A C 1
ATOM 2819 O O . VAL A 1 410 ? 10.598 8.201 -31.712 1.00 93.31 410 VAL A O 1
ATOM 2822 N N . ASP A 1 411 ? 11.966 6.422 -31.915 1.00 97.00 411 ASP A N 1
ATOM 2823 C CA . ASP A 1 411 ? 12.532 6.418 -30.563 1.00 97.00 411 ASP A CA 1
ATOM 2824 C C . ASP A 1 411 ? 13.710 7.375 -30.409 1.00 97.00 411 ASP A C 1
ATOM 2826 O O . ASP A 1 411 ? 14.255 7.912 -31.386 1.00 97.00 411 ASP A O 1
ATOM 2830 N N . ARG A 1 412 ? 14.094 7.652 -29.164 1.00 96.69 412 ARG A N 1
ATOM 2831 C CA . ARG A 1 412 ? 15.173 8.584 -28.832 1.00 96.69 412 ARG A CA 1
ATOM 2832 C C . ARG A 1 412 ? 16.151 7.978 -27.836 1.00 96.69 412 ARG A C 1
ATOM 2834 O O . ARG A 1 412 ? 15.764 7.333 -26.870 1.00 96.69 412 ARG A O 1
ATOM 2841 N N . LEU A 1 413 ? 17.424 8.277 -28.064 1.00 96.06 413 LEU A N 1
ATOM 2842 C CA . LEU A 1 413 ? 18.500 8.077 -27.101 1.00 96.06 413 LEU A CA 1
ATOM 2843 C C . LEU A 1 413 ? 18.815 9.419 -26.456 1.00 96.06 413 LEU A C 1
ATOM 2845 O O . LEU A 1 413 ? 19.000 10.419 -27.160 1.00 96.06 413 LEU A O 1
ATOM 2849 N N . VAL A 1 414 ? 18.887 9.441 -25.134 1.00 95.25 414 VAL A N 1
ATOM 2850 C CA . VAL A 1 414 ? 19.152 10.643 -24.350 1.00 95.25 414 VAL A CA 1
ATOM 2851 C C . VAL A 1 414 ? 20.451 10.446 -23.585 1.00 95.25 414 VAL A C 1
ATOM 2853 O O . VAL A 1 414 ? 20.527 9.566 -22.737 1.00 95.25 414 VAL A O 1
ATOM 2856 N N . PHE A 1 415 ? 21.463 11.267 -23.872 1.00 93.00 415 PHE A N 1
ATOM 2857 C CA . PHE A 1 415 ? 22.751 11.228 -23.170 1.00 93.00 415 PHE A CA 1
ATOM 2858 C C . PHE A 1 415 ? 23.002 12.528 -22.404 1.00 93.00 415 PHE A C 1
ATOM 2860 O O . PHE A 1 415 ? 22.698 13.620 -22.898 1.00 93.00 415 PHE A O 1
ATOM 2867 N N . ASP A 1 416 ? 23.636 12.417 -21.238 1.00 90.56 416 ASP A N 1
ATOM 2868 C CA . ASP A 1 416 ? 24.102 13.551 -20.419 1.00 90.56 416 ASP A CA 1
ATOM 2869 C C . ASP A 1 416 ? 25.477 14.109 -20.853 1.00 90.56 416 ASP A C 1
ATOM 2871 O O . ASP A 1 416 ? 26.045 15.016 -20.239 1.00 90.56 416 ASP A O 1
ATOM 2875 N N . THR A 1 417 ? 26.046 13.558 -21.926 1.00 87.25 417 THR A N 1
ATOM 2876 C CA . THR A 1 417 ? 27.378 13.901 -22.417 1.00 87.25 417 THR A CA 1
ATOM 2877 C C . THR A 1 417 ? 27.442 13.861 -23.936 1.00 87.25 417 THR A C 1
ATOM 2879 O O . THR A 1 417 ? 26.722 13.136 -24.617 1.00 87.25 417 THR A O 1
ATOM 2882 N N . THR A 1 418 ? 28.393 14.606 -24.495 1.00 85.75 418 THR A N 1
ATOM 2883 C CA . THR A 1 418 ? 28.712 14.561 -25.928 1.00 85.75 418 THR A CA 1
ATOM 2884 C C . THR A 1 418 ? 29.847 13.585 -26.252 1.00 85.75 418 THR A C 1
ATOM 2886 O O . THR A 1 418 ? 30.318 13.552 -27.389 1.00 85.75 418 THR A O 1
ATOM 2889 N N . GLN A 1 419 ? 30.375 12.869 -25.254 1.00 89.12 419 GLN A N 1
ATOM 2890 C CA . GLN A 1 419 ? 31.540 11.993 -25.389 1.00 89.12 419 GLN A CA 1
ATOM 2891 C C . GLN A 1 419 ? 31.114 10.537 -25.564 1.00 89.12 419 GLN A C 1
ATOM 2893 O O . GLN A 1 419 ? 31.172 9.753 -24.623 1.00 89.12 419 GLN A O 1
ATOM 2898 N N . PHE A 1 420 ? 30.737 10.179 -26.789 1.00 92.06 420 PHE A N 1
ATOM 2899 C CA . PHE A 1 420 ? 30.401 8.805 -27.149 1.00 92.06 420 PHE A CA 1
ATOM 2900 C C . PHE A 1 420 ? 31.029 8.408 -28.484 1.00 92.06 420 PHE A C 1
ATOM 2902 O O . PHE A 1 420 ? 31.446 9.247 -29.291 1.00 92.06 420 PHE A O 1
ATOM 2909 N N . SER A 1 421 ? 31.086 7.106 -28.724 1.00 93.31 421 SER A N 1
ATOM 2910 C CA . SER A 1 421 ? 31.443 6.531 -30.019 1.00 93.31 421 SER A CA 1
ATOM 2911 C C . SER A 1 421 ? 30.428 5.471 -30.406 1.00 93.31 421 SER A C 1
ATOM 2913 O O . SER A 1 421 ? 29.760 4.931 -29.535 1.00 93.31 421 SER A O 1
ATOM 2915 N N . SER A 1 422 ? 30.297 5.182 -31.698 1.00 94.00 422 SER A N 1
ATOM 2916 C CA . SER A 1 422 ? 29.431 4.104 -32.169 1.00 94.00 422 SER A CA 1
ATOM 2917 C C . SER A 1 422 ? 30.093 3.291 -33.274 1.00 94.00 422 SER A C 1
ATOM 2919 O O . SER A 1 422 ? 30.874 3.816 -34.078 1.00 94.00 422 SER A O 1
ATOM 2921 N N . VAL A 1 423 ? 29.804 1.993 -33.296 1.00 96.25 423 VAL A N 1
ATOM 2922 C CA . VAL A 1 423 ? 30.315 1.036 -34.274 1.00 96.25 423 VAL A CA 1
ATOM 2923 C C . VAL A 1 423 ? 29.256 -0.021 -34.568 1.00 96.25 423 VAL A C 1
ATOM 2925 O O . VAL A 1 423 ? 28.582 -0.509 -33.671 1.00 96.25 423 VAL A O 1
ATOM 2928 N N . VAL A 1 424 ? 29.110 -0.383 -35.841 1.00 96.88 424 VAL A N 1
ATOM 2929 C CA . VAL A 1 424 ? 28.221 -1.477 -36.250 1.00 96.88 424 VAL A CA 1
ATOM 2930 C C . VAL A 1 424 ? 28.933 -2.811 -36.028 1.00 96.88 424 VAL A C 1
ATOM 2932 O O . VAL A 1 424 ? 30.052 -3.001 -36.523 1.00 96.88 424 VAL A O 1
ATOM 2935 N N . VAL A 1 425 ? 28.287 -3.733 -35.316 1.00 95.88 425 VAL A N 1
ATOM 2936 C CA . VAL A 1 425 ? 28.790 -5.079 -35.012 1.00 95.88 425 VAL A CA 1
ATOM 2937 C C . VAL A 1 425 ? 27.742 -6.097 -35.450 1.00 95.88 425 VAL A C 1
ATOM 2939 O O . VAL A 1 425 ? 26.754 -6.321 -34.771 1.00 95.88 425 VAL A O 1
ATOM 2942 N N . GLY A 1 426 ? 27.957 -6.733 -36.604 1.00 95.94 426 GLY A N 1
ATOM 2943 C CA . GLY A 1 426 ? 26.932 -7.607 -37.179 1.00 95.94 426 GLY A CA 1
ATOM 2944 C C . GLY A 1 426 ? 25.721 -6.794 -37.636 1.00 95.94 426 GLY A C 1
ATOM 2945 O O . GLY A 1 426 ? 25.893 -5.888 -38.456 1.00 95.94 426 GLY A O 1
ATOM 2946 N N . ASP A 1 427 ? 24.547 -7.137 -37.111 1.00 96.44 427 ASP A N 1
ATOM 2947 C CA . ASP A 1 427 ? 23.278 -6.448 -37.377 1.00 96.44 427 ASP A CA 1
ATOM 2948 C C . ASP A 1 427 ? 22.936 -5.401 -36.293 1.00 96.44 427 ASP A C 1
ATOM 2950 O O . ASP A 1 427 ? 21.925 -4.711 -36.408 1.00 96.44 427 ASP A O 1
ATOM 2954 N N . ASP A 1 428 ? 23.828 -5.213 -35.312 1.00 97.75 428 ASP A N 1
ATOM 2955 C CA . ASP A 1 428 ? 23.616 -4.355 -34.144 1.00 97.75 428 ASP A CA 1
ATOM 2956 C C . ASP A 1 428 ? 24.483 -3.086 -34.187 1.00 97.75 428 ASP A C 1
ATOM 2958 O O . ASP A 1 428 ? 25.537 -3.027 -34.843 1.00 97.75 428 ASP A O 1
ATOM 2962 N N . LEU A 1 429 ? 24.072 -2.069 -33.426 1.00 97.19 429 LEU A N 1
ATOM 2963 C CA . LEU A 1 429 ? 24.829 -0.840 -33.210 1.00 97.19 429 LEU A CA 1
ATOM 2964 C C . LEU A 1 429 ? 25.312 -0.812 -31.767 1.00 97.19 429 LEU A C 1
ATOM 2966 O O . LEU A 1 429 ? 24.523 -0.650 -30.842 1.00 97.19 429 LEU A O 1
ATOM 2970 N N . LEU A 1 430 ? 26.627 -0.901 -31.594 1.00 97.12 430 LEU A N 1
ATOM 2971 C CA . LEU A 1 430 ? 27.280 -0.713 -30.309 1.00 97.12 430 LEU A CA 1
ATOM 2972 C C . LEU A 1 430 ? 27.614 0.767 -30.127 1.00 97.12 430 LEU A C 1
ATOM 2974 O O . LEU A 1 430 ? 28.335 1.350 -30.944 1.00 97.12 430 LEU A O 1
ATOM 2978 N N . ILE A 1 431 ? 27.119 1.363 -29.051 1.00 95.94 431 ILE A N 1
ATOM 2979 C CA . ILE A 1 431 ? 27.462 2.708 -28.598 1.00 95.94 431 ILE A CA 1
ATOM 2980 C C . ILE A 1 431 ? 28.284 2.575 -27.318 1.00 95.94 431 ILE A C 1
ATOM 2982 O O . ILE A 1 431 ? 27.934 1.820 -26.425 1.00 95.94 431 ILE A O 1
ATOM 2986 N N . THR A 1 432 ? 29.384 3.314 -27.224 1.00 95.06 432 THR A N 1
ATOM 2987 C CA . THR A 1 432 ? 30.227 3.351 -26.023 1.00 95.06 432 THR A CA 1
ATOM 2988 C C . THR A 1 432 ? 30.210 4.757 -25.441 1.00 95.06 432 THR A C 1
ATOM 2990 O O . THR A 1 432 ? 30.576 5.715 -26.138 1.00 95.06 432 THR A O 1
ATOM 2993 N N . LEU A 1 433 ? 29.822 4.858 -24.171 1.00 92.25 433 LEU A N 1
ATOM 2994 C CA . LEU A 1 433 ? 29.658 6.079 -23.389 1.00 92.25 433 LEU A CA 1
ATOM 2995 C C . LEU A 1 433 ? 30.490 5.971 -22.102 1.00 92.25 433 LEU A C 1
ATOM 2997 O O . LEU A 1 433 ? 30.024 5.502 -21.074 1.00 92.25 433 LEU A O 1
ATOM 3001 N N . GLY A 1 434 ? 31.760 6.379 -22.146 1.00 89.62 434 GLY A N 1
ATOM 3002 C CA . GLY A 1 434 ? 32.636 6.227 -20.979 1.00 89.62 434 GLY A CA 1
ATOM 3003 C C . GLY A 1 434 ? 32.900 4.754 -20.649 1.00 89.62 434 GLY A C 1
ATOM 3004 O O . GLY A 1 434 ? 33.652 4.107 -21.381 1.00 89.62 434 GLY A O 1
ATOM 3005 N N . ALA A 1 435 ? 32.344 4.273 -19.534 1.00 89.88 435 ALA A N 1
ATOM 3006 C CA . ALA A 1 435 ? 32.410 2.873 -19.108 1.00 89.88 435 ALA A CA 1
ATOM 3007 C C . ALA A 1 435 ? 31.174 2.049 -19.517 1.00 89.88 435 ALA A C 1
ATOM 3009 O O . ALA A 1 435 ? 31.258 0.825 -19.464 1.00 89.88 435 ALA A O 1
ATOM 3010 N N . THR A 1 436 ? 30.090 2.699 -19.947 1.00 94.19 436 THR A N 1
ATOM 3011 C CA . THR A 1 436 ? 28.852 2.053 -20.397 1.00 94.19 436 THR A CA 1
ATOM 3012 C C . THR A 1 436 ? 28.943 1.660 -21.866 1.00 94.19 436 THR A C 1
ATOM 3014 O O . THR A 1 436 ? 29.418 2.427 -22.719 1.00 94.19 436 THR A O 1
ATOM 3017 N N . GLU A 1 437 ? 28.462 0.464 -22.174 1.00 96.81 437 GLU A N 1
ATOM 3018 C CA . GLU A 1 437 ? 28.206 -0.015 -23.527 1.00 96.81 437 GLU A CA 1
ATOM 3019 C C . GLU A 1 437 ? 26.696 -0.158 -23.733 1.00 96.81 437 GLU A C 1
ATOM 3021 O O . GLU A 1 437 ? 25.997 -0.644 -22.863 1.00 96.81 437 GLU A O 1
ATOM 3026 N N . ILE A 1 438 ? 26.187 0.265 -24.888 1.00 97.56 438 ILE A N 1
ATOM 3027 C CA . ILE A 1 438 ? 24.771 0.154 -25.248 1.00 97.56 438 ILE A CA 1
ATOM 3028 C C . ILE A 1 438 ? 24.704 -0.584 -26.578 1.00 97.56 438 ILE A C 1
ATOM 3030 O O . ILE A 1 438 ? 25.246 -0.119 -27.587 1.00 97.56 438 ILE A O 1
ATOM 3034 N N . VAL A 1 439 ? 24.043 -1.732 -26.594 1.00 98.31 439 VAL A N 1
ATOM 3035 C CA . VAL A 1 439 ? 23.825 -2.555 -27.779 1.00 98.31 439 VAL A CA 1
ATOM 3036 C C . VAL A 1 439 ? 22.395 -2.352 -28.252 1.00 98.31 439 VAL A C 1
ATOM 3038 O O . VAL A 1 439 ? 21.453 -2.847 -27.639 1.00 98.31 439 VAL A O 1
ATOM 3041 N N . LEU A 1 440 ? 22.230 -1.645 -29.368 1.00 98.25 440 LEU A N 1
ATOM 3042 C CA . LEU A 1 440 ? 20.941 -1.556 -30.049 1.00 98.25 440 LEU A CA 1
ATOM 3043 C C . LEU A 1 440 ? 20.824 -2.725 -31.022 1.00 98.25 440 LEU A C 1
ATOM 3045 O O . LEU A 1 440 ? 21.516 -2.750 -32.048 1.00 98.25 440 LEU A O 1
ATOM 3049 N N . HIS A 1 441 ? 19.958 -3.678 -30.699 1.00 98.12 441 HIS A N 1
ATOM 3050 C CA . HIS A 1 441 ? 19.749 -4.862 -31.527 1.00 98.12 441 HIS A CA 1
ATOM 3051 C C . HIS A 1 441 ? 19.027 -4.516 -32.831 1.00 98.12 441 HIS A C 1
ATOM 3053 O O . HIS A 1 441 ? 18.172 -3.625 -32.866 1.00 98.12 441 HIS A O 1
ATOM 3059 N N . ASP A 1 442 ? 19.396 -5.206 -33.914 1.00 96.88 442 ASP A N 1
ATOM 3060 C CA . ASP A 1 442 ? 18.813 -5.054 -35.261 1.00 96.88 442 ASP A CA 1
ATOM 3061 C C . ASP A 1 442 ? 18.842 -3.608 -35.818 1.00 96.88 442 ASP A C 1
ATOM 3063 O O . ASP A 1 442 ? 18.111 -3.243 -36.747 1.00 96.88 442 ASP A O 1
ATOM 3067 N N . THR A 1 443 ? 19.719 -2.764 -35.273 1.00 94.94 443 THR A N 1
ATOM 3068 C CA . THR A 1 443 ? 19.873 -1.357 -35.640 1.00 94.94 443 THR A CA 1
ATOM 3069 C C . THR A 1 443 ? 21.281 -1.123 -36.159 1.00 94.94 443 THR A C 1
ATOM 3071 O O . THR A 1 443 ? 22.250 -1.428 -35.489 1.00 94.94 443 THR A O 1
ATOM 3074 N N . THR A 1 444 ? 21.441 -0.510 -37.336 1.00 92.19 444 THR A N 1
ATOM 3075 C CA . THR A 1 444 ? 22.784 -0.233 -37.905 1.00 92.19 444 THR A CA 1
ATOM 3076 C C . THR A 1 444 ? 23.053 1.247 -38.177 1.00 92.19 444 THR A C 1
ATOM 3078 O O . THR A 1 444 ? 24.170 1.629 -38.532 1.00 92.19 444 THR A O 1
ATOM 3081 N N . THR A 1 445 ? 22.047 2.109 -38.009 1.00 88.12 445 THR A N 1
ATOM 3082 C CA . THR A 1 445 ? 22.151 3.556 -38.238 1.00 88.12 445 THR A CA 1
ATOM 3083 C C . THR A 1 445 ? 21.196 4.325 -37.335 1.00 88.12 445 THR A C 1
ATOM 3085 O O . THR A 1 445 ? 20.066 3.888 -37.143 1.00 88.12 445 THR A O 1
ATOM 3088 N N . LEU A 1 446 ? 21.607 5.512 -36.885 1.00 86.69 446 LEU A N 1
ATOM 3089 C CA . LEU A 1 446 ? 20.741 6.471 -36.191 1.00 86.69 446 LEU A CA 1
ATOM 3090 C C . LEU A 1 446 ? 20.260 7.555 -37.166 1.00 86.69 446 LEU A C 1
ATOM 3092 O O . LEU A 1 446 ? 21.021 7.988 -38.041 1.00 86.69 446 LEU A O 1
ATOM 3096 N N . ALA A 1 447 ? 19.017 8.016 -37.018 1.00 82.88 447 ALA A N 1
ATOM 3097 C CA . ALA A 1 447 ? 18.541 9.204 -37.716 1.00 82.88 447 ALA A CA 1
ATOM 3098 C C . ALA A 1 447 ? 19.094 10.478 -37.048 1.00 82.88 447 ALA A C 1
ATOM 3100 O O . ALA A 1 447 ? 19.598 10.470 -35.925 1.00 82.88 447 ALA A O 1
ATOM 3101 N N . ALA A 1 448 ? 19.048 11.604 -37.766 1.00 71.12 448 ALA A N 1
ATOM 3102 C CA . ALA A 1 448 ? 19.654 12.855 -37.301 1.00 71.12 448 ALA A CA 1
ATOM 3103 C C . ALA A 1 448 ? 18.983 13.435 -36.040 1.00 71.12 448 ALA A C 1
ATOM 3105 O O . ALA A 1 448 ? 19.596 14.246 -35.351 1.00 71.12 448 ALA A O 1
ATOM 3106 N N . ASP A 1 449 ? 17.739 13.049 -35.765 1.00 79.69 449 ASP A N 1
ATOM 3107 C CA . ASP A 1 449 ? 16.924 13.487 -34.633 1.00 79.69 449 ASP A CA 1
ATOM 3108 C C . ASP A 1 449 ? 16.772 12.424 -33.535 1.00 79.69 449 ASP A C 1
ATOM 3110 O O . ASP A 1 449 ? 16.128 12.703 -32.528 1.00 79.69 449 ASP A O 1
ATOM 3114 N N . THR A 1 450 ? 17.382 11.246 -33.701 1.00 80.88 450 THR A N 1
ATOM 3115 C CA . THR A 1 450 ? 17.348 10.146 -32.725 1.00 80.88 450 THR A CA 1
ATOM 3116 C C . THR A 1 450 ? 18.107 10.483 -31.440 1.00 80.88 450 THR A C 1
ATOM 3118 O O . THR A 1 450 ? 17.756 10.000 -30.370 1.00 80.88 450 THR A O 1
ATOM 3121 N N . LEU A 1 451 ? 19.152 11.310 -31.535 1.00 83.06 451 LEU A N 1
ATOM 3122 C CA . LEU A 1 451 ? 20.017 11.643 -30.408 1.00 83.06 451 LEU A CA 1
ATOM 3123 C C . LEU A 1 451 ? 19.613 12.971 -29.763 1.00 83.06 451 LEU A C 1
ATOM 3125 O O . LEU A 1 451 ? 19.684 14.030 -30.395 1.00 83.06 451 LEU A O 1
ATOM 3129 N N . LEU A 1 452 ? 19.279 12.916 -28.477 1.00 81.06 452 LEU A N 1
ATOM 3130 C CA . LEU A 1 452 ? 19.051 14.073 -27.623 1.00 81.06 452 LEU A CA 1
ATOM 3131 C C . LEU A 1 452 ? 20.222 14.215 -26.643 1.00 81.06 452 LEU A C 1
ATOM 3133 O O . LEU A 1 452 ? 20.586 13.278 -25.941 1.00 81.06 452 LEU A O 1
ATOM 3137 N N . LEU A 1 453 ? 20.822 15.404 -26.605 1.00 74.62 453 LEU A N 1
ATOM 3138 C CA . LEU A 1 453 ? 21.893 15.741 -25.669 1.00 74.62 453 LEU A CA 1
ATOM 3139 C C . LEU A 1 453 ? 21.320 16.657 -24.593 1.00 74.62 453 LEU A C 1
ATOM 3141 O O . LEU A 1 453 ? 20.864 17.762 -24.908 1.00 74.62 453 LEU A O 1
ATOM 3145 N N . VAL A 1 454 ? 21.354 16.209 -23.343 1.00 72.12 454 VAL A N 1
ATOM 3146 C CA . VAL A 1 454 ? 21.015 17.034 -22.182 1.00 72.12 454 VAL A CA 1
ATOM 3147 C C . VAL A 1 454 ? 22.334 17.596 -21.655 1.00 72.12 454 VAL A C 1
ATOM 3149 O O . VAL A 1 454 ? 23.248 16.838 -21.355 1.00 72.12 454 VAL A O 1
ATOM 3152 N N . GLY A 1 455 ? 22.484 18.924 -21.672 1.00 48.72 455 GLY A N 1
ATOM 3153 C CA . GLY A 1 455 ? 23.735 19.618 -21.332 1.00 48.72 455 GLY A CA 1
ATOM 3154 C C . GLY A 1 455 ? 23.657 20.459 -20.073 1.00 48.72 455 GLY A C 1
ATOM 3155 O O . GLY A 1 455 ? 22.525 20.719 -19.603 1.00 48.72 455 GLY A O 1
#

Radius of gyration: 27.03 Å; Cα contacts (8 Å, |Δi|>4): 1692; chains: 1; bounding box: 66×39×85 Å

Organism: NCBI:txid404881

Solvent-accessible surface area (backbone atoms only — not comparable to full-atom values): 19005 Å² total; per-residue (Å²): 110,50,76,49,82,44,76,52,80,47,81,46,74,50,87,49,77,49,54,54,57,80,52,77,33,98,33,33,27,40,36,39,36,58,26,40,37,41,37,52,22,68,26,33,27,57,40,37,17,38,14,47,27,32,4,31,31,39,34,57,22,38,40,40,35,68,12,51,28,32,26,76,44,72,48,70,62,90,55,60,96,90,54,78,65,61,63,34,54,39,36,25,34,29,36,10,30,10,46,61,18,35,2,30,34,42,34,56,24,40,39,40,26,36,19,50,79,10,25,28,31,32,15,33,8,46,48,17,34,4,31,36,40,33,57,21,40,37,27,8,51,31,1,22,17,35,37,19,28,6,49,61,18,41,6,31,38,37,37,49,23,42,38,32,12,40,26,53,65,23,18,33,40,27,18,1,22,40,32,14,41,38,40,35,60,20,41,35,39,9,70,26,81,62,7,15,17,32,34,36,27,12,44,38,59,89,45,74,78,80,57,68,40,79,50,41,88,62,5,23,34,41,38,40,34,58,19,38,28,35,14,38,8,25,10,35,33,39,38,22,45,21,36,37,38,39,40,31,61,20,40,30,29,10,35,46,19,11,34,34,39,34,41,70,68,73,73,78,52,46,34,43,39,40,38,41,32,58,17,40,31,32,13,48,19,26,16,32,37,42,42,48,43,37,47,24,41,42,38,41,36,41,18,39,36,32,25,50,82,32,32,25,33,36,41,35,62,26,47,27,37,36,40,40,32,61,64,14,36,40,35,33,28,37,35,41,30,32,28,50,32,36,41,40,41,32,60,56,29,48,66,50,51,41,40,36,38,46,32,32,53,29,38,39,37,39,18,43,61,18,42,35,39,32,52,54,31,30,45,25,41,39,35,48,31,80,29,56,31,35,46,44,51,53,57,83,33,46,31,55,29,39,36,36,68,66,44,45,90,62,26,35,42,36,29,61,57,92,68,66,49,74,48,71,56,90,58,20,27,39,36,39,28,77,66,22,34,39,36,33,46,82,28,74,70,77,44,94,78,18,65,42,75,52,128

pLDDT: mean 88.26, std 13.06, range [41.16, 98.81]

Secondary structure (DSSP, 8-state):
-EEEEE-SEEEE-SS----EE-S--SS-EEEEE-SEEEE-SSEE--EEEEESS-EEEEE-SEEEE--SEEEEEE------TTSPP-EEEE--SEEEEESSS-EEEEE-SEEEE--TT--SEEEEESSS-EEEEE-SEEEESSS-SEEEEESSSEEEEEE-SEEEE-SSSEEEEEEESSEEEEEE-SEEEE-SSS-EEEEEES----STTT-PPPPPTT-EEEEEE-SEEEESS-SEEEEESS-EEEEESSEEEESSEEEEEEESSSSS---EEEEEESSEEEESSEEEEEES--SEEEEEESSEEE-SSS-SEE--SS--EEEE-TT-EEES-EE--BSS-EEEE-TT-EEESEEE--BSS-EEE--TT--EEE--BS--EEE--SS--EEEE-TT---EEEEES--TTT-EEEES-S--EEEEETTEEEEEETTEEEEETT-----TTSEEE--

Foldseek 3Di:
DAEEEDEEEEEAAELDAQDEPQDADPDEYEYEYAYAYEHEYQEYANYEFAYQAEWEYEYAEHYEYPHQAARWHFRPDPDDVPDDTQIAGQQENHEFYYEAYEGEYEENYHFEEAHAQGEPYETYYNAEEWEYAYNHAFEYQHEAHYEFAYNNYETEYEAQEEFYYNHYAENYHTAYLAEYEYEYNYEFAYHYAQHEHYEHEQFHDPRSPPDTDDRHAQHEYEYHYPYEFHEAHEQYEYEYQAEYYYEEPEEAEYAHESYEYEHDPLPDLHHEYEYHYQYAFHYLAEHYEYYGRHQEYEAEFQHEFAYRNYASAEADQHAYEHHYDANYEGAGEHEHHHYAYEAYYEARYHYHYEYEDAYEAYEHAAYLQEHEYEDFAEEYEAETYVHAYEYEDELPHAYEYEYEPDDLVRYAYEYQDPDKDWDDDPQWIWIDRNNYIYIYHNDDDHDPHRYHYDD

Nearest PDB structures (foldseek):
  5cxl-assembly2_B  TM=4.044E-01  e=1.544E-02  Bordetella pertussis Tohama I
  7usl-assembly1_C  TM=2.275E-01  e=2.924E-01  Bordetella pertussis
  8vbb-assembly1_A  TM=2.718E-01  e=9.883E+00  Escherichia coli ETEC H10407
  5awf-assembly2_E  TM=1.205E-0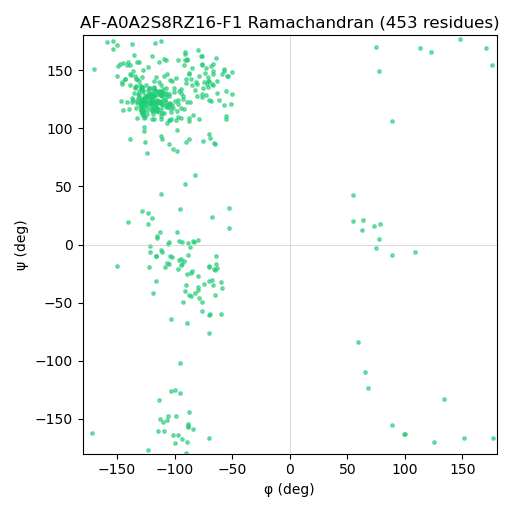1  e=8.552E+00  Escherichia coli K-12

InterPro domains:
  IPR011049 Serralysin-like metalloprotease, C-terminal [SSF51120] (312-445)

Sequence (455 aa):
MASVDFTGIYLAAADDFVWGLGGVYDEAVDVTFSGIMAIDAPSALAVAAVSLFDATVDVTGIILSTADAGAMVDLPLPVAEGEAPLSGPVDELIAAGSLLGDARITFDGIVQSEIAGGGAIGAFSGMGDALVETGGIVSSANGFAIRTQAGLGVATTQTVGLVLAGAGECAVMNEGGVDGLVTNLGLIHAYGSDMAGILATARIDFTFSGNRQPALAGSSAEVVNHGTVLASGDGVRVEVQGDASVTNAGTISGGTAGIRVIDMDGSDGSGLAEIMSSGTILSQGTAIAVEGDFARAEITLSGQVLSGTGTAIHTGTSDDVISVQNGACVIGDIATGDGDDIVLFEDAVTFCGVVSTAGGDDEVHLGAAGGTVIGGDGNDLLFAGSGIDHFVFSFTEMGTDHVYGFDPTVDRLVFDTTQFSSVVVGDDLLITLGATEIVLHDTTTLAADTLLLVG